Protein AF-A0AAN0JRJ2-F1 (afdb_monomer_lite)

pLDDT: mean 75.34, std 19.7, range [23.56, 97.88]

Structure (mmCIF, N/CA/C/O backbone):
data_AF-A0AAN0JRJ2-F1
#
_entry.id   AF-A0AAN0JRJ2-F1
#
loop_
_atom_site.group_PDB
_atom_site.id
_atom_site.type_symbol
_atom_site.label_atom_id
_atom_site.label_alt_id
_atom_site.label_comp_id
_atom_site.label_asym_id
_atom_site.label_entity_id
_atom_site.label_seq_id
_atom_site.pdbx_PDB_ins_code
_atom_site.Cartn_x
_atom_site.Cartn_y
_atom_site.Cartn_z
_atom_site.occupancy
_atom_site.B_iso_or_equiv
_atom_site.auth_seq_id
_atom_site.auth_comp_id
_atom_site.auth_asym_id
_atom_site.auth_atom_id
_atom_site.pdbx_PDB_model_num
ATOM 1 N N . MET A 1 1 ? -10.150 -17.008 -19.950 1.00 58.91 1 MET A N 1
ATOM 2 C CA . MET A 1 1 ? -11.181 -15.959 -19.766 1.00 58.91 1 MET A CA 1
ATOM 3 C C . MET A 1 1 ? -10.674 -14.835 -18.881 1.00 58.91 1 MET A C 1
ATOM 5 O O . MET A 1 1 ? -10.786 -13.701 -19.311 1.00 58.91 1 MET A O 1
ATOM 9 N N . ASP A 1 2 ? -10.100 -15.115 -17.709 1.00 68.12 2 ASP A N 1
ATOM 10 C CA . ASP A 1 2 ? -9.540 -14.069 -16.833 1.00 68.12 2 ASP A CA 1
ATOM 11 C C . ASP A 1 2 ? -8.376 -13.298 -17.491 1.00 68.12 2 ASP A C 1
ATOM 13 O O . ASP A 1 2 ? -8.421 -12.079 -17.546 1.00 68.12 2 ASP A O 1
ATOM 17 N N . GLU A 1 3 ? -7.458 -13.997 -18.173 1.00 63.34 3 GLU A N 1
ATOM 18 C CA . GLU A 1 3 ? -6.384 -13.394 -18.999 1.00 63.34 3 GLU A CA 1
ATOM 19 C C . GLU A 1 3 ? -6.901 -12.423 -20.082 1.00 63.34 3 GLU A C 1
ATOM 21 O O . GLU A 1 3 ? -6.238 -11.455 -20.445 1.00 63.34 3 GLU A O 1
ATOM 26 N N . ILE A 1 4 ? -8.107 -12.662 -20.616 1.00 64.69 4 ILE A N 1
ATOM 27 C CA . ILE A 1 4 ? -8.722 -11.765 -21.609 1.00 64.69 4 ILE A CA 1
ATOM 28 C C . ILE A 1 4 ? -9.194 -10.482 -20.923 1.00 64.69 4 ILE A C 1
ATOM 30 O O . ILE A 1 4 ? -9.060 -9.405 -21.495 1.00 64.69 4 ILE A O 1
ATOM 34 N N . TRP A 1 5 ? -9.743 -10.587 -19.711 1.00 71.94 5 TRP A N 1
ATOM 35 C CA . TRP A 1 5 ? -10.156 -9.427 -18.926 1.00 71.94 5 TRP A CA 1
ATOM 36 C C . TRP A 1 5 ? -8.963 -8.626 -18.428 1.00 71.94 5 TRP A C 1
ATOM 38 O O . TRP A 1 5 ? -9.015 -7.407 -18.498 1.00 71.94 5 TRP A O 1
ATOM 48 N N . GLU A 1 6 ? -7.886 -9.289 -18.016 1.00 73.19 6 GLU A N 1
ATOM 49 C CA . GLU A 1 6 ? -6.609 -8.651 -17.693 1.00 73.19 6 GLU A CA 1
ATOM 50 C C . GLU A 1 6 ? -6.071 -7.858 -18.887 1.00 73.19 6 GLU A C 1
ATOM 52 O O . GLU A 1 6 ? -5.780 -6.668 -18.778 1.00 73.19 6 GLU A O 1
ATOM 57 N N . TYR A 1 7 ? -6.012 -8.490 -20.063 1.00 66.00 7 TYR A N 1
ATOM 58 C CA . TYR A 1 7 ? -5.574 -7.828 -21.287 1.00 66.00 7 TYR A CA 1
ATOM 59 C C . TYR A 1 7 ? -6.483 -6.645 -21.650 1.00 66.00 7 TYR A C 1
ATOM 61 O O . TYR A 1 7 ? -6.001 -5.567 -21.981 1.00 66.00 7 TYR A O 1
ATOM 69 N N . ILE A 1 8 ? -7.806 -6.806 -21.548 1.00 67.06 8 ILE A N 1
ATOM 70 C CA . ILE A 1 8 ? -8.769 -5.723 -21.792 1.00 67.06 8 ILE A CA 1
ATOM 71 C C . ILE A 1 8 ? -8.594 -4.582 -20.783 1.00 67.06 8 ILE A C 1
ATOM 73 O O . ILE A 1 8 ? -8.608 -3.422 -21.187 1.00 67.06 8 ILE A O 1
ATOM 77 N N . PHE A 1 9 ? -8.430 -4.890 -19.497 1.00 72.50 9 PHE A N 1
ATOM 78 C CA . PHE A 1 9 ? -8.205 -3.906 -18.443 1.00 72.50 9 PHE A CA 1
ATOM 79 C C . PHE A 1 9 ? -6.954 -3.081 -18.748 1.00 72.50 9 PHE A C 1
ATOM 81 O O . PHE A 1 9 ? -7.017 -1.854 -18.753 1.00 72.50 9 PHE A O 1
ATOM 88 N N . ASN A 1 10 ? -5.852 -3.755 -19.083 1.00 67.44 10 ASN A N 1
ATOM 89 C CA . ASN A 1 10 ? -4.567 -3.110 -19.323 1.00 67.44 10 ASN A CA 1
ATOM 90 C C . ASN A 1 10 ? -4.517 -2.320 -20.641 1.00 67.44 10 ASN A C 1
ATOM 92 O O . ASN A 1 10 ? -3.919 -1.252 -20.701 1.00 67.44 10 ASN A O 1
ATOM 96 N N . GLU A 1 11 ? -5.154 -2.811 -21.701 1.00 63.28 11 GLU A N 1
ATOM 97 C CA . GLU A 1 11 ? -5.039 -2.194 -23.029 1.00 63.28 11 GLU A CA 1
ATOM 98 C C . GLU A 1 11 ? -6.154 -1.186 -23.337 1.00 63.28 11 GLU A C 1
ATOM 100 O O . GLU A 1 11 ? -5.986 -0.341 -24.218 1.00 63.28 11 GLU A O 1
ATOM 105 N N . ARG A 1 12 ? -7.317 -1.277 -22.671 1.00 62.06 12 ARG A N 1
ATOM 106 C CA . ARG A 1 12 ? -8.494 -0.448 -23.005 1.00 62.06 12 ARG A CA 1
ATOM 107 C C . ARG A 1 12 ? -8.827 0.633 -22.003 1.00 62.06 12 ARG A C 1
ATOM 109 O O . ARG A 1 12 ? -9.372 1.655 -22.417 1.00 62.06 12 ARG A O 1
ATOM 116 N N . LEU A 1 13 ? -8.570 0.418 -20.715 1.00 59.59 13 LEU A N 1
ATOM 117 C CA . LEU A 1 13 ? -8.642 1.536 -19.784 1.00 59.59 13 LEU A CA 1
ATOM 118 C C . LEU A 1 13 ? -7.487 2.479 -20.150 1.00 59.59 13 LEU A C 1
ATOM 120 O O . LEU A 1 13 ? -6.393 1.995 -20.440 1.00 59.59 13 LEU A O 1
ATOM 124 N N . PRO A 1 14 ? -7.687 3.806 -20.190 1.00 54.88 14 PRO A N 1
ATOM 125 C CA . PRO A 1 14 ? -6.640 4.764 -20.470 1.00 54.88 14 PRO A CA 1
ATOM 126 C C . PRO A 1 14 ? -5.711 4.758 -19.258 1.00 54.88 14 PRO A C 1
ATOM 128 O O . PRO A 1 14 ? -5.792 5.606 -18.377 1.00 54.88 14 PRO A O 1
ATOM 131 N N . LEU A 1 15 ? -4.819 3.768 -19.189 1.00 50.84 15 LEU A N 1
ATOM 132 C CA . LEU A 1 15 ? -3.838 3.620 -18.118 1.00 50.84 15 LEU A CA 1
ATOM 133 C C . LEU A 1 15 ? -2.921 4.850 -18.035 1.00 50.84 15 LEU A C 1
ATOM 135 O O . LEU A 1 15 ? -2.384 5.158 -16.972 1.00 50.84 15 LEU A O 1
ATOM 139 N N . HIS A 1 16 ? -2.755 5.574 -19.149 1.00 48.62 16 HIS A N 1
ATOM 140 C CA . HIS A 1 16 ? -2.093 6.876 -19.172 1.00 48.62 16 HIS A CA 1
ATOM 141 C C . HIS A 1 16 ? -2.835 7.922 -18.316 1.00 48.62 16 HIS A C 1
ATOM 143 O O . HIS A 1 16 ? -2.190 8.702 -17.613 1.00 48.62 16 HIS A O 1
ATOM 149 N N . ASP A 1 17 ? -4.169 7.867 -18.291 1.00 51.50 17 ASP A N 1
ATOM 150 C CA . ASP A 1 17 ? -5.036 8.771 -17.533 1.00 51.50 17 ASP A CA 1
ATOM 151 C C . ASP A 1 17 ? -5.415 8.237 -16.143 1.00 51.50 17 ASP A C 1
ATOM 153 O O . ASP A 1 17 ? -5.770 9.058 -15.299 1.00 51.50 17 ASP A O 1
ATOM 157 N N . LYS A 1 18 ? -5.231 6.933 -15.832 1.00 54.06 18 LYS A N 1
ATOM 158 C CA . LYS A 1 18 ? -5.239 6.407 -14.437 1.00 54.06 18 LYS A CA 1
ATOM 159 C C . LYS A 1 18 ? -4.386 7.315 -13.548 1.00 54.06 18 LYS A C 1
ATOM 161 O O . LYS A 1 18 ? -4.869 7.855 -12.561 1.00 54.06 18 LYS A O 1
ATOM 166 N N . LYS A 1 19 ? -3.190 7.661 -14.029 1.00 51.59 19 LYS A N 1
ATOM 167 C CA . LYS A 1 19 ? -2.264 8.585 -13.361 1.00 51.59 19 LYS A CA 1
ATOM 168 C C . LYS A 1 19 ? -2.771 10.027 -13.276 1.00 51.59 19 LYS A C 1
ATOM 170 O O . LYS A 1 19 ? -2.385 10.746 -12.363 1.00 51.59 19 LYS A O 1
ATOM 175 N N . LYS A 1 20 ? -3.575 10.513 -14.228 1.00 51.25 20 LYS A N 1
ATOM 176 C CA . LYS A 1 20 ? -4.131 11.883 -14.208 1.00 51.25 20 LYS A CA 1
ATOM 177 C C . LYS A 1 20 ? -5.310 11.989 -13.232 1.00 51.25 20 LYS A C 1
ATOM 179 O O . LYS A 1 20 ? -5.427 13.006 -12.555 1.00 51.25 20 LYS A O 1
ATOM 184 N N . ILE A 1 21 ? -6.104 10.926 -13.118 1.00 53.69 21 ILE A N 1
ATOM 185 C CA . ILE A 1 21 ? -7.227 10.776 -12.182 1.00 53.69 21 ILE A CA 1
ATOM 186 C C . ILE A 1 21 ? -6.724 10.598 -10.745 1.00 53.69 21 ILE A C 1
ATOM 188 O O . ILE A 1 21 ? -7.157 11.340 -9.862 1.00 53.69 21 ILE A O 1
ATOM 192 N N . GLU A 1 22 ? -5.738 9.719 -10.531 1.00 51.41 22 GLU A N 1
ATOM 193 C CA . GLU A 1 22 ? -5.022 9.560 -9.252 1.00 51.41 22 GLU A CA 1
ATOM 194 C C . GLU A 1 22 ? -4.430 10.904 -8.788 1.00 51.41 22 GLU A C 1
ATOM 196 O O . GLU A 1 22 ? -4.627 11.335 -7.653 1.00 51.41 22 GLU A O 1
ATOM 201 N N . ARG A 1 23 ? -3.786 11.655 -9.700 1.00 48.38 23 ARG A N 1
ATOM 202 C CA . ARG A 1 23 ? -3.234 12.999 -9.419 1.00 48.38 23 ARG A CA 1
ATOM 203 C C . ARG A 1 23 ? -4.280 14.048 -9.034 1.00 48.38 23 ARG A C 1
ATOM 205 O O . ARG A 1 23 ? -3.897 15.084 -8.487 1.00 48.38 23 ARG A O 1
ATOM 212 N N . GLN A 1 24 ? -5.546 13.850 -9.391 1.00 51.50 24 GLN A N 1
ATOM 213 C CA . GLN A 1 24 ? -6.637 14.779 -9.091 1.00 51.50 24 GLN A CA 1
ATOM 214 C C . GLN A 1 24 ? -7.485 14.331 -7.890 1.00 51.50 24 GLN A C 1
ATOM 216 O O . GLN A 1 24 ? -8.465 15.001 -7.574 1.00 51.50 24 GLN A O 1
ATOM 221 N N . TYR A 1 25 ? -7.073 13.266 -7.185 1.00 51.69 25 TYR A N 1
ATOM 222 C CA . TYR A 1 25 ? -7.715 12.760 -5.964 1.00 51.69 25 TYR A CA 1
ATOM 223 C C . TYR A 1 25 ? -9.185 12.346 -6.154 1.00 51.69 25 TYR A C 1
ATOM 225 O O . TYR A 1 25 ? -9.993 12.442 -5.235 1.00 51.69 25 TYR A O 1
ATOM 233 N N . ILE A 1 26 ? -9.559 11.894 -7.355 1.00 51.16 26 ILE A N 1
ATOM 234 C CA . ILE A 1 26 ? -10.939 11.463 -7.651 1.00 51.16 26 ILE A CA 1
ATOM 235 C C . ILE A 1 26 ? -11.185 10.017 -7.149 1.00 51.16 26 ILE A C 1
ATOM 237 O O . ILE A 1 26 ? -12.329 9.618 -6.936 1.00 51.16 26 ILE A O 1
ATOM 241 N N . GLY A 1 27 ? -10.112 9.267 -6.871 1.00 55.72 27 GLY A N 1
ATOM 242 C CA . GLY A 1 27 ? -10.093 7.905 -6.327 1.00 55.72 27 GLY A CA 1
ATOM 243 C C . GLY A 1 27 ? -9.108 7.011 -7.088 1.00 55.72 27 GLY A C 1
ATOM 244 O O . GLY A 1 27 ? -8.598 7.418 -8.134 1.00 55.72 27 GLY A O 1
ATOM 245 N N . ASP A 1 28 ? -8.858 5.806 -6.571 1.00 61.78 28 ASP A N 1
ATOM 246 C CA . ASP A 1 28 ? -7.942 4.835 -7.178 1.00 61.78 28 ASP A CA 1
ATOM 247 C C . ASP A 1 28 ? -8.718 3.769 -7.968 1.00 61.78 28 ASP A C 1
ATOM 249 O O . ASP A 1 28 ? -9.757 3.266 -7.538 1.00 61.78 28 ASP A O 1
ATOM 253 N N . MET A 1 29 ? -8.222 3.414 -9.154 1.00 72.31 29 MET A N 1
ATOM 254 C CA . MET A 1 29 ? -8.763 2.291 -9.924 1.00 72.31 29 MET A CA 1
ATOM 255 C C . MET A 1 29 ? -8.106 0.995 -9.483 1.00 72.31 29 MET A C 1
ATOM 257 O O . MET A 1 29 ? -6.956 0.751 -9.854 1.00 72.31 29 MET A O 1
ATOM 261 N N . ASP A 1 30 ? -8.872 0.164 -8.781 1.00 80.06 30 ASP A N 1
ATOM 262 C CA . ASP A 1 30 ? -8.342 -1.063 -8.203 1.00 80.06 30 ASP A CA 1
ATOM 263 C C . ASP A 1 30 ? -8.104 -2.167 -9.240 1.00 80.06 30 ASP A C 1
ATOM 265 O O . ASP A 1 30 ? -9.031 -2.606 -9.930 1.00 80.06 30 ASP A O 1
ATOM 269 N N . THR A 1 31 ? -6.874 -2.671 -9.301 1.00 84.06 31 THR A N 1
ATOM 270 C CA . THR A 1 31 ? -6.555 -3.962 -9.919 1.00 84.06 31 THR A CA 1
ATOM 271 C C . THR A 1 31 ? -7.040 -5.123 -9.047 1.00 84.06 31 THR A C 1
ATOM 273 O O . THR A 1 31 ? -7.537 -4.945 -7.930 1.00 84.06 31 THR A O 1
ATOM 276 N N . VAL A 1 32 ? -6.890 -6.353 -9.546 1.00 86.12 32 VAL A N 1
ATOM 277 C CA . VAL A 1 32 ? -7.191 -7.558 -8.760 1.00 86.12 32 VAL A CA 1
ATOM 278 C C . VAL A 1 32 ? -6.352 -7.592 -7.485 1.00 86.12 32 VAL A C 1
ATOM 280 O O . VAL A 1 32 ? -6.884 -7.866 -6.411 1.00 86.12 32 VAL A O 1
ATOM 283 N N . GLU A 1 33 ? -5.066 -7.266 -7.587 1.00 86.38 33 GLU A N 1
ATOM 284 C CA . GLU A 1 33 ? -4.143 -7.223 -6.457 1.00 86.38 33 GLU A CA 1
ATOM 285 C C . GLU A 1 33 ? -4.577 -6.179 -5.428 1.00 86.38 33 GLU A C 1
ATOM 287 O O . GLU A 1 33 ? -4.686 -6.512 -4.253 1.00 86.38 33 GLU A O 1
ATOM 292 N N . GLU A 1 34 ? -4.913 -4.961 -5.859 1.00 86.25 34 GLU A N 1
ATOM 293 C CA . GLU A 1 34 ? -5.350 -3.870 -4.974 1.00 86.25 34 GLU A CA 1
ATOM 294 C C . GLU A 1 34 ? -6.673 -4.222 -4.250 1.00 86.25 34 GLU A C 1
ATOM 296 O O . GLU A 1 34 ? -6.825 -3.995 -3.046 1.00 86.25 34 GLU A O 1
ATOM 301 N N . LEU A 1 35 ? -7.624 -4.877 -4.933 1.00 87.19 35 LEU A N 1
ATOM 302 C CA . LEU A 1 35 ? -8.855 -5.384 -4.305 1.00 87.19 35 LEU A CA 1
ATOM 303 C C . LEU A 1 35 ? -8.585 -6.529 -3.313 1.00 87.19 35 LEU A C 1
ATOM 305 O O . LEU A 1 35 ? -9.214 -6.606 -2.251 1.00 87.19 35 LEU A O 1
ATOM 309 N N . MET A 1 36 ? -7.653 -7.427 -3.632 1.00 88.12 36 MET A N 1
ATOM 310 C CA . MET A 1 36 ? -7.238 -8.500 -2.724 1.00 88.12 36 MET A CA 1
ATOM 311 C C . MET A 1 36 ? -6.493 -7.953 -1.503 1.00 88.12 36 MET A C 1
ATOM 313 O O . MET A 1 36 ? -6.702 -8.440 -0.387 1.00 88.12 36 MET A O 1
ATOM 317 N N . GLU A 1 37 ? -5.677 -6.915 -1.686 1.00 85.56 37 GLU A N 1
ATOM 318 C CA . GLU A 1 37 ? -5.017 -6.188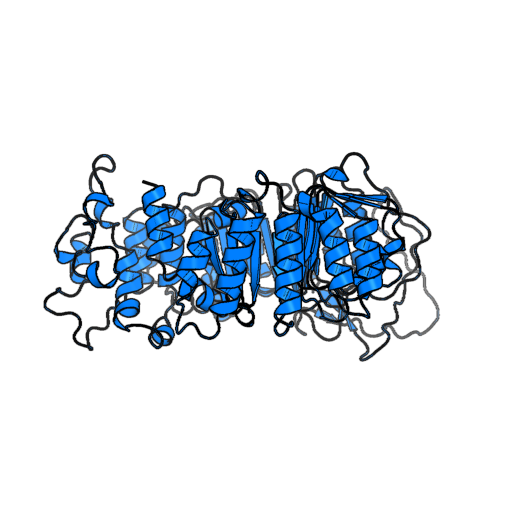 -0.605 1.00 85.56 37 GLU A CA 1
ATOM 319 C C . GLU A 1 37 ? -6.034 -5.569 0.349 1.00 85.56 37 GLU A C 1
ATOM 321 O O . GLU A 1 37 ? -5.805 -5.635 1.552 1.00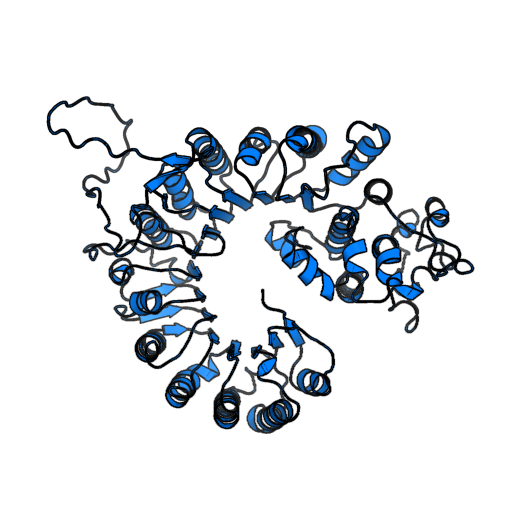 85.56 37 GLU A O 1
ATOM 326 N N . LYS A 1 38 ? -7.202 -5.127 -0.139 1.00 86.12 38 LYS A N 1
ATOM 327 C CA . LYS A 1 38 ? -8.359 -4.684 0.671 1.00 86.12 38 LYS A CA 1
ATOM 328 C C . LYS A 1 38 ? -9.093 -5.826 1.401 1.00 86.12 38 LYS A C 1
ATOM 330 O O . LYS A 1 38 ? -10.121 -5.624 2.045 1.00 86.12 38 LYS A O 1
ATOM 335 N N . GLY A 1 39 ? -8.572 -7.053 1.357 1.00 82.50 39 GLY A N 1
ATOM 336 C CA . GLY A 1 39 ? -9.064 -8.197 2.130 1.00 82.50 39 GLY A CA 1
ATOM 337 C C . GLY A 1 39 ? -10.149 -9.033 1.447 1.00 82.50 39 GLY A C 1
ATOM 338 O O . GLY A 1 39 ? -10.698 -9.943 2.084 1.00 82.50 39 GLY A O 1
ATOM 339 N N . MET A 1 40 ? -10.440 -8.769 0.171 1.00 86.31 40 MET A N 1
ATOM 340 C CA . MET A 1 40 ? -11.348 -9.583 -0.641 1.00 86.31 40 MET A CA 1
ATOM 341 C C . MET A 1 40 ? -10.681 -10.917 -0.999 1.00 86.31 40 MET A C 1
ATOM 343 O O . MET A 1 40 ? -9.533 -10.961 -1.433 1.00 86.31 40 MET A O 1
ATOM 347 N N . LYS A 1 41 ? -11.386 -12.039 -0.806 1.00 78.31 41 LYS A N 1
ATOM 348 C CA . LYS A 1 41 ? -10.796 -13.387 -0.986 1.00 78.31 41 LYS A CA 1
ATOM 349 C C . LYS A 1 41 ? -10.934 -13.956 -2.398 1.00 78.31 41 LYS A C 1
ATOM 351 O O . LYS A 1 41 ? -10.234 -14.907 -2.727 1.00 78.31 41 LYS A O 1
ATOM 356 N N . SER A 1 42 ? -11.876 -13.443 -3.184 1.00 83.00 42 SER A N 1
ATOM 357 C CA . SER A 1 42 ? -12.213 -13.958 -4.512 1.00 83.00 42 SER A CA 1
ATOM 358 C C . SER A 1 42 ? -12.541 -12.786 -5.423 1.00 83.00 42 SER A C 1
ATOM 360 O O . SER A 1 42 ? -13.674 -12.304 -5.424 1.00 83.00 42 SER A O 1
ATOM 362 N N . VAL A 1 43 ? -11.537 -12.339 -6.170 1.00 86.12 43 VAL A N 1
ATOM 363 C CA . VAL A 1 43 ? -11.630 -11.244 -7.137 1.00 86.12 43 VAL A CA 1
ATOM 364 C C . VAL A 1 43 ? -11.075 -11.747 -8.461 1.00 86.12 43 VAL A C 1
ATOM 366 O O . VAL A 1 43 ? -10.043 -12.412 -8.488 1.00 86.12 43 VAL A O 1
ATOM 369 N N . THR A 1 44 ? -11.782 -11.457 -9.543 1.00 86.94 44 THR A N 1
ATOM 370 C CA . THR A 1 44 ? -11.351 -11.739 -10.916 1.00 86.94 44 THR A CA 1
ATOM 371 C C . THR A 1 44 ? -11.003 -10.439 -11.635 1.00 86.94 44 THR A C 1
ATOM 373 O O . THR A 1 44 ? -11.475 -9.367 -11.245 1.00 86.94 44 THR A O 1
ATOM 376 N N . TRP A 1 45 ? -10.254 -10.510 -12.737 1.00 82.44 45 TRP A N 1
ATOM 377 C CA . TRP A 1 45 ? -10.002 -9.332 -13.578 1.00 82.44 45 TRP A CA 1
ATOM 378 C C . TRP A 1 45 ? -11.289 -8.736 -14.145 1.00 82.44 45 TRP A C 1
ATOM 380 O O . TRP A 1 45 ? -11.372 -7.536 -14.398 1.00 82.44 45 TRP A O 1
ATOM 390 N N . LYS A 1 46 ? -12.332 -9.559 -14.283 1.00 80.25 46 LYS A N 1
ATOM 391 C CA . LYS A 1 46 ? -13.677 -9.100 -14.624 1.00 80.25 46 LYS A CA 1
ATOM 392 C C . LYS A 1 46 ? -14.264 -8.185 -13.541 1.00 80.25 46 LYS A C 1
ATOM 394 O O . LYS A 1 46 ? -14.862 -7.169 -13.883 1.00 80.25 46 LYS A O 1
ATOM 399 N N . ASP A 1 47 ? -14.108 -8.531 -12.263 1.00 85.44 47 ASP A N 1
ATOM 400 C CA . ASP A 1 47 ? -14.600 -7.703 -11.153 1.00 85.44 47 ASP A CA 1
ATOM 401 C C . ASP A 1 47 ? -13.845 -6.368 -11.099 1.00 85.44 47 ASP A C 1
ATOM 403 O O . ASP A 1 47 ? -14.471 -5.311 -11.049 1.00 85.44 47 ASP A O 1
ATOM 407 N N . ALA A 1 48 ? -12.510 -6.408 -11.201 1.00 84.12 48 ALA A N 1
ATOM 408 C CA . ALA A 1 48 ? -11.669 -5.209 -11.265 1.00 84.12 48 ALA A CA 1
ATOM 409 C C . ALA A 1 48 ? -12.066 -4.299 -12.441 1.00 84.12 48 ALA A C 1
ATOM 411 O O . ALA A 1 48 ? -12.264 -3.095 -12.271 1.00 84.12 48 ALA A O 1
ATOM 412 N N . TYR A 1 49 ? -12.283 -4.887 -13.621 1.00 80.19 49 TYR A N 1
ATOM 413 C CA . TYR A 1 49 ? -12.751 -4.168 -14.801 1.00 80.19 49 TYR A CA 1
ATOM 414 C C . TYR A 1 49 ? -14.074 -3.450 -14.551 1.00 80.19 49 TYR A C 1
ATOM 416 O O . TYR A 1 49 ? -14.152 -2.240 -14.738 1.00 80.19 49 TYR A O 1
ATOM 424 N N . PHE A 1 50 ? -15.110 -4.153 -14.090 1.00 81.06 50 PHE A N 1
ATOM 425 C CA . PHE A 1 50 ? -16.424 -3.537 -13.899 1.00 81.06 50 PHE A CA 1
ATOM 426 C C . PHE A 1 50 ? -16.488 -2.560 -12.721 1.00 81.06 50 PHE A C 1
ATOM 428 O O . PHE A 1 50 ? -17.248 -1.593 -12.799 1.00 81.06 50 PHE A O 1
ATOM 435 N N . ASN A 1 51 ? -15.674 -2.744 -11.678 1.00 85.44 51 ASN A N 1
ATOM 436 C CA . ASN A 1 51 ? -15.464 -1.713 -10.665 1.00 85.44 51 ASN A CA 1
ATOM 437 C C . ASN A 1 51 ? -14.893 -0.431 -11.298 1.00 85.44 51 ASN A C 1
ATOM 439 O O . ASN A 1 51 ? -15.406 0.654 -11.027 1.00 85.44 51 ASN A O 1
ATOM 443 N N . ALA A 1 52 ? -13.883 -0.547 -12.171 1.00 79.50 52 ALA A N 1
ATOM 444 C CA . ALA A 1 52 ? -13.312 0.598 -12.880 1.00 79.50 52 ALA A CA 1
ATOM 445 C C . ALA A 1 52 ? -14.336 1.256 -13.818 1.00 79.50 52 ALA A C 1
ATOM 447 O O . ALA A 1 52 ? -14.461 2.478 -13.827 1.00 79.50 52 ALA A O 1
ATOM 448 N N . VAL A 1 53 ? -15.129 0.469 -14.558 1.00 77.12 53 VAL A N 1
ATOM 449 C CA . VAL A 1 53 ? -16.206 1.010 -15.405 1.00 77.12 53 VAL A CA 1
ATOM 450 C C . VAL A 1 53 ? -17.221 1.798 -14.571 1.00 77.12 53 VAL A C 1
ATOM 452 O O . VAL A 1 53 ? -17.585 2.916 -14.936 1.00 77.12 53 VAL A O 1
ATOM 455 N N . PHE A 1 54 ? -17.654 1.248 -13.433 1.00 81.12 54 PHE A N 1
ATOM 456 C CA . PHE A 1 54 ? -18.561 1.942 -12.523 1.00 81.12 54 PHE A CA 1
ATOM 457 C C . PHE A 1 54 ? -17.947 3.242 -12.001 1.00 81.12 54 PHE A C 1
ATOM 459 O O . PHE A 1 54 ? -18.602 4.278 -12.061 1.00 81.12 54 PHE A O 1
ATOM 466 N N . PHE A 1 55 ? -16.684 3.218 -11.576 1.00 78.31 55 PHE A N 1
ATOM 467 C CA . PHE A 1 55 ? -15.949 4.409 -11.156 1.00 78.31 55 PHE A CA 1
ATOM 468 C C . PHE A 1 55 ? -15.927 5.489 -12.253 1.00 78.31 55 PHE A C 1
ATOM 470 O O . PHE A 1 55 ? -16.312 6.629 -12.009 1.00 78.31 55 PHE A O 1
ATOM 477 N N . PHE A 1 56 ? -15.588 5.134 -13.496 1.00 72.31 56 PHE A N 1
ATOM 478 C CA . PHE A 1 56 ? -15.586 6.087 -14.611 1.00 72.31 56 PHE A CA 1
ATOM 479 C C . PHE A 1 56 ? -16.970 6.640 -14.952 1.00 72.31 56 PHE A C 1
ATOM 481 O O . PHE A 1 56 ? -17.081 7.807 -15.321 1.00 72.31 56 PHE A O 1
ATOM 488 N N . SER A 1 57 ? -18.029 5.840 -14.801 1.00 72.56 57 SER A N 1
ATOM 489 C CA . SER A 1 57 ? -19.404 6.306 -15.029 1.00 72.56 57 SER A CA 1
ATOM 490 C C . SER A 1 57 ? -19.842 7.409 -14.057 1.00 72.56 57 SER A C 1
ATOM 492 O O . SER A 1 57 ? -20.812 8.118 -14.320 1.00 72.56 57 SER A O 1
ATOM 494 N N . GLN A 1 58 ? -19.120 7.575 -12.944 1.00 69.81 58 GLN A N 1
ATOM 495 C CA . GLN A 1 58 ? -19.366 8.619 -11.954 1.00 69.81 58 GLN A CA 1
ATOM 496 C C . GLN A 1 58 ? -18.633 9.936 -12.269 1.00 69.81 58 GLN A C 1
ATOM 498 O O . GLN A 1 58 ? -18.989 10.976 -11.714 1.00 69.81 58 GLN A O 1
ATOM 503 N N . ALA A 1 59 ? -17.627 9.926 -13.151 1.00 63.44 59 ALA A N 1
ATOM 504 C CA . ALA A 1 59 ? -16.830 11.103 -13.489 1.00 63.44 59 ALA A CA 1
ATOM 505 C C . ALA A 1 59 ? -17.532 11.954 -14.566 1.00 63.44 59 ALA A C 1
ATOM 507 O O . ALA A 1 59 ? -17.376 11.740 -15.767 1.00 63.44 59 ALA A O 1
ATOM 508 N N . THR A 1 60 ? -18.313 12.950 -14.142 1.00 50.41 60 THR A N 1
ATOM 509 C CA . THR A 1 60 ? -19.079 13.835 -15.043 1.00 50.41 60 THR A CA 1
ATOM 510 C C . THR A 1 60 ? -18.212 14.793 -15.874 1.00 50.41 60 THR A C 1
ATOM 512 O O . THR A 1 60 ? -18.676 15.295 -16.894 1.00 50.41 60 THR A O 1
ATOM 515 N N . THR A 1 61 ? -16.948 15.008 -15.496 1.00 49.97 61 THR A N 1
ATOM 516 C CA . THR A 1 61 ? -16.006 15.954 -16.126 1.00 49.97 61 THR A CA 1
ATOM 517 C C . THR A 1 61 ? -14.947 15.290 -17.009 1.00 49.97 61 THR A C 1
ATOM 519 O O . THR A 1 61 ? -13.867 15.841 -17.199 1.00 49.97 61 THR A O 1
ATOM 522 N N . MET A 1 62 ? -15.249 14.144 -17.633 1.00 49.34 62 MET A N 1
ATOM 523 C CA . MET A 1 62 ? -14.372 13.555 -18.665 1.00 49.34 62 MET A CA 1
ATOM 524 C C . MET A 1 62 ? -14.086 14.524 -19.844 1.00 49.34 62 MET A C 1
ATOM 526 O O . MET A 1 62 ? -13.104 14.347 -20.560 1.00 49.34 62 MET A O 1
ATOM 530 N N . SER A 1 63 ? -14.886 15.588 -20.013 1.00 44.97 63 SER A N 1
ATOM 531 C CA . SER A 1 63 ? -14.694 16.632 -21.030 1.00 44.97 63 SER A CA 1
ATOM 532 C C . SER A 1 63 ? -13.418 17.466 -20.854 1.00 44.97 63 SER A C 1
ATOM 534 O O . SER A 1 63 ? -12.845 17.900 -21.843 1.00 44.97 63 SER A O 1
ATOM 536 N N . GLU A 1 64 ? -12.937 17.683 -19.622 1.00 44.91 64 GLU A N 1
ATOM 537 C CA . GLU A 1 64 ? -11.690 18.442 -19.375 1.00 44.91 64 GLU A CA 1
ATOM 538 C C . GLU A 1 64 ? -10.423 17.646 -19.751 1.00 44.91 64 GLU A C 1
ATOM 540 O O . GLU A 1 64 ? -9.308 18.170 -19.719 1.00 44.91 64 GLU A O 1
ATOM 545 N N . TYR A 1 65 ? -10.585 16.375 -20.126 1.00 48.59 65 TYR A N 1
ATOM 546 C CA . TYR A 1 65 ? -9.509 15.490 -20.567 1.00 48.59 65 TYR A CA 1
ATOM 547 C C . TYR A 1 65 ? -9.487 15.313 -22.096 1.00 48.59 65 TYR A C 1
ATOM 549 O O . TYR A 1 65 ? -8.555 14.701 -22.607 1.00 48.59 65 TYR A O 1
ATOM 557 N N . GLU A 1 66 ? -10.442 15.907 -22.832 1.00 47.56 66 GLU A N 1
ATOM 558 C CA . GLU A 1 66 ? -10.507 15.871 -24.306 1.00 47.56 66 GLU A CA 1
ATOM 559 C C . GLU A 1 66 ? -9.314 16.566 -24.999 1.00 47.56 66 GLU A C 1
ATOM 561 O O . GLU A 1 66 ? -9.108 16.356 -26.194 1.00 47.56 66 GLU A O 1
ATOM 566 N N . ASP A 1 67 ? -8.527 17.373 -24.277 1.00 43.56 67 ASP A N 1
ATOM 567 C CA . ASP A 1 67 ? -7.514 18.269 -24.856 1.00 43.56 67 ASP A CA 1
ATOM 568 C C . ASP A 1 67 ? -6.151 17.618 -25.178 1.00 43.56 67 ASP A C 1
ATOM 570 O O . ASP A 1 67 ? -5.313 18.261 -25.814 1.00 43.56 67 ASP A O 1
ATOM 574 N N . GLU A 1 68 ? -5.896 16.363 -24.784 1.00 45.62 68 GLU A N 1
ATOM 575 C CA . GLU A 1 68 ? -4.583 15.715 -25.001 1.00 45.62 68 GLU A CA 1
ATOM 576 C C . GLU A 1 68 ? -4.578 14.619 -26.091 1.00 45.62 68 GLU A C 1
ATOM 578 O O . GLU A 1 68 ? -3.514 14.327 -26.636 1.00 45.62 68 GLU A O 1
ATOM 583 N N . ASP A 1 69 ? -5.741 14.093 -26.502 1.00 46.59 69 ASP A N 1
ATOM 584 C CA . ASP A 1 69 ? -5.889 13.035 -27.522 1.00 46.59 69 ASP A CA 1
ATOM 585 C C . ASP A 1 69 ? -7.140 13.255 -28.409 1.00 46.59 69 ASP A C 1
ATOM 587 O O . ASP A 1 69 ? -7.859 14.239 -28.253 1.00 46.59 69 ASP A O 1
ATOM 591 N N . CYS A 1 70 ? -7.430 12.389 -29.400 1.00 48.06 70 CYS A N 1
ATOM 592 C CA . CYS A 1 70 ? -8.652 12.550 -30.214 1.00 48.06 70 CYS A CA 1
ATOM 593 C C . CYS A 1 70 ? -9.891 12.628 -29.311 1.00 48.06 70 CYS A C 1
ATOM 595 O O . CYS A 1 70 ? -10.244 11.629 -28.692 1.00 48.06 70 CYS A O 1
ATOM 597 N N . GLY A 1 71 ? -10.632 13.745 -29.329 1.00 46.56 71 GLY A N 1
ATOM 598 C CA . GLY A 1 71 ? -11.890 13.902 -28.571 1.00 46.56 71 GLY A CA 1
ATOM 599 C C . GLY A 1 71 ? -12.960 12.833 -28.860 1.00 46.56 71 GLY A C 1
ATOM 600 O O . GLY A 1 71 ? -13.938 12.693 -28.136 1.00 46.56 71 GLY A O 1
ATOM 601 N N . CYS A 1 72 ? -12.767 12.020 -29.898 1.00 49.84 72 CYS A N 1
ATOM 602 C CA . CYS A 1 72 ? -13.571 10.840 -30.179 1.00 49.84 72 CYS A CA 1
ATOM 603 C C . CYS A 1 72 ? -13.339 9.659 -29.208 1.00 49.84 72 CYS A C 1
ATOM 605 O O . CYS A 1 72 ? -14.245 8.848 -29.034 1.00 49.84 72 CYS A O 1
ATOM 607 N N . VAL A 1 73 ? -12.166 9.564 -28.570 1.00 49.75 73 VAL A N 1
ATOM 608 C CA . VAL A 1 73 ? -11.825 8.549 -27.555 1.00 49.75 73 VAL A CA 1
ATOM 609 C C . VAL A 1 73 ? -12.697 8.746 -26.321 1.00 49.75 73 VAL A C 1
ATOM 611 O O . VAL A 1 73 ? -13.407 7.830 -25.926 1.00 49.75 73 VAL A O 1
ATOM 614 N N . TYR A 1 74 ? -12.732 9.960 -25.775 1.00 51.75 74 TYR A N 1
ATOM 615 C CA . TYR A 1 74 ? -13.455 10.274 -24.540 1.00 51.75 74 TYR A CA 1
ATOM 616 C C . TYR A 1 74 ? -14.979 10.222 -24.702 1.00 51.75 74 TYR A C 1
ATOM 618 O O . TYR A 1 74 ? -15.677 9.735 -23.816 1.00 51.75 74 TYR A O 1
ATOM 626 N N . ARG A 1 75 ? -15.498 10.615 -25.872 1.00 52.50 75 ARG A N 1
ATOM 627 C CA . ARG A 1 75 ? -16.938 10.545 -26.185 1.00 52.50 75 ARG A CA 1
ATOM 628 C C . ARG A 1 75 ? -17.480 9.122 -26.345 1.00 52.50 75 ARG A C 1
ATOM 630 O O . ARG A 1 75 ? -18.685 8.918 -26.234 1.00 52.50 75 ARG A O 1
ATOM 637 N N . HIS A 1 76 ? -16.625 8.136 -26.616 1.00 52.38 76 HIS A N 1
ATOM 638 C CA . HIS A 1 76 ? -17.028 6.731 -26.748 1.00 52.38 76 HIS A CA 1
ATOM 639 C C . HIS A 1 76 ? -16.427 5.818 -25.672 1.00 52.38 76 HIS A C 1
ATOM 641 O O . HIS A 1 76 ? -16.803 4.655 -25.611 1.00 52.38 76 HIS A O 1
ATOM 647 N N . PHE A 1 77 ? -15.602 6.346 -24.759 1.00 54.25 77 PHE A N 1
ATOM 648 C CA . PHE A 1 77 ? -14.859 5.577 -23.758 1.00 54.25 77 PHE A CA 1
ATOM 649 C C . PHE A 1 77 ? -15.729 4.762 -22.786 1.00 54.25 77 PHE A C 1
ATOM 651 O O . PHE A 1 77 ? -15.795 3.544 -22.910 1.00 54.25 77 PHE A O 1
ATOM 658 N N . VAL A 1 78 ? -16.440 5.410 -21.856 1.00 55.75 78 VAL A N 1
ATOM 659 C CA . VAL A 1 78 ? -17.398 4.748 -20.938 1.00 55.75 78 VAL A CA 1
ATOM 660 C C . VAL A 1 78 ? -18.383 3.803 -21.672 1.00 55.75 78 VAL A C 1
ATOM 662 O O . VAL A 1 78 ? -18.574 2.673 -21.236 1.00 55.75 78 VAL A O 1
ATOM 665 N N . PRO A 1 79 ? -18.953 4.181 -22.827 1.00 55.47 79 PRO A N 1
ATOM 666 C CA . PRO A 1 79 ? -19.822 3.318 -23.638 1.00 55.47 79 PRO A CA 1
ATOM 667 C C . PRO A 1 79 ? -19.148 2.080 -24.246 1.00 55.47 79 PRO A C 1
ATOM 669 O O . PRO A 1 79 ? -19.770 1.015 -24.320 1.00 55.47 79 PRO A O 1
ATOM 672 N N . ASP A 1 80 ? -17.900 2.217 -24.698 1.00 53.97 80 ASP A N 1
ATOM 673 C CA . ASP A 1 80 ? -17.081 1.130 -25.240 1.00 53.97 80 ASP A CA 1
ATOM 674 C C . ASP A 1 80 ? -16.614 0.179 -24.125 1.00 53.97 80 ASP A C 1
ATOM 676 O O . ASP A 1 80 ? -16.324 -0.989 -24.396 1.00 53.97 80 ASP A O 1
ATOM 680 N N . LEU A 1 81 ? -16.597 0.639 -22.866 1.00 57.69 81 LEU A N 1
ATOM 681 C CA . LEU A 1 81 ? -16.311 -0.194 -21.695 1.00 57.69 81 LEU A CA 1
ATOM 682 C C . LEU A 1 81 ? -17.461 -1.134 -21.298 1.00 57.69 81 LEU A C 1
ATOM 684 O O . LEU A 1 81 ? -17.244 -2.143 -20.632 1.00 57.69 81 LEU A O 1
ATOM 688 N N . TYR A 1 82 ? -18.686 -0.865 -21.746 1.00 56.59 82 TYR A N 1
ATOM 689 C CA . TYR A 1 82 ? -19.824 -1.771 -21.542 1.00 56.59 82 TYR A CA 1
ATOM 690 C C . TYR A 1 82 ? -19.948 -2.848 -22.642 1.00 56.59 82 TYR A C 1
ATOM 692 O O . TYR A 1 82 ? -20.855 -3.689 -22.621 1.00 56.59 82 TYR A O 1
ATOM 700 N N . TYR A 1 83 ? -19.011 -2.869 -23.597 1.00 52.94 83 TYR A N 1
ATOM 701 C CA . TYR A 1 83 ? -18.936 -3.850 -24.678 1.00 52.94 83 TYR A CA 1
ATOM 702 C C . TYR A 1 83 ? -18.634 -5.258 -24.141 1.00 52.94 83 TYR A C 1
ATOM 704 O O . TYR A 1 83 ? -17.566 -5.518 -23.591 1.00 52.94 83 TYR A O 1
ATOM 712 N N . GLY A 1 84 ? -19.574 -6.190 -24.326 1.00 49.62 84 GLY A N 1
ATOM 713 C CA . GLY A 1 84 ? -19.503 -7.558 -23.790 1.00 49.62 84 GLY A CA 1
ATOM 714 C C . GLY A 1 84 ? -20.592 -7.890 -22.767 1.00 49.62 84 GLY A C 1
ATOM 715 O O . GLY A 1 84 ? -20.833 -9.071 -22.506 1.00 49.62 84 GLY A O 1
ATOM 716 N N . MET A 1 85 ? -21.325 -6.888 -22.262 1.00 52.69 85 MET A N 1
ATOM 717 C CA . MET A 1 85 ? -22.469 -7.115 -21.366 1.00 52.69 85 MET A CA 1
ATOM 718 C C . MET A 1 85 ? -23.685 -7.753 -22.057 1.00 52.69 85 MET A C 1
ATOM 720 O O . MET A 1 85 ? -24.537 -8.347 -21.406 1.00 52.69 85 MET A O 1
ATOM 724 N N . GLY A 1 86 ? -23.737 -7.706 -23.393 1.00 45.69 86 GLY A N 1
ATOM 725 C CA . GLY A 1 86 ? -24.743 -8.376 -24.236 1.00 45.69 86 GLY A CA 1
ATOM 726 C C . GLY A 1 86 ? -24.929 -9.869 -23.994 1.00 45.69 86 GLY A C 1
ATOM 727 O O . GLY A 1 86 ? -26.012 -10.412 -24.196 1.00 45.69 86 GLY A O 1
ATOM 728 N N . THR A 1 87 ? -23.870 -10.523 -23.539 1.00 48.22 87 THR A N 1
ATOM 729 C CA . THR A 1 87 ? -23.750 -11.981 -23.501 1.00 48.22 87 THR A CA 1
ATOM 730 C C . THR A 1 87 ? -24.455 -12.630 -22.310 1.00 48.22 87 THR A C 1
ATOM 732 O O . THR A 1 87 ? -24.673 -13.839 -22.305 1.00 48.22 87 THR A O 1
ATOM 735 N N . PHE A 1 88 ? -24.877 -11.842 -21.317 1.00 48.59 88 PHE A N 1
ATOM 736 C CA . PHE A 1 88 ? -25.395 -12.360 -20.048 1.00 48.59 88 PHE A CA 1
ATOM 737 C C . PHE A 1 88 ? -26.794 -12.994 -20.125 1.00 48.59 88 PHE A C 1
ATOM 739 O O . PHE A 1 88 ? -27.191 -13.679 -19.186 1.00 48.59 88 PHE A O 1
ATOM 746 N N . ASN A 1 89 ? -27.512 -12.845 -21.245 1.00 41.72 89 ASN A N 1
ATOM 747 C CA . ASN A 1 89 ? -28.833 -13.457 -21.446 1.00 41.72 89 ASN A CA 1
ATOM 748 C C . ASN A 1 89 ? -28.811 -14.788 -22.222 1.00 41.72 89 ASN A C 1
ATOM 750 O O . ASN A 1 89 ? -29.853 -15.433 -22.333 1.00 41.72 89 ASN A O 1
ATOM 754 N N . SER A 1 90 ? -27.664 -15.230 -22.752 1.00 42.28 90 SER A N 1
ATOM 755 C CA . SER A 1 90 ? -27.571 -16.470 -23.536 1.00 42.28 90 SER A CA 1
ATOM 756 C C . SER A 1 90 ? -26.379 -17.317 -23.098 1.00 42.28 90 SER A C 1
ATOM 758 O O . SER A 1 90 ? -25.242 -16.938 -23.339 1.00 42.28 90 SER A O 1
ATOM 760 N N . ASP A 1 91 ? -26.679 -18.449 -22.460 1.00 42.66 91 ASP A N 1
ATOM 761 C CA . ASP A 1 91 ? -25.799 -19.578 -22.123 1.00 42.66 91 ASP A CA 1
ATOM 762 C C . ASP A 1 91 ? -24.291 -19.255 -21.905 1.00 42.66 91 ASP A C 1
ATOM 764 O O . ASP A 1 91 ? -23.514 -19.166 -22.867 1.00 42.66 91 ASP A O 1
ATOM 768 N N . PRO A 1 92 ? -23.832 -19.141 -20.640 1.00 45.03 92 PRO A N 1
ATOM 769 C CA . PRO A 1 92 ? -22.438 -18.837 -20.312 1.00 45.03 92 PRO A CA 1
ATOM 770 C C . PRO A 1 92 ? -21.423 -19.867 -20.839 1.00 45.03 92 PRO A C 1
ATOM 772 O O . PRO A 1 92 ? -20.236 -19.553 -20.904 1.00 45.03 92 PRO A O 1
ATOM 775 N N . ALA A 1 93 ? -21.856 -21.067 -21.242 1.00 42.50 93 ALA A N 1
ATOM 776 C CA . ALA A 1 93 ? -20.980 -22.107 -21.779 1.00 42.50 93 ALA A CA 1
ATOM 777 C C . ALA A 1 93 ? -20.546 -21.888 -23.244 1.00 42.50 93 ALA A C 1
ATOM 779 O O . ALA A 1 93 ? -19.650 -22.585 -23.711 1.00 42.50 93 ALA A O 1
ATOM 780 N N . ASN A 1 94 ? -21.162 -20.948 -23.974 1.00 42.78 94 ASN A N 1
ATOM 781 C CA . ASN A 1 94 ? -20.999 -20.818 -25.431 1.00 42.78 94 ASN A CA 1
ATOM 782 C C . ASN A 1 94 ? -20.542 -19.432 -25.910 1.00 42.78 94 ASN A C 1
ATOM 784 O O . ASN A 1 94 ? -20.597 -19.142 -27.109 1.00 42.78 94 ASN A O 1
ATOM 788 N N . THR A 1 95 ? -20.107 -18.558 -24.999 1.00 50.25 95 THR A N 1
ATOM 789 C CA . THR A 1 95 ? -19.855 -17.159 -25.353 1.00 50.25 95 THR A CA 1
ATOM 790 C C . THR A 1 95 ? -18.379 -16.794 -25.341 1.00 50.25 95 THR A C 1
ATOM 792 O O . THR A 1 95 ? -17.826 -16.251 -24.386 1.00 50.25 95 THR A O 1
ATOM 795 N N . ASP A 1 96 ? -17.756 -17.049 -26.480 1.00 51.47 96 ASP A N 1
ATOM 796 C CA . ASP A 1 96 ? -16.367 -16.730 -26.758 1.00 51.47 96 ASP A CA 1
ATOM 797 C C . ASP A 1 96 ? -16.222 -15.257 -27.168 1.00 51.47 96 ASP A C 1
ATOM 799 O O . ASP A 1 96 ? -16.152 -14.919 -28.351 1.00 51.47 96 ASP A O 1
ATOM 803 N N . ILE A 1 97 ? -16.178 -14.353 -26.180 1.00 50.38 97 ILE A N 1
ATOM 804 C CA . ILE A 1 97 ? -15.978 -12.904 -26.393 1.00 50.38 97 ILE A CA 1
ATOM 805 C C . ILE A 1 97 ? -14.745 -12.611 -27.272 1.00 50.38 97 ILE A C 1
ATOM 807 O O . ILE A 1 97 ? -14.744 -11.650 -28.038 1.00 50.38 97 ILE A O 1
ATOM 811 N N . TYR A 1 98 ? -13.740 -13.498 -27.241 1.00 50.97 98 TYR A N 1
ATOM 812 C CA . TYR A 1 98 ? -12.541 -13.418 -28.073 1.00 50.97 98 TYR A CA 1
ATOM 813 C C . TYR A 1 98 ? -12.819 -13.549 -29.578 1.00 50.97 98 TYR A C 1
ATOM 815 O O . TYR A 1 98 ? -12.125 -12.927 -30.373 1.00 50.97 98 TYR A O 1
ATOM 823 N N . GLN A 1 99 ? -13.861 -14.283 -29.989 1.00 50.28 99 GLN A N 1
ATOM 824 C CA . GLN A 1 99 ? -14.244 -14.422 -31.404 1.00 50.28 99 GLN A CA 1
ATOM 825 C C . GLN A 1 99 ? -14.808 -13.124 -31.987 1.00 50.28 99 GLN A C 1
ATOM 827 O O . GLN A 1 99 ? -14.887 -12.960 -33.203 1.00 50.28 99 GLN A O 1
ATOM 832 N N . CYS A 1 100 ? -15.209 -12.190 -31.125 1.00 50.53 100 CYS A N 1
ATOM 833 C CA . CYS A 1 100 ? -15.654 -10.869 -31.536 1.00 50.53 100 CYS A CA 1
ATOM 834 C C . CYS A 1 100 ? -14.494 -9.885 -31.747 1.00 50.53 100 CYS A C 1
ATOM 836 O O . CYS A 1 100 ? -14.722 -8.774 -32.233 1.00 50.53 100 CYS A O 1
ATOM 838 N N . PHE A 1 101 ? -13.266 -10.275 -31.392 1.00 50.75 101 PHE A N 1
ATOM 839 C CA . PHE A 1 101 ? -12.067 -9.485 -31.612 1.00 50.75 101 PHE A CA 1
ATOM 840 C C . PHE A 1 101 ? -11.320 -10.039 -32.830 1.00 50.75 101 PHE A C 1
ATOM 842 O O . PHE A 1 101 ? -10.683 -11.084 -32.763 1.00 50.75 101 PHE A O 1
ATOM 849 N N . ASN A 1 102 ? -11.423 -9.358 -33.974 1.00 51.06 102 ASN A N 1
ATOM 850 C CA . ASN A 1 102 ? -10.615 -9.702 -35.145 1.00 51.06 102 ASN A CA 1
ATOM 851 C C . ASN A 1 102 ? -9.215 -9.082 -34.984 1.00 51.06 102 ASN A C 1
ATOM 853 O O . ASN A 1 102 ? -9.107 -7.920 -34.574 1.00 51.06 102 ASN A O 1
ATOM 857 N N . THR A 1 103 ? -8.169 -9.837 -35.331 1.00 47.78 103 THR A N 1
ATOM 858 C CA . THR A 1 103 ? -6.752 -9.621 -34.958 1.00 47.78 103 THR A CA 1
ATOM 859 C C . THR A 1 103 ? -6.138 -8.276 -35.366 1.00 47.78 103 THR A C 1
ATOM 861 O O . THR A 1 103 ? -5.090 -7.924 -34.845 1.00 47.78 103 THR A O 1
ATOM 864 N N . ASP A 1 104 ? -6.808 -7.468 -36.192 1.00 44.66 104 ASP A N 1
ATOM 865 C CA . ASP A 1 104 ? -6.263 -6.188 -36.670 1.00 44.66 104 ASP A CA 1
ATOM 866 C C . ASP A 1 104 ? -7.216 -4.988 -36.513 1.00 44.66 104 ASP A C 1
ATOM 868 O O . ASP A 1 104 ? -6.875 -3.857 -36.874 1.00 44.66 104 ASP A O 1
ATOM 872 N N . SER A 1 105 ? -8.450 -5.181 -36.021 1.00 45.22 105 SER A N 1
ATOM 873 C CA . SER A 1 105 ? -9.479 -4.130 -36.099 1.00 45.22 105 SER A CA 1
ATOM 874 C C . SER A 1 105 ? -10.243 -3.797 -34.832 1.00 45.22 105 SER A C 1
ATOM 876 O O . SER A 1 105 ? -11.031 -2.871 -34.885 1.00 45.22 105 SER A O 1
ATOM 878 N N . THR A 1 106 ? -10.032 -4.469 -33.710 1.00 48.00 106 THR A N 1
ATOM 879 C CA . THR A 1 106 ? -10.787 -4.215 -32.460 1.00 48.00 106 THR A CA 1
ATOM 880 C C . THR A 1 106 ? -9.902 -3.848 -31.268 1.00 48.00 106 THR A C 1
ATOM 882 O O . THR A 1 106 ? -10.390 -3.746 -30.144 1.00 48.00 106 THR A O 1
ATOM 885 N N . TYR A 1 107 ? -8.609 -3.635 -31.521 1.00 48.03 107 TYR A N 1
ATOM 886 C CA . TYR A 1 107 ? -7.627 -3.170 -30.535 1.00 48.03 107 TYR A CA 1
ATOM 887 C C . TYR A 1 107 ? -7.651 -1.654 -30.339 1.00 48.03 107 TYR A C 1
ATOM 889 O O . TYR A 1 107 ? -7.206 -1.156 -29.318 1.00 48.03 107 TYR A O 1
ATOM 897 N N . SER A 1 108 ? -8.200 -0.908 -31.302 1.00 50.53 108 SER A N 1
ATOM 898 C CA . SER A 1 108 ? -8.403 0.533 -31.159 1.00 50.53 108 SER A CA 1
ATOM 899 C C . SER A 1 108 ? -9.819 0.813 -30.676 1.00 50.53 108 SER A C 1
ATOM 901 O O . SER A 1 108 ? -10.777 0.341 -31.297 1.00 50.53 108 SER A O 1
ATOM 903 N N . ILE A 1 109 ? -9.941 1.638 -29.634 1.00 49.34 109 ILE A N 1
ATOM 904 C CA . ILE A 1 109 ? -11.216 2.126 -29.091 1.00 49.34 109 ILE A CA 1
ATOM 905 C C . ILE A 1 109 ? -12.155 2.655 -30.193 1.00 49.34 109 ILE A C 1
ATOM 907 O O . ILE A 1 109 ? -13.307 2.253 -30.295 1.00 49.34 109 ILE A O 1
ATOM 911 N N . HIS A 1 110 ? -11.601 3.359 -31.185 1.00 49.28 110 HIS A N 1
ATOM 912 C CA . HIS A 1 110 ? -12.304 3.897 -32.359 1.00 49.28 110 HIS A CA 1
ATOM 913 C C . HIS A 1 110 ? -13.077 2.881 -33.215 1.00 49.28 110 HIS A C 1
ATOM 915 O O . HIS A 1 110 ? -13.906 3.265 -34.045 1.00 49.28 110 HIS A O 1
ATOM 921 N N . ARG A 1 111 ? -12.752 1.589 -33.120 1.00 49.88 111 ARG A N 1
ATOM 922 C CA . ARG A 1 111 ? -13.360 0.547 -33.954 1.00 49.88 111 ARG A CA 1
ATOM 923 C C . ARG A 1 111 ? -14.390 -0.298 -33.197 1.00 49.88 111 ARG A C 1
ATOM 925 O O . ARG A 1 111 ? -15.158 -0.993 -33.858 1.00 49.88 111 ARG A O 1
ATOM 932 N N . VAL A 1 112 ? -14.476 -0.180 -31.869 1.00 51.00 112 VAL A N 1
ATOM 933 C CA . VAL A 1 112 ? -15.446 -0.903 -31.025 1.00 51.00 112 VAL A CA 1
ATOM 934 C C . VAL A 1 112 ? -16.870 -0.390 -31.257 1.00 51.00 112 VAL A C 1
ATOM 936 O O . VAL A 1 112 ? -17.743 -1.189 -31.602 1.00 51.00 112 VAL A O 1
ATOM 939 N N . ALA A 1 113 ? -17.081 0.930 -31.253 1.00 50.78 113 ALA A N 1
ATOM 940 C CA . ALA A 1 113 ? -18.360 1.547 -31.625 1.00 50.78 113 ALA A CA 1
ATOM 941 C C . ALA A 1 113 ? -18.885 1.082 -33.005 1.00 50.78 113 ALA A C 1
ATOM 943 O O . ALA A 1 113 ? -20.084 0.892 -33.212 1.00 50.78 113 ALA A O 1
ATOM 944 N N . ARG A 1 114 ? -17.985 0.817 -33.967 1.00 52.72 114 ARG A N 1
ATOM 945 C CA . ARG A 1 114 ? -18.348 0.281 -35.297 1.00 52.72 114 ARG A CA 1
ATOM 946 C C . ARG A 1 114 ? -18.702 -1.208 -35.275 1.00 52.72 114 ARG A C 1
ATOM 948 O O . ARG A 1 114 ? -19.408 -1.671 -36.173 1.00 52.72 114 ARG A O 1
ATOM 955 N N . CYS A 1 115 ? -18.197 -1.954 -34.297 1.00 52.28 115 CYS A N 1
ATOM 956 C CA . CYS A 1 115 ? -18.476 -3.373 -34.115 1.00 52.28 115 CYS A CA 1
ATOM 957 C C . CYS A 1 115 ? -19.772 -3.632 -33.332 1.00 52.28 115 CYS A C 1
ATOM 959 O O . CYS A 1 115 ? -20.401 -4.657 -33.586 1.00 52.28 115 CYS A O 1
ATOM 961 N N . ALA A 1 116 ? -20.224 -2.701 -32.480 1.00 53.66 116 ALA A N 1
ATOM 962 C CA . ALA A 1 116 ? -21.487 -2.808 -31.733 1.00 53.66 116 ALA A CA 1
ATOM 963 C C . ALA A 1 116 ? -22.700 -3.054 -32.656 1.00 53.66 116 ALA A C 1
ATOM 965 O O . ALA A 1 116 ? -23.515 -3.937 -32.413 1.00 53.66 116 ALA A O 1
ATOM 966 N N . HIS A 1 117 ? -22.750 -2.369 -33.802 1.00 52.38 117 HIS A N 1
ATOM 967 C CA . HIS A 1 117 ? -23.799 -2.551 -34.820 1.00 52.38 117 HIS A CA 1
ATOM 968 C C . HIS A 1 117 ? -23.646 -3.813 -35.678 1.00 52.38 117 HIS A C 1
ATOM 970 O O . HIS A 1 117 ? -24.542 -4.160 -36.444 1.00 52.38 117 HIS A O 1
ATOM 976 N N . ARG A 1 118 ? -22.490 -4.482 -35.609 1.00 51.47 118 ARG A N 1
ATOM 977 C CA . ARG A 1 118 ? -22.155 -5.654 -36.435 1.00 51.47 118 ARG A CA 1
ATOM 978 C C . ARG A 1 118 ? -22.201 -6.966 -35.658 1.00 51.47 118 ARG A C 1
ATOM 980 O O . ARG A 1 118 ? -22.180 -8.021 -36.286 1.00 51.47 118 ARG A O 1
ATOM 987 N N . CYS A 1 119 ? -22.256 -6.917 -34.327 1.00 52.75 119 CYS A N 1
ATOM 988 C CA . CYS A 1 119 ? -22.311 -8.101 -33.481 1.00 52.75 119 CYS A CA 1
ATOM 989 C C . CYS A 1 119 ? -23.337 -7.932 -32.344 1.00 52.75 119 CYS A C 1
ATOM 991 O O . CYS A 1 119 ? -23.001 -7.390 -31.290 1.00 52.75 119 CYS A O 1
ATOM 993 N N . PRO A 1 120 ? -24.558 -8.480 -32.503 1.00 51.72 120 PRO A N 1
ATOM 994 C CA . PRO A 1 120 ? -25.604 -8.463 -31.470 1.00 51.72 120 PRO A CA 1
ATOM 995 C C . PRO A 1 120 ? -25.189 -9.127 -30.147 1.00 51.72 120 PRO A C 1
ATOM 997 O O . PRO A 1 120 ? -25.820 -8.932 -29.117 1.00 51.72 120 PRO A O 1
ATOM 1000 N N . ARG A 1 121 ? -24.109 -9.923 -30.148 1.00 51.28 121 ARG A N 1
ATOM 1001 C CA . ARG A 1 121 ? -23.584 -10.576 -28.938 1.00 51.28 121 ARG A CA 1
ATOM 1002 C C . ARG A 1 121 ? -22.912 -9.591 -27.980 1.00 51.28 121 ARG A C 1
ATOM 1004 O O . ARG A 1 121 ? -22.726 -9.920 -26.819 1.00 51.28 121 ARG A O 1
ATOM 1011 N N . LEU A 1 122 ? -22.523 -8.404 -28.444 1.00 50.72 122 LEU A N 1
ATOM 1012 C CA . LEU A 1 122 ? -21.681 -7.480 -27.673 1.00 50.72 122 LEU A CA 1
ATOM 1013 C C . LEU A 1 122 ? -22.474 -6.350 -27.016 1.00 50.72 122 LEU A C 1
ATOM 1015 O O . LEU A 1 122 ? -22.024 -5.805 -26.008 1.00 50.72 122 LEU A O 1
ATOM 1019 N N . THR A 1 123 ? -23.680 -6.090 -27.516 1.00 52.97 123 THR A N 1
ATOM 1020 C CA . THR A 1 123 ? -24.610 -5.079 -27.012 1.00 52.97 123 THR A CA 1
ATOM 1021 C C . THR A 1 123 ? -26.015 -5.685 -26.998 1.00 52.97 123 THR A C 1
ATOM 1023 O O . THR A 1 123 ? -26.477 -6.085 -28.065 1.00 52.97 123 THR A O 1
ATOM 1026 N N . PRO A 1 124 ? -26.720 -5.762 -25.847 1.00 52.34 124 PRO A N 1
ATOM 1027 C CA . PRO A 1 124 ? -28.116 -6.196 -25.842 1.00 52.34 124 PRO A CA 1
ATOM 1028 C C . PRO A 1 124 ? -28.961 -5.321 -26.778 1.00 52.34 124 PRO A C 1
ATOM 1030 O O . PRO A 1 124 ? -28.841 -4.098 -26.715 1.00 52.34 124 PRO A O 1
ATOM 1033 N N . ASP A 1 125 ? -29.874 -5.918 -27.552 1.00 55.09 125 ASP A N 1
ATOM 1034 C CA . ASP A 1 125 ? -30.727 -5.208 -28.530 1.00 55.09 125 ASP A CA 1
ATOM 1035 C C . ASP A 1 125 ? -31.436 -3.972 -27.942 1.00 55.09 125 ASP A C 1
ATOM 1037 O O . ASP A 1 125 ? -31.595 -2.934 -28.586 1.00 55.09 125 ASP A O 1
ATOM 1041 N N . ARG A 1 126 ? -31.828 -4.056 -26.664 1.00 55.25 126 ARG A N 1
ATOM 1042 C CA . ARG A 1 126 ? -32.481 -2.958 -25.937 1.00 55.25 126 ARG A CA 1
ATOM 1043 C C . ARG A 1 126 ? -31.596 -1.729 -25.726 1.00 55.25 126 ARG A C 1
ATOM 1045 O O . ARG A 1 126 ? -32.145 -0.667 -25.480 1.00 55.25 126 ARG A O 1
ATOM 1052 N N . TYR A 1 127 ? -30.275 -1.844 -25.840 1.00 54.47 127 TYR A N 1
ATOM 1053 C CA . TYR A 1 127 ? -29.325 -0.734 -25.707 1.00 54.47 127 TYR A CA 1
ATOM 1054 C C . TYR A 1 127 ? -28.666 -0.356 -27.037 1.00 54.47 127 TYR A C 1
ATOM 1056 O O . TYR A 1 127 ? -27.920 0.614 -27.089 1.00 54.47 127 TYR A O 1
ATOM 1064 N N . THR A 1 128 ? -28.970 -1.046 -28.142 1.00 57.53 128 THR A N 1
ATOM 1065 C CA . THR A 1 128 ? -28.424 -0.721 -29.473 1.00 57.53 128 THR A CA 1
ATOM 1066 C C . THR A 1 128 ? -28.769 0.703 -29.910 1.00 57.53 128 THR A C 1
ATOM 1068 O O . THR A 1 128 ? -27.964 1.345 -30.573 1.00 57.53 128 THR A O 1
ATOM 1071 N N . HIS A 1 129 ? -29.926 1.224 -29.483 1.00 58.84 129 HIS A N 1
ATOM 1072 C CA . HIS A 1 129 ? -30.361 2.601 -29.744 1.00 58.84 129 HIS A CA 1
ATOM 1073 C C . HIS A 1 129 ? -29.485 3.667 -29.073 1.00 58.84 129 HIS A C 1
ATOM 1075 O O . HIS A 1 129 ? -29.523 4.823 -29.484 1.00 58.84 129 HIS A O 1
ATOM 1081 N N . MET A 1 130 ? -28.720 3.291 -28.044 1.00 54.09 130 MET A N 1
ATOM 1082 C CA . MET A 1 130 ? -27.747 4.185 -27.435 1.00 54.09 130 MET A CA 1
ATOM 1083 C C . MET A 1 130 ? -26.574 4.383 -28.410 1.00 54.09 130 MET A C 1
ATOM 1085 O O . MET A 1 130 ? -26.084 5.485 -28.580 1.00 54.09 130 MET A O 1
ATOM 1089 N N . TYR A 1 131 ? -26.176 3.384 -29.192 1.00 52.97 131 TYR A N 1
ATOM 1090 C CA . TYR A 1 131 ? -25.028 3.531 -30.086 1.00 52.97 131 TYR A CA 1
ATOM 1091 C C . TYR A 1 131 ? -25.413 4.258 -31.392 1.00 52.97 131 TYR A C 1
ATOM 1093 O O . TYR A 1 131 ? -26.276 3.770 -32.128 1.00 52.97 131 TYR A O 1
ATOM 1101 N N . PRO A 1 132 ? -24.763 5.383 -31.760 1.00 52.28 132 PRO A N 1
ATOM 1102 C CA . PRO A 1 132 ? -25.020 6.044 -33.038 1.00 52.28 132 PRO A CA 1
ATOM 1103 C C . PRO A 1 132 ? -24.632 5.116 -34.191 1.00 52.28 132 PRO A C 1
ATOM 1105 O O . PRO A 1 132 ? -23.625 4.407 -34.110 1.00 52.28 132 PRO A O 1
ATOM 1108 N N . SER A 1 133 ? -25.425 5.103 -35.266 1.00 53.19 133 SER A N 1
ATOM 1109 C CA . SER A 1 133 ? -25.123 4.304 -36.458 1.00 53.19 133 SER A CA 1
ATOM 1110 C C . SER A 1 133 ? -23.706 4.619 -36.957 1.00 53.19 133 SER A C 1
ATOM 1112 O O . SER A 1 133 ? -23.310 5.787 -36.971 1.00 53.19 133 SER A O 1
ATOM 1114 N N . PRO A 1 134 ? -22.928 3.637 -37.452 1.00 50.19 134 PRO A N 1
ATOM 1115 C CA . PRO A 1 134 ? -21.608 3.898 -38.024 1.00 50.19 134 PRO A CA 1
ATOM 1116 C C . PRO A 1 134 ? -21.664 4.824 -39.248 1.00 50.19 134 PRO A C 1
ATOM 1118 O O . PRO A 1 134 ? -20.631 5.342 -39.667 1.00 50.19 134 PRO A O 1
ATOM 1121 N N . ALA A 1 135 ? -22.853 5.002 -39.839 1.00 52.03 135 ALA A N 1
ATOM 1122 C CA . ALA A 1 135 ? -23.111 5.966 -40.905 1.00 52.03 135 ALA A CA 1
ATOM 1123 C C . ALA A 1 135 ? -23.171 7.424 -40.401 1.00 52.03 135 ALA A C 1
ATOM 1125 O O . ALA A 1 135 ? -22.950 8.340 -41.192 1.00 52.03 135 ALA A O 1
ATOM 1126 N N . ASP A 1 136 ? -23.407 7.621 -39.100 1.00 52.00 136 ASP A N 1
ATOM 1127 C CA . ASP A 1 136 ? -23.683 8.915 -38.472 1.00 52.00 136 ASP A CA 1
ATOM 1128 C C . ASP A 1 136 ? -22.545 9.415 -37.551 1.00 52.00 136 ASP A C 1
ATOM 1130 O O . ASP A 1 136 ? -22.556 10.584 -37.166 1.00 52.00 136 ASP A O 1
ATOM 1134 N N . ALA A 1 137 ? -21.511 8.607 -37.249 1.00 49.81 137 ALA A N 1
ATOM 1135 C CA . ALA A 1 137 ? -20.387 9.024 -36.389 1.00 49.81 137 ALA A CA 1
ATOM 1136 C C . ALA A 1 137 ? -18.967 8.827 -36.994 1.00 49.81 137 ALA A C 1
ATOM 1138 O O . ALA A 1 137 ? -18.699 7.787 -37.609 1.00 49.81 137 ALA A O 1
ATOM 1139 N N . PRO A 1 138 ? -18.015 9.781 -36.791 1.00 49.19 138 PRO A N 1
ATOM 1140 C CA . PRO A 1 138 ? -18.130 11.007 -35.997 1.00 49.19 138 PRO A CA 1
ATOM 1141 C C . PRO A 1 138 ? -18.160 12.261 -36.894 1.00 49.19 138 PRO A C 1
ATOM 1143 O O . PRO A 1 138 ? -17.120 12.770 -37.319 1.00 49.19 138 PRO A O 1
ATOM 1146 N N . ARG A 1 139 ? -19.351 12.813 -37.159 1.00 43.03 139 ARG A N 1
ATOM 1147 C CA . ARG A 1 139 ? -19.467 14.274 -37.323 1.00 43.03 139 ARG A CA 1
ATOM 1148 C C . ARG A 1 139 ? -19.524 14.872 -35.915 1.00 43.03 139 ARG A C 1
ATOM 1150 O O . ARG A 1 139 ? -20.071 14.247 -35.016 1.00 43.03 139 ARG A O 1
ATOM 1157 N N . ARG A 1 140 ? -18.907 16.038 -35.727 1.00 43.09 140 ARG A N 1
ATOM 1158 C CA . ARG A 1 140 ? -18.543 16.674 -34.442 1.00 43.09 140 ARG A CA 1
ATOM 1159 C C . ARG A 1 140 ? -19.673 16.885 -33.410 1.00 43.09 140 ARG A C 1
ATOM 1161 O O . ARG A 1 140 ? -19.360 17.289 -32.294 1.00 43.09 140 ARG A O 1
ATOM 1168 N N . ASP A 1 141 ? -20.921 16.548 -33.727 1.00 42.06 141 ASP A N 1
ATOM 1169 C CA . ASP A 1 141 ? -22.111 17.046 -33.027 1.00 42.06 141 ASP A CA 1
ATOM 1170 C C . ASP A 1 141 ? -22.976 15.955 -32.359 1.00 42.06 141 ASP A C 1
ATOM 1172 O O . ASP A 1 141 ? -24.033 16.264 -31.817 1.00 42.06 141 ASP A O 1
ATOM 1176 N N . CYS A 1 142 ? -22.566 14.680 -32.367 1.00 42.75 142 CYS A N 1
ATOM 1177 C CA . CYS A 1 142 ? -23.231 13.651 -31.555 1.00 42.75 142 CYS A CA 1
ATOM 1178 C C . CYS A 1 142 ? -22.546 13.548 -30.187 1.00 42.75 142 CYS A C 1
ATOM 1180 O O . CYS A 1 142 ? -21.544 12.849 -30.035 1.00 42.75 142 CYS A O 1
ATOM 1182 N N . GLU A 1 143 ? -23.074 14.271 -29.201 1.00 44.88 143 GLU A N 1
ATOM 1183 C CA . GLU A 1 143 ? -22.714 14.121 -27.789 1.00 44.88 143 GLU A CA 1
ATOM 1184 C C . GLU A 1 143 ? -23.258 12.779 -27.288 1.00 44.88 143 GLU A C 1
ATOM 1186 O O . GLU A 1 143 ? -24.439 12.641 -26.976 1.00 44.88 143 GLU A O 1
ATOM 1191 N N . PHE A 1 144 ? -22.410 11.750 -27.282 1.00 50.81 144 PHE A N 1
ATOM 1192 C CA . PHE A 1 144 ? -22.750 10.493 -26.638 1.00 50.81 144 PHE A CA 1
ATOM 1193 C C . PHE A 1 144 ? -22.377 10.584 -25.158 1.00 50.81 144 PHE A C 1
ATOM 1195 O O . PHE A 1 144 ? -21.200 10.572 -24.808 1.00 50.81 144 PHE A O 1
ATOM 1202 N N . TYR A 1 145 ? -23.387 10.707 -24.299 1.00 53.81 145 TYR A N 1
ATOM 1203 C CA . TYR A 1 145 ? -23.226 10.770 -22.852 1.00 53.81 145 TYR A CA 1
ATOM 1204 C C . TYR A 1 145 ? -24.012 9.624 -22.219 1.00 53.81 145 TYR A C 1
ATOM 1206 O O . TYR A 1 145 ? -25.231 9.553 -22.364 1.00 53.81 145 TYR A O 1
ATOM 1214 N N . MET A 1 146 ? -23.310 8.716 -21.542 1.00 57.62 146 MET A N 1
ATOM 1215 C CA . MET A 1 146 ? -23.934 7.693 -20.708 1.00 57.62 146 MET A CA 1
ATOM 1216 C C . MET A 1 146 ? -23.838 8.150 -19.261 1.00 57.62 146 MET A C 1
ATOM 1218 O O . MET A 1 146 ? -22.742 8.387 -18.756 1.00 57.62 146 MET A O 1
ATOM 1222 N N . SER A 1 147 ? -24.987 8.307 -18.617 1.00 67.56 147 SER A N 1
ATOM 1223 C CA . SER A 1 147 ? -25.041 8.779 -17.239 1.00 67.56 147 SER A CA 1
ATOM 1224 C C . SER A 1 147 ? -24.782 7.635 -16.253 1.00 67.56 147 SER A C 1
ATOM 1226 O O . SER A 1 147 ? -24.976 6.460 -16.574 1.00 67.56 147 SER A O 1
ATOM 1228 N N . LEU A 1 148 ? -24.427 7.966 -15.007 1.00 75.00 148 LEU A N 1
ATOM 1229 C CA . LEU A 1 148 ? -24.375 7.001 -13.899 1.00 75.00 148 LEU A CA 1
ATOM 1230 C C . LEU A 1 148 ? -25.688 6.208 -13.751 1.00 75.00 148 LEU A C 1
ATOM 1232 O O . LEU A 1 148 ? -25.688 5.051 -13.335 1.00 75.00 148 LEU A O 1
ATOM 1236 N N . TRP A 1 149 ? -26.819 6.814 -14.116 1.00 77.69 149 TRP A N 1
ATOM 1237 C CA . TRP A 1 149 ? -28.107 6.133 -14.138 1.00 77.69 149 TRP A CA 1
ATOM 1238 C C . TRP A 1 149 ? -28.103 4.940 -15.094 1.00 77.69 149 TRP A C 1
ATOM 1240 O O . TRP A 1 149 ? -28.454 3.829 -14.699 1.00 77.69 149 TRP A O 1
ATOM 1250 N N . ASP A 1 150 ? -27.672 5.155 -16.336 1.00 74.69 150 ASP A N 1
ATOM 1251 C CA . ASP A 1 150 ? -27.617 4.112 -17.361 1.00 74.69 150 ASP A CA 1
ATOM 1252 C C . ASP A 1 150 ? -26.643 3.001 -16.956 1.00 74.69 150 ASP A C 1
ATOM 1254 O O . ASP A 1 150 ? -26.971 1.819 -17.058 1.00 74.69 150 ASP A O 1
ATOM 1258 N N . ALA A 1 151 ? -25.491 3.378 -16.396 1.00 77.25 151 ALA A N 1
ATOM 1259 C CA . ALA A 1 151 ? -24.508 2.456 -15.841 1.00 77.25 151 ALA A CA 1
ATOM 1260 C C . ALA A 1 151 ? -25.116 1.516 -14.789 1.00 77.25 151 ALA A C 1
ATOM 1262 O O . ALA A 1 151 ? -25.031 0.292 -14.917 1.00 77.25 151 ALA A O 1
ATOM 1263 N N . VAL A 1 152 ? -25.778 2.079 -13.772 1.00 82.88 152 VAL A N 1
ATOM 1264 C CA . VAL A 1 152 ? -26.415 1.309 -12.693 1.00 82.88 152 VAL A CA 1
ATOM 1265 C C . VAL A 1 152 ? -27.465 0.352 -13.247 1.00 82.88 152 VAL A C 1
ATOM 1267 O O . VAL A 1 152 ? -27.483 -0.820 -12.876 1.00 82.88 152 VAL A O 1
ATOM 1270 N N . MET A 1 153 ? -28.309 0.830 -14.162 1.00 80.69 153 MET A N 1
ATOM 1271 C CA . MET A 1 153 ? -29.358 0.029 -14.794 1.00 80.69 153 MET A CA 1
ATOM 1272 C C . MET A 1 153 ? -28.782 -1.179 -15.542 1.00 80.69 153 MET A C 1
ATOM 1274 O O . MET A 1 153 ? -29.204 -2.314 -15.316 1.00 80.69 153 MET A O 1
ATOM 1278 N N . VAL A 1 154 ? -27.801 -0.944 -16.417 1.00 75.62 154 VAL A N 1
ATOM 1279 C CA . VAL A 1 154 ? -27.206 -1.992 -17.257 1.00 75.62 154 VAL A CA 1
ATOM 1280 C C . VAL A 1 154 ? -26.450 -3.007 -16.394 1.00 75.62 154 VAL A C 1
ATOM 1282 O O . VAL A 1 154 ? -26.607 -4.214 -16.589 1.00 75.62 154 VAL A O 1
ATOM 1285 N N . MET A 1 155 ? -25.659 -2.542 -15.423 1.00 82.38 155 MET A N 1
ATOM 1286 C CA . MET A 1 155 ? -24.884 -3.406 -14.525 1.00 82.38 155 MET A CA 1
ATOM 1287 C C . MET A 1 155 ? -25.772 -4.260 -13.622 1.00 82.38 155 MET A C 1
ATOM 1289 O O . MET A 1 155 ? -25.513 -5.458 -13.484 1.00 82.38 155 MET A O 1
ATOM 1293 N N . ALA A 1 156 ? -26.838 -3.680 -13.068 1.00 84.75 156 ALA A N 1
ATOM 1294 C CA . ALA A 1 156 ? -27.796 -4.408 -12.246 1.00 84.75 156 ALA A CA 1
ATOM 1295 C C . ALA A 1 156 ? -28.536 -5.486 -13.050 1.00 84.75 156 ALA A C 1
ATOM 1297 O O . ALA A 1 156 ? -28.623 -6.629 -12.608 1.00 84.75 156 ALA A O 1
ATOM 1298 N N . ASP A 1 157 ? -29.019 -5.157 -14.249 1.00 80.12 157 ASP A N 1
ATOM 1299 C CA . ASP A 1 157 ? -29.721 -6.125 -15.098 1.00 80.12 157 ASP A CA 1
ATOM 1300 C C . ASP A 1 157 ? -28.826 -7.279 -15.565 1.00 80.12 157 ASP A C 1
ATOM 1302 O O . ASP A 1 157 ? -29.303 -8.386 -15.811 1.00 80.12 157 ASP A O 1
ATOM 1306 N N . CYS A 1 158 ? -27.528 -7.015 -15.704 1.00 73.56 158 CYS A N 1
ATOM 1307 C CA . CYS A 1 158 ? -26.540 -8.003 -16.117 1.00 73.56 158 CYS A CA 1
ATOM 1308 C C . CYS A 1 158 ? -25.942 -8.794 -14.944 1.00 73.56 158 CYS A C 1
ATOM 1310 O O . CYS A 1 158 ? -25.021 -9.581 -15.164 1.00 73.56 158 CYS A O 1
ATOM 1312 N N . ASN A 1 159 ? -26.438 -8.599 -13.716 1.00 77.56 159 ASN A N 1
ATOM 1313 C CA . ASN A 1 159 ? -25.919 -9.221 -12.493 1.00 77.56 159 ASN A CA 1
ATOM 1314 C C . ASN A 1 159 ? -24.401 -9.038 -12.326 1.00 77.56 159 ASN A C 1
ATOM 1316 O O . ASN A 1 159 ? -23.676 -9.978 -11.987 1.00 77.56 159 ASN A O 1
ATOM 1320 N N . VAL A 1 160 ? -23.899 -7.835 -12.606 1.00 81.00 160 VAL A N 1
ATOM 1321 C CA . VAL A 1 160 ? -22.492 -7.515 -12.363 1.00 81.00 160 VAL A CA 1
ATOM 1322 C C . VAL A 1 160 ? -22.235 -7.447 -10.860 1.00 81.00 160 VAL A C 1
ATOM 1324 O O . VAL A 1 160 ? -22.978 -6.803 -10.125 1.00 81.00 160 VAL A O 1
ATOM 1327 N N . SER A 1 161 ? -21.157 -8.093 -10.416 1.00 82.69 161 SER A N 1
ATOM 1328 C CA . SER A 1 161 ? -20.688 -8.009 -9.035 1.00 82.69 161 SER A CA 1
ATOM 1329 C C . SER A 1 161 ? -19.846 -6.748 -8.859 1.00 82.69 161 SER A C 1
ATOM 1331 O O . SER A 1 161 ? -18.700 -6.710 -9.299 1.00 82.69 161 SER A O 1
ATOM 1333 N N . LEU A 1 162 ? -20.390 -5.733 -8.188 1.00 89.88 162 LEU A N 1
ATOM 1334 C CA . LEU A 1 162 ? -19.616 -4.578 -7.740 1.00 89.88 162 LEU A CA 1
ATOM 1335 C C . LEU A 1 162 ? -18.954 -4.906 -6.398 1.00 89.88 162 LEU A C 1
ATOM 1337 O O . LEU A 1 162 ? -19.649 -5.144 -5.409 1.00 89.88 162 LEU A O 1
ATOM 1341 N N . LYS A 1 163 ? -17.618 -4.943 -6.360 1.00 91.31 163 LYS A N 1
ATOM 1342 C CA . LYS A 1 163 ? -16.858 -5.317 -5.151 1.00 91.31 163 LYS A CA 1
ATOM 1343 C C . LYS A 1 163 ? -16.482 -4.130 -4.268 1.00 91.31 163 LYS A C 1
ATOM 1345 O O . LYS A 1 163 ? -16.419 -4.276 -3.048 1.00 91.31 163 LYS A O 1
ATOM 1350 N N . HIS A 1 164 ? -16.259 -2.965 -4.866 1.00 91.31 164 HIS A N 1
ATOM 1351 C CA . HIS A 1 164 ? -15.832 -1.756 -4.173 1.00 91.31 164 HIS A CA 1
ATOM 1352 C C . HIS A 1 164 ? -16.713 -0.579 -4.590 1.00 91.31 164 HIS A C 1
ATOM 1354 O O . HIS A 1 164 ? -16.871 -0.304 -5.779 1.00 91.31 164 HIS A O 1
ATOM 1360 N N . LEU A 1 165 ? -17.286 0.109 -3.604 1.00 90.50 165 LEU A N 1
ATOM 1361 C CA . LEU A 1 165 ? -18.016 1.352 -3.798 1.00 90.50 165 LEU A CA 1
ATOM 1362 C C . LEU A 1 165 ? -17.156 2.568 -3.422 1.00 90.50 165 LEU A C 1
ATOM 1364 O O . LEU A 1 165 ? -16.819 2.749 -2.254 1.00 90.50 165 LEU A O 1
ATOM 1368 N N . TYR A 1 166 ? -16.899 3.437 -4.400 1.00 86.00 166 TYR A N 1
ATOM 1369 C CA . TYR A 1 166 ? -16.325 4.766 -4.188 1.00 86.00 166 TYR A CA 1
ATOM 1370 C C . TYR A 1 166 ? -17.430 5.821 -4.068 1.00 86.00 166 TYR A C 1
ATOM 1372 O O . TYR A 1 166 ? -18.306 5.909 -4.929 1.00 86.00 166 TYR A O 1
ATOM 1380 N N . ILE A 1 167 ? -17.375 6.639 -3.017 1.00 84.50 167 ILE A N 1
ATOM 1381 C CA . ILE A 1 167 ? -18.299 7.749 -2.760 1.00 84.50 167 ILE A CA 1
ATOM 1382 C C . ILE A 1 167 ? -17.490 9.042 -2.661 1.00 84.50 167 ILE A C 1
ATOM 1384 O O . ILE A 1 167 ? -16.680 9.207 -1.752 1.00 84.50 167 ILE A O 1
ATOM 1388 N N . THR A 1 168 ? -17.730 9.980 -3.576 1.00 76.94 168 THR A N 1
ATOM 1389 C CA . THR A 1 168 ? -17.103 11.310 -3.555 1.00 76.94 168 THR A CA 1
ATOM 1390 C C . THR A 1 168 ? -18.119 12.403 -3.853 1.00 76.94 168 THR A C 1
ATOM 1392 O O . THR A 1 168 ? -19.204 12.123 -4.382 1.00 76.94 168 THR A O 1
ATOM 1395 N N . HIS A 1 169 ? -17.787 13.664 -3.554 1.00 72.06 169 HIS A N 1
ATOM 1396 C CA . HIS A 1 169 ? -18.646 14.797 -3.920 1.00 72.06 169 HIS A CA 1
ATOM 1397 C C . HIS A 1 169 ? -18.807 14.994 -5.419 1.00 72.06 169 HIS A C 1
ATOM 1399 O O . HIS A 1 169 ? -19.773 15.629 -5.824 1.00 72.06 169 HIS A O 1
ATOM 1405 N N . TYR A 1 170 ? -17.920 14.443 -6.242 1.00 64.38 170 TYR A N 1
ATOM 1406 C CA . TYR A 1 170 ? -18.115 14.419 -7.688 1.00 64.38 170 TYR A CA 1
ATOM 1407 C C . TYR A 1 170 ? -19.123 13.341 -8.098 1.00 64.38 170 TYR A C 1
ATOM 1409 O O . TYR A 1 170 ? -19.931 13.564 -8.993 1.00 64.38 170 TYR A O 1
ATOM 1417 N N . HIS A 1 171 ? -19.121 12.200 -7.405 1.00 62.69 171 HIS A N 1
ATOM 1418 C CA . HIS A 1 171 ? -19.876 11.011 -7.803 1.00 62.69 171 HIS A CA 1
ATOM 1419 C C . HIS A 1 171 ? -21.329 11.005 -7.311 1.00 62.69 171 HIS A C 1
ATOM 1421 O O . HIS A 1 171 ? -22.203 10.448 -7.967 1.00 62.69 171 HIS A O 1
ATOM 1427 N N . PHE A 1 172 ? -21.603 11.619 -6.155 1.00 65.62 172 PHE A N 1
ATOM 1428 C CA . PHE A 1 172 ? -22.906 11.520 -5.481 1.00 65.62 172 PHE A CA 1
ATOM 1429 C C . PHE A 1 172 ? -23.694 12.832 -5.404 1.00 65.62 172 PHE A C 1
ATOM 1431 O O . PHE A 1 172 ? -24.783 12.853 -4.830 1.00 65.62 172 PHE A O 1
ATOM 1438 N N . LYS A 1 173 ? -23.187 13.923 -5.992 1.00 62.78 173 LYS A N 1
ATOM 1439 C CA . LYS A 1 173 ? -23.860 15.233 -5.977 1.00 62.78 173 LYS A CA 1
ATOM 1440 C C . LYS A 1 173 ? -25.219 15.222 -6.682 1.00 62.78 173 LYS A C 1
ATOM 1442 O O . LYS A 1 173 ? -26.150 15.844 -6.183 1.00 62.78 173 LYS A O 1
ATOM 1447 N N . ASP A 1 174 ? -25.329 14.485 -7.787 1.00 60.56 174 ASP A N 1
ATOM 1448 C CA . ASP A 1 174 ? -26.518 14.476 -8.654 1.00 60.56 174 ASP A CA 1
ATOM 1449 C C . ASP A 1 174 ? -27.291 13.141 -8.609 1.00 60.56 174 ASP A C 1
ATOM 1451 O O . ASP A 1 174 ? -28.218 12.912 -9.389 1.00 60.56 174 ASP A O 1
ATOM 1455 N N . VAL A 1 175 ? -26.939 12.238 -7.683 1.00 67.25 175 VAL A N 1
ATOM 1456 C CA . VAL A 1 175 ? -27.619 10.944 -7.538 1.00 67.25 175 VAL A CA 1
ATOM 1457 C C . VAL A 1 175 ? -28.962 11.141 -6.844 1.00 67.25 175 VAL A C 1
ATOM 1459 O O . VAL A 1 175 ? -29.045 11.317 -5.627 1.00 67.25 175 VAL A O 1
ATOM 1462 N N . ASN A 1 176 ? -30.042 11.054 -7.619 1.00 68.81 176 ASN A N 1
ATOM 1463 C CA . ASN A 1 176 ? -31.394 11.097 -7.080 1.00 68.81 176 ASN A CA 1
ATOM 1464 C C . ASN A 1 176 ? -31.821 9.729 -6.513 1.00 68.81 176 ASN A C 1
ATOM 1466 O O . ASN A 1 176 ? -32.487 8.936 -7.183 1.00 68.81 176 ASN A O 1
ATOM 1470 N N . LEU A 1 177 ? -31.487 9.485 -5.242 1.00 75.31 177 LEU A N 1
ATOM 1471 C CA . LEU A 1 177 ? -31.931 8.306 -4.480 1.00 75.31 177 LEU A CA 1
ATOM 1472 C C . LEU A 1 177 ? -33.436 8.306 -4.140 1.00 75.31 177 LEU A C 1
ATOM 1474 O O . LEU A 1 177 ? -33.896 7.416 -3.429 1.00 75.31 177 LEU A O 1
ATOM 1478 N N . GLU A 1 178 ? -34.214 9.296 -4.585 1.00 74.94 178 GLU A N 1
ATOM 1479 C CA . GLU A 1 178 ? -35.672 9.325 -4.395 1.00 74.94 178 GLU A CA 1
ATOM 1480 C C . GLU A 1 178 ? -36.427 8.660 -5.548 1.00 74.94 178 GLU A C 1
ATOM 1482 O O . GLU A 1 178 ? -37.594 8.297 -5.393 1.00 74.94 178 GLU A O 1
ATOM 1487 N N . SER A 1 179 ? -35.780 8.469 -6.702 1.00 80.56 179 SER A N 1
ATOM 1488 C CA . SER A 1 179 ? -36.420 7.776 -7.813 1.00 80.56 179 SER A CA 1
ATOM 1489 C C . SER A 1 179 ? -36.440 6.270 -7.581 1.00 80.56 179 SER A C 1
ATOM 1491 O O . SER A 1 179 ? -35.401 5.609 -7.592 1.00 80.56 179 SER A O 1
ATOM 1493 N N . THR A 1 180 ? -37.643 5.720 -7.419 1.00 79.94 180 THR A N 1
ATOM 1494 C CA . THR A 1 180 ? -37.873 4.303 -7.101 1.00 79.94 180 THR A CA 1
ATOM 1495 C C . THR A 1 180 ? -37.225 3.361 -8.113 1.00 79.94 180 THR A C 1
ATOM 1497 O O . THR A 1 180 ? -36.584 2.389 -7.732 1.00 79.94 180 THR A O 1
ATOM 1500 N N . HIS A 1 181 ? -37.315 3.685 -9.403 1.00 82.12 181 HIS A N 1
ATOM 1501 C CA . HIS A 1 181 ? -36.793 2.828 -10.464 1.00 82.12 181 HIS A CA 1
ATOM 1502 C C . HIS A 1 181 ? -35.263 2.690 -10.435 1.00 82.12 181 HIS A C 1
ATOM 1504 O O . HIS A 1 181 ? -34.740 1.590 -10.608 1.00 82.12 181 HIS A O 1
ATOM 1510 N N . PHE A 1 182 ? -34.532 3.785 -10.216 1.00 85.25 182 PHE A N 1
ATOM 1511 C CA . PHE A 1 182 ? -33.076 3.712 -10.068 1.00 85.25 182 PHE A CA 1
ATOM 1512 C C . PHE A 1 182 ? -32.681 3.074 -8.757 1.00 85.25 182 PHE A C 1
ATOM 1514 O O . PHE A 1 182 ? -31.785 2.236 -8.749 1.00 85.25 182 PHE A O 1
ATOM 1521 N N . LEU A 1 183 ? -33.378 3.423 -7.675 1.00 87.00 183 LEU A N 1
ATOM 1522 C CA . LEU A 1 183 ? -33.115 2.866 -6.359 1.00 87.00 183 LEU A CA 1
ATOM 1523 C C . LEU A 1 183 ? -33.182 1.332 -6.380 1.00 87.00 183 LEU A C 1
ATOM 1525 O O . LEU A 1 183 ? -32.274 0.691 -5.864 1.00 87.00 183 LEU A O 1
ATOM 1529 N N . ASP A 1 184 ? -34.172 0.741 -7.053 1.00 90.00 184 ASP A N 1
ATOM 1530 C CA . ASP A 1 184 ? -34.303 -0.717 -7.169 1.00 90.00 184 ASP A CA 1
ATOM 1531 C C . ASP A 1 184 ? -33.102 -1.377 -7.870 1.00 90.00 184 ASP A C 1
ATOM 1533 O O . ASP A 1 184 ? -32.634 -2.437 -7.447 1.00 90.00 184 ASP A O 1
ATOM 1537 N N . HIS A 1 185 ? -32.578 -0.769 -8.939 1.00 90.31 185 HIS A N 1
ATOM 1538 C CA . HIS A 1 185 ? -31.404 -1.291 -9.652 1.00 90.31 185 HIS A CA 1
ATOM 1539 C C . HIS A 1 185 ? -30.121 -1.047 -8.864 1.00 90.31 185 HIS A C 1
ATOM 1541 O O . HIS A 1 185 ? -29.259 -1.920 -8.787 1.00 90.31 185 HIS A O 1
ATOM 1547 N N . PHE A 1 186 ? -30.027 0.106 -8.211 1.00 90.06 186 PHE A N 1
ATOM 1548 C CA . PHE A 1 186 ? -28.905 0.451 -7.360 1.00 90.06 186 PHE A CA 1
ATOM 1549 C C . PHE A 1 186 ? -28.791 -0.510 -6.172 1.00 90.06 186 PHE A C 1
ATOM 1551 O O . PHE A 1 186 ? -27.721 -1.061 -5.935 1.00 90.06 186 PHE A O 1
ATOM 1558 N N . ILE A 1 187 ? -29.903 -0.823 -5.500 1.00 91.94 187 ILE A N 1
ATOM 1559 C CA . ILE A 1 187 ? -29.954 -1.829 -4.429 1.00 91.94 187 ILE A CA 1
ATOM 1560 C C . ILE A 1 187 ? -29.424 -3.178 -4.921 1.00 91.94 187 ILE A C 1
ATOM 1562 O O . ILE A 1 187 ? -28.583 -3.771 -4.246 1.00 91.94 187 ILE A O 1
ATOM 1566 N N . LYS A 1 188 ? -29.876 -3.649 -6.095 1.00 91.25 188 LYS A N 1
ATOM 1567 C CA . LYS A 1 188 ? -29.410 -4.915 -6.690 1.00 91.25 188 LYS A CA 1
ATOM 1568 C C . LYS A 1 188 ? -27.905 -4.902 -6.951 1.00 91.25 188 LYS A C 1
ATOM 1570 O O . LYS A 1 188 ? -27.227 -5.873 -6.621 1.00 91.25 188 LYS A O 1
ATOM 1575 N N . LEU A 1 189 ? -27.386 -3.806 -7.502 1.00 90.31 189 LEU A N 1
ATOM 1576 C CA . LEU A 1 189 ? -25.966 -3.654 -7.813 1.00 90.31 189 LEU A CA 1
ATOM 1577 C C . LEU A 1 189 ? -25.086 -3.684 -6.553 1.00 90.31 189 LEU A C 1
ATOM 1579 O O . LEU A 1 189 ? -23.995 -4.246 -6.574 1.00 90.31 189 LEU A O 1
ATOM 1583 N N . LEU A 1 190 ? -25.567 -3.121 -5.442 1.00 92.81 190 LEU A N 1
ATOM 1584 C CA . LEU A 1 190 ? -24.805 -3.030 -4.193 1.00 92.81 190 LEU A CA 1
ATOM 1585 C C . LEU A 1 190 ? -24.769 -4.330 -3.367 1.00 92.81 190 LEU A C 1
ATOM 1587 O O . LEU A 1 190 ? -24.172 -4.347 -2.292 1.00 92.81 190 LEU A O 1
ATOM 1591 N N . THR A 1 191 ? -25.393 -5.418 -3.826 1.00 91.75 191 THR A N 1
ATOM 1592 C CA . THR A 1 191 ? -25.509 -6.678 -3.058 1.00 91.75 191 THR A CA 1
ATOM 1593 C C . THR A 1 191 ? -24.183 -7.409 -2.831 1.00 91.75 191 THR A C 1
ATOM 1595 O O . THR A 1 191 ? -24.083 -8.226 -1.919 1.00 91.75 191 THR A O 1
ATOM 1598 N N . THR A 1 192 ? -23.161 -7.129 -3.642 1.00 90.62 192 THR A N 1
ATOM 1599 C CA . THR A 1 192 ? -21.861 -7.823 -3.611 1.00 90.62 192 THR A CA 1
ATOM 1600 C C . THR A 1 192 ? -20.718 -6.974 -3.061 1.00 90.62 192 THR A C 1
ATOM 1602 O O . THR A 1 192 ? -19.563 -7.393 -3.144 1.00 90.62 192 THR A O 1
ATOM 1605 N N . VAL A 1 193 ? -21.020 -5.781 -2.544 1.00 93.12 193 VAL A N 1
ATOM 1606 C CA . VAL A 1 193 ? -20.006 -4.832 -2.074 1.00 93.12 193 VAL A CA 1
ATOM 1607 C C . VAL A 1 193 ? -19.280 -5.404 -0.857 1.00 93.12 193 VAL A C 1
ATOM 1609 O O . VAL A 1 193 ? -19.903 -5.858 0.099 1.00 93.12 193 VAL A O 1
ATOM 1612 N N . GLU A 1 194 ? -17.950 -5.365 -0.892 1.00 93.12 194 GLU A N 1
ATOM 1613 C CA . GLU A 1 194 ? -17.064 -5.828 0.184 1.00 93.12 194 GLU A CA 1
ATOM 1614 C C . GLU A 1 194 ? -16.120 -4.717 0.677 1.00 93.12 194 GLU A C 1
ATOM 1616 O O . GLU A 1 194 ? -15.569 -4.827 1.773 1.00 93.12 194 GLU A O 1
ATOM 1621 N N . ALA A 1 195 ? -15.958 -3.636 -0.089 1.00 93.00 195 ALA A N 1
ATOM 1622 C CA . ALA A 1 195 ? -15.167 -2.465 0.279 1.00 93.00 195 ALA A CA 1
ATOM 1623 C C . ALA A 1 195 ? -15.942 -1.166 0.046 1.00 93.00 195 ALA A C 1
ATOM 1625 O O . ALA A 1 195 ? -16.752 -1.079 -0.882 1.00 93.00 195 ALA A O 1
ATOM 1626 N N . ILE A 1 196 ? -15.662 -0.153 0.865 1.00 92.88 196 ILE A N 1
ATOM 1627 C CA . ILE A 1 196 ? -16.212 1.196 0.722 1.00 92.88 196 ILE A CA 1
ATOM 1628 C C . ILE A 1 196 ? -15.091 2.221 0.919 1.00 92.88 196 ILE A C 1
ATOM 1630 O O . ILE A 1 196 ? -14.429 2.207 1.954 1.00 92.88 196 ILE A O 1
ATOM 1634 N N . THR A 1 197 ? -14.946 3.157 -0.013 1.00 90.19 197 THR A N 1
ATOM 1635 C CA . THR A 1 197 ? -14.094 4.342 0.148 1.00 90.19 197 THR A CA 1
ATOM 1636 C C . THR A 1 197 ? -14.951 5.590 0.035 1.00 90.19 197 THR A C 1
ATOM 1638 O O . THR A 1 197 ? -15.680 5.763 -0.943 1.00 90.19 197 THR A O 1
ATOM 1641 N N . ILE A 1 198 ? -14.853 6.476 1.024 1.00 89.00 198 ILE A N 1
ATOM 1642 C CA . ILE A 1 198 ? -15.528 7.773 1.023 1.00 89.00 198 ILE A CA 1
ATOM 1643 C C . ILE A 1 198 ? -14.483 8.880 1.095 1.00 89.00 198 ILE A C 1
ATOM 1645 O O . ILE A 1 198 ? -13.748 8.970 2.076 1.00 89.00 198 ILE A O 1
ATOM 1649 N N . HIS A 1 199 ? -14.446 9.727 0.065 1.00 82.12 199 HIS A N 1
ATOM 1650 C CA . HIS A 1 199 ? -13.442 10.778 -0.086 1.00 82.12 199 HIS A CA 1
ATOM 1651 C C . HIS A 1 199 ? -14.068 12.137 -0.420 1.00 82.12 199 HIS A C 1
ATOM 1653 O O . HIS A 1 199 ? -15.036 12.202 -1.179 1.00 82.12 199 HIS A O 1
ATOM 1659 N N . SER A 1 200 ? -13.518 13.232 0.122 1.00 72.81 200 SER A N 1
ATOM 1660 C CA . SER A 1 200 ? -13.903 14.614 -0.227 1.00 72.81 200 SER A CA 1
ATOM 1661 C C . SER A 1 200 ? -15.417 14.932 -0.167 1.00 72.81 200 SER A C 1
ATOM 1663 O O . SER A 1 200 ? -15.928 15.720 -0.955 1.00 72.81 200 SER A O 1
ATOM 1665 N N . CYS A 1 201 ? -16.191 14.335 0.744 1.00 75.06 201 CYS A N 1
ATOM 1666 C CA . CYS A 1 201 ? -17.645 14.558 0.799 1.00 75.06 201 CYS A CA 1
ATOM 1667 C C . CYS A 1 201 ? -18.030 15.875 1.498 1.00 75.06 201 CYS A C 1
ATOM 1669 O O . CYS A 1 201 ? -17.383 16.298 2.452 1.00 75.06 201 CYS A O 1
ATOM 1671 N N . ASN A 1 202 ? -19.120 16.511 1.048 1.00 75.88 202 ASN A N 1
ATOM 1672 C CA . ASN A 1 202 ? -19.677 17.707 1.691 1.00 75.88 202 ASN A CA 1
ATOM 1673 C C . ASN A 1 202 ? -20.895 17.375 2.574 1.00 75.88 202 ASN A C 1
ATOM 1675 O O . ASN A 1 202 ? -21.528 16.329 2.417 1.00 75.88 202 ASN A O 1
ATOM 1679 N N . GLU A 1 203 ? -21.270 18.299 3.463 1.00 78.88 203 GLU A N 1
ATOM 1680 C CA . GLU A 1 203 ? -22.361 18.085 4.427 1.00 78.88 203 GLU A CA 1
ATOM 1681 C C . GLU A 1 203 ? -23.719 17.783 3.778 1.00 78.88 203 GLU A C 1
ATOM 1683 O O . GLU A 1 203 ? -24.524 17.026 4.325 1.00 78.88 203 GLU A O 1
ATOM 1688 N N . MET A 1 204 ? -23.980 18.320 2.581 1.00 79.00 204 MET A N 1
ATOM 1689 C CA . MET A 1 204 ? -25.238 18.077 1.864 1.00 79.00 204 MET A CA 1
ATOM 1690 C C . MET A 1 204 ? -25.400 16.604 1.466 1.00 79.00 204 MET A C 1
ATOM 1692 O O . MET A 1 204 ? -26.521 16.130 1.291 1.00 79.00 204 MET A O 1
ATOM 1696 N N . MET A 1 205 ? -24.299 15.858 1.362 1.00 80.62 205 MET A N 1
ATOM 1697 C CA . MET A 1 205 ? -24.313 14.445 0.992 1.00 80.62 205 MET A CA 1
ATOM 1698 C C . MET A 1 205 ? -24.545 13.505 2.170 1.00 80.62 205 MET A C 1
ATOM 1700 O O . MET A 1 205 ? -24.801 12.324 1.946 1.00 80.62 205 MET A O 1
ATOM 1704 N N . HIS A 1 206 ? -24.489 13.985 3.414 1.00 85.38 206 HIS A N 1
ATOM 1705 C CA . HIS A 1 206 ? -24.585 13.129 4.600 1.00 85.38 206 HIS A CA 1
ATOM 1706 C C . HIS A 1 206 ? -25.848 12.259 4.606 1.00 85.38 206 HIS A C 1
ATOM 1708 O O . HIS A 1 206 ? -25.799 11.083 4.966 1.00 85.38 206 HIS A O 1
ATOM 1714 N N . GLN A 1 207 ? -26.979 12.808 4.155 1.00 85.31 207 GLN A N 1
ATOM 1715 C CA . GLN A 1 207 ? -28.230 12.053 4.048 1.00 85.31 207 GLN A CA 1
ATOM 1716 C C . GLN A 1 207 ? -28.169 10.975 2.961 1.00 85.31 207 GLN A C 1
ATOM 1718 O O . GLN A 1 207 ? -28.662 9.868 3.173 1.00 85.31 207 GLN A O 1
ATOM 1723 N N . SER A 1 208 ? -27.549 11.273 1.819 1.00 85.38 208 SER A N 1
ATOM 1724 C CA . SER A 1 208 ? -27.359 10.307 0.735 1.00 85.38 208 SER A CA 1
ATOM 1725 C C . SER A 1 208 ? -26.417 9.181 1.156 1.00 85.38 208 SER A C 1
ATOM 1727 O O . SER A 1 208 ? -26.744 8.017 0.949 1.00 85.38 208 SER A O 1
ATOM 1729 N N . ILE A 1 209 ? -25.308 9.502 1.828 1.00 88.69 209 ILE A N 1
ATOM 1730 C CA . ILE A 1 209 ? -24.365 8.513 2.375 1.00 88.69 209 ILE A CA 1
ATOM 1731 C C . ILE A 1 209 ? -25.077 7.598 3.370 1.00 88.69 209 ILE A C 1
ATOM 1733 O O . ILE A 1 209 ? -24.963 6.378 3.279 1.00 88.69 209 ILE A O 1
ATOM 1737 N N . LYS A 1 210 ? -25.882 8.170 4.272 1.00 89.56 210 LYS A N 1
ATOM 1738 C CA . LYS A 1 210 ? -26.670 7.387 5.224 1.00 89.56 210 LYS A CA 1
ATOM 1739 C C . LYS A 1 210 ? -27.630 6.420 4.522 1.00 89.56 210 LYS A C 1
ATOM 1741 O O . LYS A 1 210 ? -27.661 5.246 4.868 1.00 89.56 210 LYS A O 1
ATOM 1746 N N . LYS A 1 211 ? -28.353 6.880 3.492 1.00 89.38 211 LYS A N 1
ATOM 1747 C CA . LYS A 1 211 ? -29.224 6.010 2.680 1.00 89.38 211 LYS A CA 1
ATOM 1748 C C . LYS A 1 211 ? -28.438 4.876 2.014 1.00 89.38 211 LYS A C 1
ATOM 1750 O O . LYS A 1 211 ? -28.907 3.744 1.992 1.00 89.38 211 LYS A O 1
ATOM 1755 N N . VAL A 1 212 ? -27.245 5.158 1.488 1.00 91.31 212 VAL A N 1
ATOM 1756 C CA . VAL A 1 212 ? -26.366 4.134 0.898 1.00 91.31 212 VAL A CA 1
ATOM 1757 C C . VAL A 1 212 ? -25.940 3.107 1.950 1.00 91.31 212 VAL A C 1
ATOM 1759 O O . VAL A 1 212 ? -25.980 1.909 1.683 1.00 91.31 212 VAL A O 1
ATOM 1762 N N . PHE A 1 213 ? -25.588 3.544 3.159 1.00 91.81 213 PHE A N 1
ATOM 1763 C CA . PHE A 1 213 ? -25.256 2.636 4.257 1.00 91.81 213 PHE A CA 1
ATOM 1764 C C . PHE A 1 213 ? -26.448 1.797 4.713 1.00 91.81 213 PHE A C 1
ATOM 1766 O O . PHE A 1 213 ? -26.284 0.596 4.911 1.00 91.81 213 PHE A O 1
ATOM 1773 N N . ASP A 1 214 ? -27.650 2.370 4.789 1.00 91.81 214 ASP A N 1
ATOM 1774 C CA . ASP A 1 214 ? -28.868 1.600 5.057 1.00 91.81 214 ASP A CA 1
ATOM 1775 C C . ASP A 1 214 ? -29.066 0.494 4.002 1.00 91.81 214 ASP A C 1
ATOM 1777 O O . ASP A 1 214 ? -29.366 -0.650 4.348 1.00 91.81 214 ASP A O 1
ATOM 1781 N N . ILE A 1 215 ? -28.826 0.789 2.720 1.00 92.44 215 ILE A N 1
ATOM 1782 C CA . ILE A 1 215 ? -28.903 -0.218 1.650 1.00 92.44 215 ILE A CA 1
ATOM 1783 C C . ILE A 1 215 ? -27.855 -1.319 1.860 1.00 92.44 215 ILE A C 1
ATOM 1785 O O . ILE A 1 215 ? -28.181 -2.503 1.814 1.00 92.44 215 ILE A O 1
ATOM 1789 N N . ILE A 1 216 ? -26.598 -0.955 2.101 1.00 93.06 216 ILE A N 1
ATOM 1790 C CA . ILE A 1 216 ? -25.490 -1.916 2.175 1.00 93.06 216 ILE A CA 1
ATOM 1791 C C . ILE A 1 216 ? -25.578 -2.782 3.437 1.00 93.06 216 ILE A C 1
ATOM 1793 O O . ILE A 1 216 ? -25.550 -4.010 3.349 1.00 93.06 216 ILE A O 1
ATOM 1797 N N . PHE A 1 217 ? -25.695 -2.162 4.608 1.00 91.44 217 PHE A N 1
ATOM 1798 C CA . PHE A 1 217 ? -25.595 -2.849 5.896 1.00 91.44 217 PHE A CA 1
ATOM 1799 C C . PHE A 1 217 ? -26.933 -3.424 6.366 1.00 91.44 217 PHE A C 1
ATOM 1801 O O . PHE A 1 217 ? -26.980 -4.552 6.856 1.00 91.44 217 PHE A O 1
ATOM 1808 N N . VAL A 1 218 ? -28.036 -2.690 6.184 1.00 90.62 218 VAL A N 1
ATOM 1809 C CA . VAL A 1 218 ? -29.343 -3.090 6.730 1.00 90.62 218 VAL A CA 1
ATOM 1810 C C . VAL A 1 218 ? -30.127 -3.931 5.726 1.00 90.62 218 VAL A C 1
ATOM 1812 O O . VAL A 1 218 ? -30.600 -5.020 6.065 1.00 90.62 218 VAL A O 1
ATOM 1815 N N . GLN A 1 219 ? -30.267 -3.447 4.489 1.00 91.81 219 GLN A N 1
ATOM 1816 C CA . GLN A 1 219 ? -31.071 -4.116 3.465 1.00 91.81 219 GLN A CA 1
ATOM 1817 C C . GLN A 1 219 ? -30.343 -5.317 2.850 1.00 91.81 219 GLN A C 1
ATOM 1819 O O . GLN A 1 219 ? -30.882 -6.424 2.857 1.00 91.81 219 GLN A O 1
ATOM 1824 N N . ASN A 1 220 ? -29.130 -5.107 2.337 1.00 91.69 220 ASN A N 1
ATOM 1825 C CA . ASN A 1 220 ? -28.360 -6.135 1.638 1.00 91.69 220 ASN A CA 1
ATOM 1826 C C . ASN A 1 220 ? -27.512 -6.993 2.585 1.00 91.69 220 ASN A C 1
ATOM 1828 O O . ASN A 1 220 ? -27.172 -8.121 2.231 1.00 91.69 220 ASN A O 1
ATOM 1832 N N . LYS A 1 221 ? -27.207 -6.492 3.792 1.00 91.31 221 LYS A N 1
ATOM 1833 C CA . LYS A 1 221 ? -26.373 -7.174 4.798 1.00 91.31 221 LYS A CA 1
ATOM 1834 C C . LYS A 1 221 ? -25.019 -7.602 4.231 1.00 91.31 221 LYS A C 1
ATOM 1836 O O . LYS A 1 221 ? -24.554 -8.723 4.451 1.00 91.31 221 LYS A O 1
ATOM 1841 N N . CYS A 1 222 ? -24.411 -6.709 3.457 1.00 90.06 222 CYS A N 1
ATOM 1842 C CA . CYS A 1 222 ? -23.128 -6.949 2.820 1.00 90.06 222 CYS A CA 1
ATOM 1843 C C . CYS A 1 222 ? -22.032 -7.156 3.872 1.00 90.06 222 CYS A C 1
ATOM 1845 O O . CYS A 1 222 ? -21.956 -6.436 4.864 1.00 90.06 222 CYS A O 1
ATOM 1847 N N . SER A 1 223 ? -21.140 -8.122 3.645 1.00 88.44 223 SER A N 1
ATOM 1848 C CA . SER A 1 223 ? -20.040 -8.404 4.573 1.00 88.44 223 SER A CA 1
ATOM 1849 C C . SER A 1 223 ? -18.833 -7.519 4.271 1.00 88.44 223 SER A C 1
ATOM 1851 O O . SER A 1 223 ? -17.865 -7.965 3.653 1.00 88.44 223 SER A O 1
ATOM 1853 N N . ILE A 1 224 ? -18.890 -6.268 4.724 1.00 92.12 224 ILE A N 1
ATOM 1854 C CA . ILE A 1 224 ? -17.829 -5.286 4.476 1.00 92.12 224 ILE A CA 1
ATOM 1855 C C . ILE A 1 224 ? -16.525 -5.690 5.178 1.00 92.12 224 ILE A C 1
ATOM 1857 O O . ILE A 1 224 ? -16.513 -6.030 6.365 1.00 92.12 224 ILE A O 1
ATOM 1861 N N . LYS A 1 225 ? -15.427 -5.689 4.411 1.00 91.81 225 LYS A N 1
ATOM 1862 C CA . LYS A 1 225 ? -14.064 -6.066 4.820 1.00 91.81 225 LYS A CA 1
ATOM 1863 C C . LYS A 1 225 ? -13.126 -4.872 4.920 1.00 91.81 225 LYS A C 1
ATOM 1865 O O . LYS A 1 225 ? -12.232 -4.905 5.765 1.00 91.81 225 LYS A O 1
ATOM 1870 N N . PHE A 1 226 ? -13.343 -3.850 4.099 1.00 93.25 226 PHE A N 1
ATOM 1871 C CA . PHE A 1 226 ? -12.513 -2.652 4.032 1.00 93.25 226 PHE A CA 1
ATOM 1872 C C . PHE A 1 226 ? -13.376 -1.399 4.039 1.00 93.25 226 PHE A C 1
ATOM 1874 O O . PHE A 1 226 ? -14.372 -1.325 3.314 1.00 93.25 226 PHE A O 1
ATOM 1881 N N . ILE A 1 227 ? -12.971 -0.419 4.841 1.00 94.00 227 ILE A N 1
ATOM 1882 C CA . ILE A 1 227 ? -13.572 0.911 4.853 1.00 94.00 227 ILE A CA 1
ATOM 1883 C C . ILE A 1 227 ? -12.469 1.957 4.920 1.00 94.00 227 ILE A C 1
ATOM 1885 O O . ILE A 1 227 ? -11.602 1.868 5.788 1.00 94.00 227 ILE A O 1
ATOM 1889 N N . SER A 1 228 ? -12.557 2.955 4.044 1.00 92.75 228 SER A N 1
ATOM 1890 C CA . SER A 1 228 ? -11.722 4.154 4.047 1.00 92.75 228 SER A CA 1
ATOM 1891 C C . SER A 1 228 ? -12.596 5.396 4.184 1.00 92.75 228 SER A C 1
ATOM 1893 O O . SER A 1 228 ? -13.535 5.582 3.403 1.00 92.75 228 SER A O 1
ATOM 1895 N N . LEU A 1 229 ? -12.336 6.208 5.210 1.00 91.69 229 LEU A N 1
ATOM 1896 C CA . LEU A 1 229 ? -13.083 7.431 5.510 1.00 91.69 229 LEU A CA 1
ATOM 1897 C C . LEU A 1 229 ? -12.134 8.626 5.570 1.00 91.69 229 LEU A C 1
ATOM 1899 O O . LEU A 1 229 ? -11.289 8.697 6.461 1.00 91.69 229 LEU A O 1
ATOM 1903 N N . ASP A 1 230 ? -12.336 9.588 4.674 1.00 86.31 230 ASP A N 1
ATOM 1904 C CA . ASP A 1 230 ? -11.650 10.879 4.700 1.00 86.31 230 ASP A CA 1
ATOM 1905 C C . ASP A 1 230 ? -12.562 11.976 5.260 1.00 86.31 230 ASP A C 1
ATOM 1907 O O . ASP A 1 230 ? -13.477 12.466 4.591 1.00 86.31 230 ASP A O 1
ATOM 1911 N N . GLY A 1 231 ? -12.321 12.333 6.520 1.00 80.25 231 GLY A N 1
ATOM 1912 C CA . GLY A 1 231 ? -13.048 13.373 7.233 1.00 80.25 231 GLY A CA 1
ATOM 1913 C C . GLY A 1 231 ? -13.691 12.882 8.528 1.00 80.25 231 GLY A C 1
ATOM 1914 O O . GLY A 1 231 ? -14.401 11.876 8.586 1.00 80.25 231 GLY A O 1
ATOM 1915 N N . SER A 1 232 ? -13.517 13.665 9.589 1.00 75.44 232 SER A N 1
ATOM 1916 C CA . SER A 1 232 ? -14.028 13.365 10.933 1.00 75.44 232 SER A CA 1
ATOM 1917 C C . SER A 1 232 ? -15.553 13.222 11.006 1.00 75.44 232 SER A C 1
ATOM 1919 O O . SER A 1 232 ? -16.060 12.372 11.737 1.00 75.44 232 SER A O 1
ATOM 1921 N N . GLN A 1 233 ? -16.299 14.024 10.242 1.00 79.44 233 GLN A N 1
ATOM 1922 C CA . GLN A 1 233 ? -17.765 14.004 10.234 1.00 79.44 233 GLN A CA 1
ATOM 1923 C C . GLN A 1 233 ? -18.324 12.679 9.688 1.00 79.44 233 GLN A C 1
ATOM 1925 O O . GLN A 1 233 ? -19.376 12.219 10.138 1.00 79.44 233 GLN A O 1
ATOM 1930 N N . LEU A 1 234 ? -17.604 12.030 8.764 1.00 84.44 234 LEU A N 1
ATOM 1931 C CA . LEU A 1 234 ? -18.015 10.754 8.175 1.00 84.44 234 LEU A CA 1
ATOM 1932 C C . LEU A 1 234 ? -17.999 9.614 9.190 1.00 84.44 234 LEU A C 1
ATOM 1934 O O . LEU A 1 234 ? -18.801 8.690 9.076 1.00 84.44 234 LEU A O 1
ATOM 1938 N N . ILE A 1 235 ? -17.148 9.692 10.213 1.00 84.50 235 ILE A N 1
ATOM 1939 C CA . ILE A 1 235 ? -17.093 8.678 11.271 1.00 84.50 235 ILE A CA 1
ATOM 1940 C C . ILE A 1 235 ? -18.394 8.660 12.046 1.00 84.50 235 ILE A C 1
ATOM 1942 O O . ILE A 1 235 ? -18.947 7.590 12.261 1.00 84.50 235 ILE A O 1
ATOM 1946 N N . SER A 1 236 ? -18.938 9.824 12.391 1.00 85.06 236 SER A N 1
ATOM 1947 C CA . SER A 1 236 ? -20.233 9.914 13.068 1.00 85.06 236 SER A CA 1
ATOM 1948 C C . SER A 1 236 ? -21.371 9.307 12.236 1.00 85.06 236 SER A C 1
ATOM 1950 O O . SER A 1 236 ? -22.326 8.775 12.798 1.00 85.06 236 SER A O 1
ATOM 1952 N N . ILE A 1 237 ? -21.272 9.359 10.903 1.00 87.81 237 ILE A N 1
ATOM 1953 C CA . ILE A 1 237 ? -22.259 8.777 9.979 1.00 87.81 237 ILE A CA 1
ATOM 1954 C C . ILE A 1 237 ? -22.072 7.263 9.851 1.00 87.81 237 ILE A C 1
ATOM 1956 O O . ILE A 1 237 ? -23.057 6.528 9.851 1.00 87.81 237 ILE A O 1
ATOM 1960 N N . ALA A 1 238 ? -20.828 6.797 9.738 1.00 89.00 238 ALA A N 1
ATOM 1961 C CA . ALA A 1 238 ? -20.496 5.385 9.577 1.00 89.00 238 ALA A CA 1
ATOM 1962 C C . ALA A 1 238 ? -20.652 4.590 10.875 1.00 89.00 238 ALA A C 1
ATOM 1964 O O . ALA A 1 238 ? -21.074 3.438 10.841 1.00 89.00 238 ALA A O 1
ATOM 1965 N N . PHE A 1 239 ? -20.355 5.208 12.018 1.00 89.38 239 PHE A N 1
ATOM 1966 C CA . PHE A 1 239 ? -20.260 4.561 13.322 1.00 89.38 239 PHE A CA 1
ATOM 1967 C C . PHE A 1 239 ? -21.430 3.620 13.663 1.00 89.38 239 PHE A C 1
ATOM 1969 O O . PHE A 1 239 ? -21.152 2.472 14.020 1.00 89.38 239 PHE A O 1
ATOM 1976 N N . PRO A 1 240 ? -22.715 4.009 13.497 1.00 88.75 240 PRO A N 1
ATOM 1977 C CA . PRO A 1 240 ? -23.838 3.127 13.822 1.00 88.75 240 PRO A CA 1
ATOM 1978 C C . PRO A 1 240 ? -23.830 1.799 13.054 1.00 88.75 240 PRO A C 1
ATOM 1980 O O . PRO A 1 240 ? -24.341 0.804 13.557 1.00 88.75 240 PRO A O 1
ATOM 1983 N N . TYR A 1 241 ? -23.248 1.780 11.853 1.00 89.75 241 TYR A N 1
ATOM 1984 C CA . TYR A 1 241 ? -23.173 0.602 10.988 1.00 89.75 241 TYR A CA 1
ATOM 1985 C C . TYR A 1 241 ? -21.940 -0.265 11.275 1.00 89.75 241 TYR A C 1
ATOM 1987 O O . TYR A 1 241 ? -21.942 -1.459 10.986 1.00 89.75 241 TYR A O 1
ATOM 1995 N N . LEU A 1 242 ? -20.886 0.318 11.856 1.00 88.81 242 LEU A N 1
ATOM 1996 C CA . LEU A 1 242 ? -19.640 -0.395 12.158 1.00 88.81 242 LEU A CA 1
ATOM 1997 C C . LEU A 1 242 ? -19.689 -1.136 13.493 1.00 88.81 242 LEU A C 1
ATOM 1999 O O . LEU A 1 242 ? -18.993 -2.130 13.663 1.00 88.81 242 LEU A O 1
ATOM 2003 N N . ILE A 1 243 ? -20.533 -0.696 14.426 1.00 85.69 243 ILE A N 1
ATOM 2004 C CA . ILE A 1 243 ? -20.615 -1.292 15.764 1.00 85.69 243 ILE A CA 1
ATOM 2005 C C . ILE A 1 243 ? -21.561 -2.506 15.850 1.00 85.69 243 ILE A C 1
ATOM 2007 O O . ILE A 1 243 ? -21.619 -3.153 16.895 1.00 85.69 243 ILE A O 1
ATOM 2011 N N . ASP A 1 244 ? -22.318 -2.825 14.790 1.00 74.25 244 ASP A N 1
ATOM 2012 C CA . ASP A 1 244 ? -23.181 -4.014 14.756 1.00 74.25 244 ASP A CA 1
ATOM 2013 C C . ASP A 1 244 ? -22.412 -5.240 14.203 1.00 74.25 244 ASP A C 1
ATOM 2015 O O . ASP A 1 244 ? -22.167 -5.334 12.992 1.00 74.25 244 ASP A O 1
ATOM 2019 N N . PRO A 1 245 ? -22.077 -6.235 15.051 1.00 61.59 245 PRO A N 1
ATOM 2020 C CA .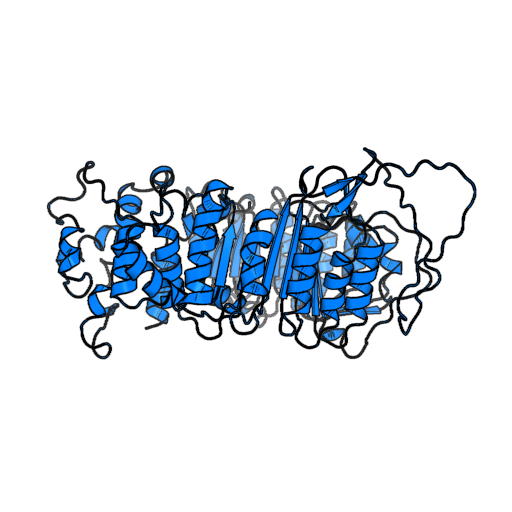 PRO A 1 245 ? -21.293 -7.404 14.650 1.00 61.59 245 PRO A CA 1
ATOM 2021 C C . PRO A 1 245 ? -22.049 -8.334 13.695 1.00 61.59 245 PRO A C 1
ATOM 2023 O O . PRO A 1 245 ? -21.436 -9.177 13.041 1.00 61.59 245 PRO A O 1
ATOM 2026 N N . SER A 1 246 ? -23.378 -8.210 13.605 1.00 64.62 246 SER A N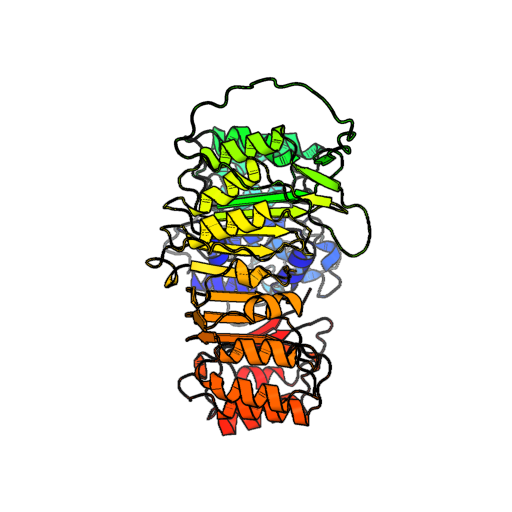 1
ATOM 2027 C CA . SER A 1 246 ? -24.179 -8.973 12.646 1.00 64.62 246 SER A CA 1
ATOM 2028 C C . SER A 1 246 ? -24.107 -8.409 11.223 1.00 64.62 246 SER A C 1
ATOM 2030 O O . SER A 1 246 ? -24.507 -9.095 10.281 1.00 64.62 246 SER A O 1
ATOM 2032 N N . GLN A 1 247 ? -23.578 -7.189 11.063 1.00 63.28 247 GLN A N 1
ATOM 2033 C CA . GLN A 1 247 ? -23.606 -6.432 9.810 1.00 63.28 247 GLN A CA 1
ATOM 2034 C C . GLN A 1 247 ? -22.212 -6.135 9.242 1.00 63.28 247 GLN A C 1
ATOM 2036 O O . GLN A 1 247 ? -22.097 -5.896 8.043 1.00 63.28 247 GLN A O 1
ATOM 2041 N N . CYS A 1 248 ? -21.143 -6.184 10.047 1.00 72.31 248 CYS A N 1
ATOM 2042 C CA . CYS A 1 248 ? -19.798 -5.826 9.590 1.00 72.31 248 CYS A CA 1
ATOM 2043 C C . CYS A 1 248 ? -18.725 -6.825 10.055 1.00 72.31 248 CYS A C 1
ATOM 2045 O O . CYS A 1 248 ? -18.647 -7.199 11.222 1.0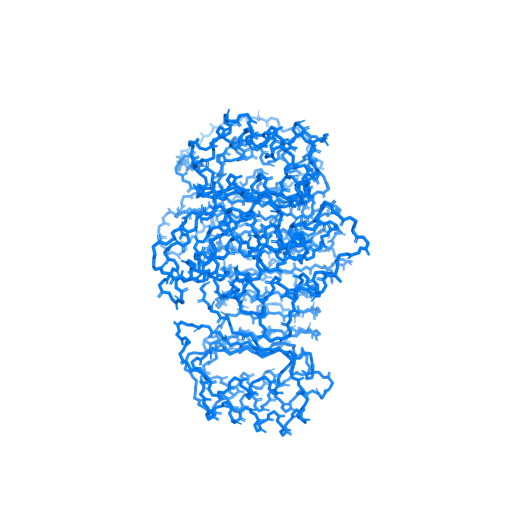0 72.31 248 CYS A O 1
ATOM 2047 N N . SER A 1 249 ? -17.858 -7.261 9.134 1.00 80.44 249 SER A N 1
ATOM 2048 C CA . SER A 1 249 ? -16.728 -8.163 9.416 1.00 80.44 249 SER A CA 1
ATOM 2049 C C . SER A 1 249 ? -15.419 -7.517 8.975 1.00 80.44 249 SER A C 1
ATOM 2051 O O . SER A 1 249 ? -14.668 -8.085 8.169 1.00 80.44 249 SER A O 1
ATOM 2053 N N . LEU A 1 250 ? -15.192 -6.309 9.488 1.00 89.81 250 LEU A N 1
ATOM 2054 C CA . LEU A 1 250 ? -14.104 -5.433 9.091 1.00 89.81 250 LEU A CA 1
ATOM 2055 C C . LEU A 1 250 ? -12.741 -6.099 9.321 1.00 89.81 250 LEU A C 1
ATOM 2057 O O . LEU A 1 250 ? -12.429 -6.579 10.412 1.00 89.81 250 LEU A O 1
ATOM 2061 N N . LYS A 1 251 ? -11.923 -6.135 8.271 1.00 91.50 251 LYS A N 1
ATOM 2062 C CA . LYS A 1 251 ? -10.535 -6.617 8.299 1.00 91.50 251 LYS A CA 1
ATOM 2063 C C . LYS A 1 251 ? -9.541 -5.479 8.191 1.00 91.50 251 LYS A C 1
ATOM 2065 O O . LYS A 1 251 ? -8.422 -5.630 8.677 1.00 91.50 251 LYS A O 1
ATOM 2070 N N . GLN A 1 252 ? -9.938 -4.379 7.570 1.00 94.56 252 GLN A N 1
ATOM 2071 C CA . GLN A 1 252 ? -9.085 -3.232 7.332 1.00 94.56 252 GLN A CA 1
ATOM 2072 C C . GLN A 1 252 ? -9.874 -1.947 7.511 1.00 94.56 252 GLN A C 1
ATOM 2074 O O . GLN A 1 252 ? -11.021 -1.854 7.072 1.00 94.56 252 GLN A O 1
ATOM 2079 N N . LEU A 1 253 ? -9.242 -0.975 8.153 1.00 94.81 253 LEU A N 1
ATOM 2080 C CA . LEU A 1 253 ? -9.807 0.341 8.377 1.00 94.81 253 LEU A CA 1
ATOM 2081 C C . LEU A 1 253 ? -8.769 1.392 8.004 1.00 94.81 253 LEU A C 1
ATOM 2083 O O . LEU A 1 253 ? -7.629 1.327 8.459 1.00 94.81 253 LEU A O 1
ATOM 2087 N N . GLU A 1 254 ? -9.182 2.360 7.206 1.00 93.94 254 GLU A N 1
ATOM 2088 C CA . GLU A 1 254 ? -8.403 3.536 6.867 1.00 93.94 254 GLU A CA 1
ATOM 2089 C C . GLU A 1 254 ? -9.175 4.779 7.304 1.00 93.94 254 GLU A C 1
ATOM 2091 O O . GLU A 1 254 ? -10.360 4.938 7.004 1.00 93.94 254 GLU A O 1
ATOM 2096 N N . LEU A 1 255 ? -8.511 5.635 8.070 1.00 92.12 255 LEU A N 1
ATOM 2097 C CA . LEU A 1 255 ? -9.088 6.867 8.581 1.00 92.12 255 LEU A CA 1
ATOM 2098 C C . LEU A 1 255 ? -8.148 8.019 8.269 1.00 92.12 255 LEU A C 1
ATOM 2100 O O . LEU A 1 255 ? -6.984 7.991 8.670 1.00 92.12 255 LEU A O 1
ATOM 2104 N N . GLU A 1 256 ? -8.679 9.046 7.621 1.00 87.50 256 GLU A N 1
ATOM 2105 C CA . GLU A 1 256 ? -7.975 10.288 7.356 1.00 87.50 256 GLU A CA 1
ATOM 2106 C C . GLU A 1 256 ? -8.667 11.470 8.048 1.00 87.50 256 GLU A C 1
ATOM 2108 O O . GLU A 1 256 ? -9.886 11.651 7.972 1.00 87.50 256 GLU A O 1
ATOM 2113 N N . PHE A 1 257 ? -7.869 12.279 8.752 1.00 81.75 257 PHE A N 1
ATOM 2114 C CA . PHE A 1 257 ? -8.342 13.431 9.515 1.00 81.75 257 PHE A CA 1
ATOM 2115 C C . PHE A 1 257 ? -7.586 14.701 9.177 1.00 81.75 257 PHE A C 1
ATOM 2117 O O . PHE A 1 257 ? -6.367 14.763 9.338 1.00 81.75 257 PHE A O 1
ATOM 2124 N N . GLU A 1 258 ? -8.331 15.768 8.896 1.00 75.62 258 GLU A N 1
ATOM 2125 C CA . GLU A 1 258 ? -7.825 17.132 9.003 1.00 75.62 258 GLU A CA 1
ATOM 2126 C C . GLU A 1 258 ? -8.304 17.779 10.313 1.00 75.62 258 GLU A C 1
ATOM 2128 O O . GLU A 1 258 ? -9.500 17.923 10.586 1.00 75.62 258 GLU A O 1
ATOM 2133 N N . PHE A 1 259 ? -7.348 18.146 11.163 1.00 68.31 259 PHE A N 1
ATOM 2134 C CA . PHE A 1 259 ? -7.582 18.883 12.395 1.00 68.31 259 PHE A CA 1
ATOM 2135 C C . PHE A 1 259 ? -7.779 20.362 12.074 1.00 68.31 259 PHE A C 1
ATOM 2137 O O . PHE A 1 259 ? -6.823 21.101 11.818 1.00 68.31 259 PHE A O 1
ATOM 2144 N N . ASN A 1 260 ? -9.033 20.783 12.177 1.00 64.12 260 ASN A N 1
ATOM 2145 C CA . ASN A 1 260 ? -9.447 22.178 12.119 1.00 64.12 260 ASN A CA 1
ATOM 2146 C C . ASN A 1 260 ? -9.877 22.636 13.523 1.00 64.12 260 ASN A C 1
ATOM 2148 O O . ASN A 1 260 ? -9.966 21.818 14.448 1.00 64.12 260 ASN A O 1
ATOM 2152 N N . ASP A 1 261 ? -10.159 23.930 13.700 1.00 53.94 261 ASP A N 1
ATOM 2153 C CA . ASP A 1 261 ? -10.625 24.470 14.990 1.00 53.94 261 ASP A CA 1
ATOM 2154 C C . ASP A 1 261 ? -11.904 23.753 15.502 1.00 53.94 261 ASP A C 1
ATOM 2156 O O . ASP A 1 261 ? -12.127 23.703 16.706 1.00 53.94 261 ASP A O 1
ATOM 2160 N N . ASP A 1 262 ? -12.685 23.113 14.619 1.00 50.72 262 ASP A N 1
ATOM 2161 C CA . ASP A 1 262 ? -13.923 22.392 14.964 1.00 50.72 262 ASP A CA 1
ATOM 2162 C C . ASP A 1 262 ? -13.711 20.976 15.544 1.00 50.72 262 ASP A C 1
ATOM 2164 O O . ASP A 1 262 ? -14.575 20.453 16.249 1.00 50.72 262 ASP A O 1
ATOM 2168 N N . ASN A 1 263 ? -12.569 20.331 15.268 1.00 51.56 263 ASN A N 1
ATOM 2169 C CA . ASN A 1 263 ? -12.305 18.928 15.650 1.00 51.56 263 ASN A CA 1
ATOM 2170 C C . ASN A 1 263 ? -11.082 18.763 16.561 1.00 51.56 263 ASN A C 1
ATOM 2172 O O . ASN A 1 263 ? -10.620 17.643 16.796 1.00 51.56 263 ASN A O 1
ATOM 2176 N N . SER A 1 264 ? -10.562 19.878 17.073 1.00 48.88 264 SER A N 1
ATOM 2177 C CA . SER A 1 264 ? -9.381 19.930 17.922 1.00 48.88 264 SER A CA 1
ATOM 2178 C C . SER A 1 264 ? -9.641 20.804 19.141 1.00 48.88 264 SER A C 1
ATOM 2180 O O . SER A 1 264 ? -10.260 21.860 19.039 1.00 48.88 264 SER A O 1
ATOM 2182 N N . TYR A 1 265 ? -9.155 20.378 20.304 1.00 52.72 265 TYR A N 1
ATOM 2183 C CA . TYR A 1 265 ? -9.101 21.246 21.477 1.00 52.72 265 TYR A CA 1
ATOM 2184 C C . TYR A 1 265 ? -7.655 21.682 21.692 1.00 52.72 265 TYR A C 1
ATOM 2186 O O . TYR A 1 265 ? -6.745 20.853 21.775 1.00 52.72 265 TYR A O 1
ATOM 2194 N N . LYS A 1 266 ? -7.447 22.999 21.759 1.00 55.97 266 LYS A N 1
ATOM 2195 C CA . LYS A 1 266 ? -6.177 23.597 22.180 1.00 55.97 266 LYS A CA 1
ATOM 2196 C C . LYS A 1 266 ? -6.110 23.481 23.697 1.00 55.97 266 LYS A C 1
ATOM 2198 O O . LYS A 1 266 ? -7.053 23.880 24.378 1.00 55.97 266 LYS A O 1
ATOM 2203 N N . ILE A 1 267 ? -5.020 22.938 24.232 1.00 49.47 267 ILE A N 1
ATOM 2204 C CA . ILE A 1 267 ? -4.785 23.038 25.676 1.00 49.47 267 ILE A CA 1
ATOM 2205 C C . ILE A 1 267 ? -4.316 24.470 25.929 1.00 49.47 267 ILE A C 1
ATOM 2207 O O . ILE A 1 267 ? -3.180 24.815 25.598 1.00 49.47 267 ILE A O 1
ATOM 2211 N N . ASP A 1 268 ? -5.199 25.313 26.464 1.00 37.59 268 ASP A N 1
ATOM 2212 C CA . ASP A 1 268 ? -4.793 26.616 26.984 1.00 37.59 268 ASP A CA 1
ATOM 2213 C C . ASP A 1 268 ? -3.756 26.389 28.089 1.00 37.59 268 ASP A C 1
ATOM 2215 O O . ASP A 1 268 ? -3.916 25.486 28.914 1.00 37.59 268 ASP A O 1
ATOM 2219 N N . GLU A 1 269 ? -2.671 27.177 28.074 1.00 34.84 269 GLU A N 1
ATOM 2220 C CA . GLU A 1 269 ? -1.634 27.170 29.112 1.00 34.84 269 GLU A CA 1
ATOM 2221 C C . GLU A 1 269 ? -2.329 27.142 30.483 1.00 34.84 269 GLU A C 1
ATOM 2223 O O . GLU A 1 269 ? -2.938 28.129 30.901 1.00 34.84 269 GLU A O 1
ATOM 2228 N N . VAL A 1 270 ? -2.274 25.997 31.177 1.00 30.80 270 VAL A N 1
ATOM 2229 C CA . VAL A 1 270 ? -2.691 25.916 32.576 1.00 30.80 270 VAL A CA 1
ATOM 2230 C C . VAL A 1 270 ? -1.840 26.945 33.292 1.00 30.80 270 VAL A C 1
ATOM 2232 O O . VAL A 1 270 ? -0.624 26.777 33.397 1.00 30.80 270 VAL A O 1
ATOM 2235 N N . ASN A 1 271 ? -2.483 28.034 33.719 1.00 26.33 271 ASN A N 1
ATOM 2236 C CA . ASN A 1 271 ? -1.862 29.063 34.528 1.00 26.33 271 ASN A CA 1
ATOM 2237 C C . ASN A 1 271 ? -1.086 28.363 35.637 1.00 26.33 271 ASN A C 1
ATOM 2239 O O . ASN A 1 271 ? -1.661 27.710 36.509 1.00 26.33 271 ASN A O 1
ATOM 2243 N N . SER A 1 272 ? 0.233 28.495 35.580 1.00 31.08 272 SER A N 1
ATOM 2244 C CA . SER A 1 272 ? 1.134 28.136 36.655 1.00 31.08 272 SER A CA 1
ATOM 2245 C C . SER A 1 272 ? 0.869 29.079 37.830 1.00 31.08 272 SER A C 1
ATOM 2247 O O . SER A 1 272 ? 1.621 30.022 38.066 1.00 31.08 272 SER A O 1
ATOM 2249 N N . SER A 1 273 ? -0.226 28.862 38.554 1.00 24.67 273 SER A N 1
ATOM 2250 C CA . SER A 1 273 ? -0.382 29.339 39.919 1.00 24.67 273 SER A CA 1
ATOM 2251 C C . SER A 1 273 ? -0.200 28.139 40.834 1.00 24.67 273 SER A C 1
ATOM 2253 O O . SER A 1 273 ? -1.067 27.280 40.972 1.00 24.67 273 SER A O 1
ATOM 2255 N N . SER A 1 274 ? 0.994 28.084 41.404 1.00 33.59 274 SER A N 1
ATOM 2256 C CA . SER A 1 274 ? 1.376 27.265 42.542 1.00 33.59 274 SER A CA 1
ATOM 2257 C C . SER A 1 274 ? 0.319 27.245 43.656 1.00 33.59 274 SER A C 1
ATOM 2259 O O . SER A 1 274 ? -0.208 28.300 44.006 1.00 33.59 274 SER A O 1
ATOM 2261 N N . HIS A 1 275 ? 0.195 26.066 44.272 1.00 29.83 275 HIS A N 1
ATOM 2262 C CA . HIS A 1 275 ? -0.410 25.725 45.567 1.00 29.83 275 HIS A CA 1
ATOM 2263 C C . HIS A 1 275 ? -1.840 25.152 45.601 1.00 29.83 275 HIS A C 1
ATOM 2265 O O . HIS A 1 275 ? -2.826 25.820 45.319 1.00 29.83 275 HIS A O 1
ATOM 2271 N N . ASP A 1 276 ? -1.860 23.903 46.085 1.00 28.61 276 ASP A N 1
ATOM 2272 C CA . ASP A 1 276 ? -2.873 23.220 46.893 1.00 28.61 276 ASP A CA 1
ATOM 2273 C C . ASP A 1 276 ? -4.221 22.843 46.257 1.00 28.61 276 ASP A C 1
ATOM 2275 O O . ASP A 1 276 ? -5.146 23.639 46.174 1.00 28.61 276 ASP A O 1
ATOM 2279 N N . ALA A 1 277 ? -4.382 21.549 45.953 1.00 24.52 277 ALA A N 1
ATOM 2280 C CA . ALA A 1 277 ? -5.228 20.649 46.752 1.00 24.52 277 ALA A CA 1
ATOM 2281 C C . ALA A 1 277 ? -5.284 19.246 46.121 1.00 24.52 277 ALA A C 1
ATOM 2283 O O . ALA A 1 277 ? -5.677 19.070 44.970 1.00 24.52 277 ALA A O 1
ATOM 2284 N N . LEU A 1 278 ? -4.934 18.227 46.913 1.00 35.88 278 LEU A N 1
ATOM 2285 C CA . LEU A 1 278 ? -5.318 16.841 46.656 1.00 35.88 278 LEU A CA 1
ATOM 2286 C C . LEU A 1 278 ? -6.835 16.760 46.427 1.00 35.88 278 LEU A C 1
ATOM 2288 O O . LEU A 1 278 ? -7.615 17.183 47.279 1.00 35.88 278 LEU A O 1
ATOM 2292 N N . SER A 1 279 ? -7.259 16.110 45.348 1.00 23.56 279 SER A N 1
ATOM 2293 C CA . SER A 1 279 ? -8.570 15.462 45.284 1.00 23.56 279 SER A CA 1
ATOM 2294 C C . SER A 1 279 ? -8.458 14.195 44.448 1.00 23.56 279 SER A C 1
ATOM 2296 O O . SER A 1 279 ? -8.308 14.208 43.232 1.00 23.56 279 SER A O 1
ATOM 2298 N N . THR A 1 280 ? -8.470 13.085 45.175 1.00 28.94 280 THR A N 1
ATOM 2299 C CA . THR A 1 280 ? -8.580 11.702 44.722 1.00 28.94 280 THR A CA 1
ATOM 2300 C C . THR A 1 280 ? -9.762 11.512 43.774 1.00 28.94 280 THR A C 1
ATOM 2302 O O . THR A 1 280 ? -10.911 11.550 44.212 1.00 28.94 280 THR A O 1
ATOM 2305 N N . VAL A 1 281 ? -9.477 11.207 42.510 1.00 25.23 281 VAL A N 1
ATOM 2306 C CA . VAL A 1 281 ? -10.392 10.470 41.632 1.00 25.23 281 VAL A CA 1
ATOM 2307 C C . VAL A 1 281 ? -9.852 9.045 41.548 1.00 25.23 281 VAL A C 1
ATOM 2309 O O . VAL A 1 281 ? -8.742 8.810 41.075 1.00 25.23 281 VAL A O 1
ATOM 2312 N N . GLN A 1 282 ? -10.609 8.101 42.103 1.00 24.38 282 GLN A N 1
ATOM 2313 C CA . GLN A 1 282 ? -10.298 6.675 42.093 1.00 24.38 282 GLN A CA 1
ATOM 2314 C C . GLN A 1 282 ? -10.317 6.148 40.648 1.00 24.38 282 GLN A C 1
ATOM 2316 O O . GLN A 1 282 ? -11.371 6.092 40.021 1.00 24.38 282 GLN A O 1
ATOM 2321 N N . GLN A 1 283 ? -9.156 5.741 40.132 1.00 28.17 283 GLN A N 1
ATOM 2322 C CA . GLN A 1 283 ? -9.063 4.845 38.977 1.00 28.17 283 GLN A CA 1
ATOM 2323 C C . GLN A 1 283 ? -9.509 3.431 39.401 1.00 28.17 283 GLN A C 1
ATOM 2325 O O . GLN A 1 283 ? -9.086 2.971 40.467 1.00 28.17 283 GLN A O 1
ATOM 2330 N N . PRO A 1 284 ? -10.310 2.701 38.603 1.00 28.41 284 PRO A N 1
ATOM 2331 C CA . PRO A 1 284 ? -10.482 1.271 38.804 1.00 28.41 284 PRO A CA 1
ATOM 2332 C C . PRO A 1 284 ? -9.171 0.538 38.479 1.00 28.41 284 PRO A C 1
ATOM 2334 O O . PRO A 1 284 ? -8.470 0.864 37.524 1.00 28.41 284 PRO A O 1
ATOM 2337 N N . HIS A 1 285 ? -8.849 -0.438 39.324 1.00 25.27 285 HIS A N 1
ATOM 2338 C CA . HIS A 1 285 ? -7.597 -1.187 39.395 1.00 25.27 285 HIS A CA 1
ATOM 2339 C C . HIS A 1 285 ? -7.048 -1.687 38.047 1.00 25.27 285 HIS A C 1
ATOM 2341 O O . HIS A 1 285 ? -7.612 -2.580 37.420 1.00 25.27 285 HIS A O 1
ATOM 2347 N N . ASN A 1 286 ? -5.877 -1.169 37.678 1.00 28.12 286 ASN A N 1
ATOM 2348 C CA . ASN A 1 286 ? -4.988 -1.720 36.659 1.00 28.12 286 ASN A CA 1
ATOM 2349 C C . ASN A 1 286 ? -4.011 -2.708 37.347 1.00 28.12 286 ASN A C 1
ATOM 2351 O O . ASN A 1 286 ? -3.476 -2.347 38.400 1.00 28.12 286 ASN A O 1
ATOM 2355 N N . PRO A 1 287 ? -3.730 -3.922 36.826 1.00 27.67 287 PRO A N 1
ATOM 2356 C CA . PRO A 1 287 ? -2.837 -4.878 37.497 1.00 27.67 287 PRO A CA 1
ATOM 2357 C C . PRO A 1 287 ? -1.346 -4.499 37.474 1.00 27.67 287 PRO A C 1
ATOM 2359 O O . PRO A 1 287 ? -0.553 -5.163 38.134 1.00 27.67 287 PRO A O 1
ATOM 2362 N N . PHE A 1 288 ? -0.950 -3.447 36.750 1.00 31.47 288 PHE A N 1
ATOM 2363 C CA . PHE A 1 288 ? 0.443 -3.002 36.663 1.00 31.47 288 PHE A CA 1
ATOM 2364 C C . PHE A 1 288 ? 0.524 -1.467 36.639 1.00 31.47 288 PHE A C 1
ATOM 2366 O O . PHE A 1 288 ? 0.105 -0.851 35.657 1.00 31.47 288 PHE A O 1
ATOM 2373 N N . PRO A 1 289 ? 1.036 -0.813 37.696 1.00 27.06 289 PRO A N 1
ATOM 2374 C CA . PRO A 1 289 ? 1.262 0.622 37.679 1.00 27.06 289 PRO A CA 1
ATOM 2375 C C . PRO A 1 289 ? 2.571 0.938 36.941 1.00 27.06 289 PRO A C 1
ATOM 2377 O O . PRO A 1 289 ? 3.656 0.637 37.431 1.00 27.06 289 PRO A O 1
ATOM 2380 N N . LEU A 1 290 ? 2.476 1.616 35.793 1.00 33.03 290 LEU A N 1
ATOM 2381 C CA . LEU A 1 290 ? 3.558 2.454 35.258 1.00 33.03 290 LEU A CA 1
ATOM 2382 C C . LEU A 1 290 ? 3.678 3.707 36.146 1.00 33.03 290 LEU A C 1
ATOM 2384 O O . LEU A 1 290 ? 3.325 4.816 35.754 1.00 33.03 290 LEU A O 1
ATOM 2388 N N . THR A 1 291 ? 4.088 3.533 37.401 1.00 27.66 291 THR A N 1
ATOM 2389 C CA . THR A 1 291 ? 4.388 4.652 38.298 1.00 27.66 291 THR A CA 1
ATOM 2390 C C . THR A 1 291 ? 5.830 5.088 38.079 1.00 27.66 291 THR A C 1
ATOM 2392 O O . THR A 1 291 ? 6.741 4.317 38.371 1.00 27.66 291 THR A O 1
ATOM 2395 N N . ASN A 1 292 ? 5.985 6.337 37.623 1.00 26.09 292 ASN A N 1
ATOM 2396 C CA . ASN A 1 292 ? 7.216 7.126 37.433 1.00 26.09 292 ASN A CA 1
ATOM 2397 C C . ASN A 1 292 ? 7.703 7.277 35.981 1.00 26.09 292 ASN A C 1
ATOM 2399 O O . ASN A 1 292 ? 8.856 6.987 35.680 1.00 26.09 292 ASN A O 1
ATOM 2403 N N . VAL A 1 293 ? 6.870 7.841 35.101 1.00 29.20 293 VAL A N 1
ATOM 2404 C CA . VAL A 1 293 ? 7.372 8.563 33.917 1.00 29.20 293 VAL A CA 1
ATOM 2405 C C . VAL A 1 293 ? 7.127 10.059 34.155 1.00 29.20 293 VAL A C 1
ATOM 2407 O O . VAL A 1 293 ? 5.970 10.447 34.331 1.00 29.20 293 VAL A O 1
ATOM 2410 N N . PRO A 1 294 ? 8.165 10.915 34.237 1.00 24.36 294 PRO A N 1
ATOM 2411 C CA . PRO A 1 294 ? 7.966 12.358 34.327 1.00 24.36 294 PRO A CA 1
ATOM 2412 C C . PRO A 1 294 ? 7.245 12.856 33.069 1.00 24.36 294 PRO A C 1
ATOM 2414 O O . PRO A 1 294 ? 7.566 12.429 31.962 1.00 24.36 294 PRO A O 1
ATOM 2417 N N . MET A 1 295 ? 6.304 13.790 33.218 1.00 26.89 295 MET A N 1
ATOM 2418 C CA . MET A 1 295 ? 5.787 14.564 32.086 1.00 26.89 295 MET A CA 1
ATOM 2419 C C . MET A 1 295 ? 6.960 15.358 31.483 1.00 26.89 295 MET A C 1
ATOM 2421 O O . MET A 1 295 ? 7.396 16.357 32.055 1.00 26.89 295 MET A O 1
ATOM 2425 N N . PHE A 1 296 ? 7.525 14.894 30.368 1.00 34.50 296 PHE A N 1
ATOM 2426 C CA . PHE A 1 296 ? 8.632 15.584 29.709 1.00 34.50 296 PHE A CA 1
ATOM 2427 C C . PHE A 1 296 ? 8.098 16.770 28.899 1.00 34.50 296 PHE A C 1
ATOM 2429 O O . PHE A 1 296 ? 7.432 16.597 27.880 1.00 34.50 296 PHE A O 1
ATOM 2436 N N . GLN A 1 297 ? 8.412 17.993 29.336 1.00 30.27 297 GLN A N 1
ATOM 2437 C CA . GLN A 1 297 ? 8.271 19.185 28.499 1.00 30.27 297 GLN A CA 1
ATOM 2438 C C . GLN A 1 297 ? 9.382 19.177 27.444 1.00 30.27 297 GLN A C 1
ATOM 2440 O O . GLN A 1 297 ? 10.523 19.547 27.715 1.00 30.27 297 GLN A O 1
ATOM 2445 N N . SER A 1 298 ? 9.058 18.725 26.235 1.00 36.41 298 SER A N 1
ATOM 2446 C CA . SER A 1 298 ? 9.966 18.778 25.090 1.00 36.41 298 SER A CA 1
ATOM 2447 C C . SER A 1 298 ? 10.080 20.205 24.547 1.00 36.41 298 SER A C 1
ATOM 2449 O O . SER A 1 298 ? 9.063 20.841 24.264 1.00 36.41 298 SER A O 1
ATOM 2451 N N . SER A 1 299 ? 11.303 20.701 24.348 1.00 30.47 299 SER A N 1
ATOM 2452 C CA . SER A 1 299 ? 11.543 22.010 23.727 1.00 30.47 299 SER A CA 1
ATOM 2453 C C . SER A 1 299 ? 11.813 21.862 22.226 1.00 30.47 299 SER A C 1
ATOM 2455 O O . SER A 1 299 ? 12.733 21.153 21.828 1.00 30.47 299 SER A O 1
ATOM 2457 N N . PHE A 1 300 ? 11.025 22.533 21.382 1.00 37.31 300 PHE A N 1
ATOM 2458 C CA . PHE A 1 300 ? 11.301 22.647 19.947 1.00 37.31 300 PHE A CA 1
ATOM 2459 C C . PHE A 1 300 ? 12.278 23.807 19.717 1.00 37.31 300 PHE A C 1
ATOM 2461 O O . PHE A 1 300 ? 11.947 24.962 19.989 1.00 37.31 300 PHE A O 1
ATOM 2468 N N . HIS A 1 301 ? 13.482 23.531 19.214 1.00 31.59 301 HIS A N 1
ATOM 2469 C CA . HIS A 1 301 ? 14.376 24.592 18.746 1.00 31.59 301 HIS A CA 1
ATOM 2470 C C . HIS A 1 301 ? 13.950 25.045 17.341 1.00 31.59 301 HIS A C 1
ATOM 2472 O O . HIS A 1 301 ? 14.207 24.363 16.355 1.00 31.59 301 HIS A O 1
ATOM 2478 N N . GLY A 1 302 ? 13.309 26.217 17.269 1.00 31.94 302 GLY A N 1
ATOM 2479 C CA . GLY A 1 302 ? 13.077 26.959 16.026 1.00 31.94 302 GLY A CA 1
ATOM 2480 C C . GLY A 1 302 ? 11.617 27.044 15.563 1.00 31.94 302 GLY A C 1
ATOM 2481 O O . GLY A 1 302 ? 11.140 26.173 14.850 1.00 31.94 302 GLY A O 1
ATOM 2482 N N . ILE A 1 303 ? 11.000 28.195 15.864 1.00 33.50 303 ILE A N 1
ATOM 2483 C CA . ILE A 1 303 ? 9.817 28.817 15.228 1.00 33.50 303 ILE A CA 1
ATOM 2484 C C . ILE A 1 303 ? 8.426 28.254 15.615 1.00 33.50 303 ILE A C 1
ATOM 2486 O O . ILE A 1 303 ? 8.062 27.132 15.296 1.00 33.50 303 ILE A O 1
ATOM 2490 N N . GLN A 1 304 ? 7.642 29.167 16.218 1.00 37.56 304 GLN A N 1
ATOM 2491 C CA . GLN A 1 304 ? 6.250 29.105 16.702 1.00 37.56 304 GLN A CA 1
ATOM 2492 C C . GLN A 1 304 ? 5.982 28.180 17.899 1.00 37.56 304 GLN A C 1
ATOM 2494 O O . GLN A 1 304 ? 6.294 26.998 17.877 1.00 37.56 304 GLN A O 1
ATOM 2499 N N . LYS A 1 305 ? 5.367 28.748 18.956 1.00 44.47 305 LYS A N 1
ATOM 2500 C CA . LYS A 1 305 ? 4.734 27.997 20.052 1.00 44.47 305 LYS A CA 1
ATOM 2501 C C . LYS A 1 305 ? 3.735 27.023 19.417 1.00 44.47 305 LYS A C 1
ATOM 2503 O O . LYS A 1 305 ? 2.631 27.429 19.062 1.00 44.47 305 LYS A O 1
ATOM 2508 N N . SER A 1 306 ? 4.145 25.781 19.202 1.00 54.12 306 SER A N 1
ATOM 2509 C CA . SER A 1 306 ? 3.265 24.735 18.711 1.00 54.12 306 SER A CA 1
ATOM 2510 C C . SER A 1 306 ? 2.311 24.367 19.842 1.00 54.12 306 SER A C 1
ATOM 2512 O O . SER A 1 306 ? 2.733 24.064 20.958 1.00 54.12 306 SER A O 1
ATOM 2514 N N . LEU A 1 307 ? 1.010 24.476 19.582 1.00 63.16 307 LEU A N 1
ATOM 2515 C CA . LEU A 1 307 ? 0.006 24.182 20.598 1.00 63.16 307 LEU A CA 1
ATOM 2516 C C . LEU A 1 307 ? -0.162 22.663 20.716 1.00 63.16 307 LEU A C 1
ATOM 2518 O O . LEU A 1 307 ? -0.241 21.979 19.692 1.00 63.16 307 LEU A O 1
ATOM 2522 N N . PRO A 1 308 ? -0.215 22.104 21.932 1.00 69.88 308 PRO A N 1
ATOM 2523 C CA . PRO A 1 308 ? -0.620 20.718 22.100 1.00 69.88 308 PRO A CA 1
ATOM 2524 C C . PRO A 1 308 ? -2.066 20.553 21.614 1.00 69.88 308 PRO A C 1
ATOM 2526 O O . PRO A 1 308 ? -2.941 21.343 21.977 1.00 69.88 308 PRO A O 1
ATOM 2529 N N . ILE A 1 309 ? -2.304 19.530 20.796 1.00 72.69 309 ILE A N 1
ATOM 2530 C CA . ILE A 1 309 ? -3.641 19.183 20.310 1.00 72.69 309 ILE A CA 1
ATOM 2531 C C . ILE A 1 309 ? -4.015 17.765 20.717 1.00 72.69 309 ILE A C 1
ATOM 2533 O O . ILE A 1 309 ? -3.182 16.853 20.743 1.00 72.69 309 ILE A O 1
ATOM 2537 N N . LEU A 1 310 ? -5.302 17.605 20.995 1.00 68.56 310 LEU A N 1
ATOM 2538 C CA . LEU A 1 310 ? -5.980 16.331 21.170 1.00 68.56 310 LEU A CA 1
ATOM 2539 C C . LEU A 1 310 ? -7.128 16.267 20.164 1.00 68.56 310 LEU A C 1
ATOM 2541 O O . LEU A 1 310 ? -7.753 17.287 19.851 1.00 68.56 310 LEU A O 1
ATOM 2545 N N . LEU A 1 311 ? -7.384 15.070 19.645 1.00 69.94 311 LEU A N 1
ATOM 2546 C CA . LEU A 1 311 ? -8.546 14.819 18.800 1.00 69.94 311 LEU A CA 1
ATOM 2547 C C . LEU A 1 311 ? -9.804 14.975 19.665 1.00 69.94 311 LEU A C 1
ATOM 2549 O O . LEU A 1 311 ? -9.788 14.603 20.839 1.00 69.94 311 LEU A O 1
ATOM 2553 N N . ASN A 1 312 ? -10.869 15.556 19.106 1.00 74.88 312 ASN A N 1
ATOM 2554 C CA . ASN A 1 312 ? -12.146 15.722 19.803 1.00 74.88 312 ASN A CA 1
ATOM 2555 C C . ASN A 1 312 ? -12.542 14.425 20.543 1.00 74.88 312 ASN A C 1
ATOM 2557 O O . ASN A 1 312 ? -12.509 13.339 19.956 1.00 74.88 312 ASN A O 1
ATOM 2561 N N . GLU A 1 313 ? -12.899 14.533 21.827 1.00 77.00 313 GLU A N 1
ATOM 2562 C CA . GLU A 1 313 ? -13.197 13.375 22.682 1.00 77.00 313 GLU A CA 1
ATOM 2563 C C . GLU A 1 313 ? -14.336 12.516 22.127 1.00 77.00 313 GLU A C 1
ATOM 2565 O O . GLU A 1 313 ? -14.255 11.291 22.184 1.00 77.00 313 GLU A O 1
ATOM 2570 N N . SER A 1 314 ? -15.357 13.138 21.528 1.00 81.12 314 SER A N 1
ATOM 2571 C CA . SER A 1 314 ? -16.489 12.413 20.943 1.00 81.12 314 SER A CA 1
ATOM 2572 C C . SER A 1 314 ? -16.045 11.524 19.782 1.00 81.12 314 SER A C 1
ATOM 2574 O O . SER A 1 314 ? -16.280 10.321 19.808 1.00 81.12 314 SER A O 1
ATOM 2576 N N . ILE A 1 315 ? -15.320 12.078 18.808 1.00 82.88 315 ILE A N 1
ATOM 2577 C CA . ILE A 1 315 ? -14.807 11.329 17.653 1.00 82.88 315 ILE A CA 1
ATOM 2578 C C . ILE A 1 315 ? -13.795 10.269 18.106 1.00 82.88 315 ILE A C 1
ATOM 2580 O O . ILE A 1 315 ? -13.837 9.135 17.634 1.00 82.88 315 ILE A O 1
ATOM 2584 N N . SER A 1 316 ? -12.927 10.607 19.064 1.00 86.56 316 SER A N 1
ATOM 2585 C CA . SER A 1 316 ? -11.972 9.660 19.650 1.00 86.56 316 SER A CA 1
ATOM 2586 C C . SER A 1 316 ? -12.675 8.452 20.261 1.00 86.56 316 SER A C 1
ATOM 2588 O O . SER A 1 316 ? -12.259 7.322 20.017 1.00 86.56 316 SER A O 1
ATOM 2590 N N . HIS A 1 317 ? -13.759 8.678 21.007 1.00 89.44 317 HIS A N 1
ATOM 2591 C CA . HIS A 1 317 ? -14.557 7.617 21.615 1.00 89.44 317 HIS A CA 1
ATOM 2592 C C . HIS A 1 317 ? -15.164 6.687 20.559 1.00 89.44 317 HIS A C 1
ATOM 2594 O O . HIS A 1 317 ? -15.030 5.472 20.675 1.00 89.44 317 HIS A O 1
ATOM 2600 N N . LEU A 1 318 ? -15.744 7.245 19.489 1.00 90.38 318 LEU A N 1
ATOM 2601 C CA . LEU A 1 318 ? -16.317 6.455 18.393 1.00 90.38 318 LEU A CA 1
ATOM 2602 C C . LEU A 1 318 ? -15.267 5.549 17.734 1.00 90.38 318 LEU A C 1
ATOM 2604 O O . LEU A 1 318 ? -15.523 4.373 17.487 1.00 90.38 318 LEU A O 1
ATOM 2608 N N . ILE A 1 319 ? -14.066 6.075 17.473 1.00 91.31 319 ILE A N 1
ATOM 2609 C CA . ILE A 1 319 ? -12.981 5.289 16.870 1.00 91.31 319 ILE A CA 1
ATOM 2610 C C . ILE A 1 319 ? -12.518 4.193 17.829 1.00 91.31 319 ILE A C 1
ATOM 2612 O O . ILE A 1 319 ? -12.361 3.048 17.413 1.00 91.31 319 ILE A O 1
ATOM 2616 N N . ILE A 1 320 ? -12.316 4.520 19.110 1.00 92.94 320 ILE A N 1
ATOM 2617 C CA . ILE A 1 320 ? -11.923 3.539 20.130 1.00 92.94 320 ILE A CA 1
ATOM 2618 C C . ILE A 1 320 ? -12.945 2.402 20.189 1.00 92.94 320 ILE A C 1
ATOM 2620 O O . ILE A 1 320 ? -12.550 1.239 20.178 1.00 92.94 320 ILE A O 1
ATOM 2624 N N . GLU A 1 321 ? -14.239 2.719 20.198 1.00 92.38 321 GLU A N 1
ATOM 2625 C CA . GLU A 1 321 ? -15.310 1.724 20.181 1.00 92.38 321 GLU A CA 1
ATOM 2626 C C . GLU A 1 321 ? -15.244 0.824 18.939 1.00 92.38 321 GLU A C 1
ATOM 2628 O O . GLU A 1 321 ? -15.251 -0.398 19.082 1.00 92.38 321 GLU A O 1
ATOM 2633 N N . ILE A 1 322 ? -15.088 1.393 17.735 1.00 91.50 322 ILE A N 1
ATOM 2634 C CA . ILE A 1 322 ? -14.922 0.619 16.489 1.00 91.50 322 ILE A CA 1
ATOM 2635 C C . ILE A 1 322 ? -13.716 -0.328 16.602 1.00 91.50 322 ILE A C 1
ATOM 2637 O O . ILE A 1 322 ? -13.816 -1.526 16.315 1.00 91.50 322 ILE A O 1
ATOM 2641 N N . LEU A 1 323 ? -12.569 0.188 17.051 1.00 92.88 323 LEU A N 1
ATOM 2642 C CA . LEU A 1 323 ? -11.335 -0.586 17.178 1.00 92.88 323 LEU A CA 1
ATOM 2643 C C . LEU A 1 323 ? -11.452 -1.683 18.239 1.00 92.88 323 LEU A C 1
ATOM 2645 O O . LEU A 1 323 ? -10.903 -2.770 18.060 1.00 92.88 323 LEU A O 1
ATOM 2649 N N . GLN A 1 324 ? -12.130 -1.432 19.356 1.00 90.62 324 GLN A N 1
ATOM 2650 C CA . GLN A 1 324 ? -12.377 -2.430 20.398 1.00 90.62 324 GLN A CA 1
ATOM 2651 C C . GLN A 1 324 ? -13.403 -3.478 19.961 1.00 90.62 324 GLN A C 1
ATOM 2653 O O . GLN A 1 324 ? -13.311 -4.631 20.379 1.00 90.62 324 GLN A O 1
ATOM 2658 N N . HIS A 1 325 ? -14.350 -3.115 19.103 1.00 88.88 325 HIS A N 1
ATOM 2659 C CA . HIS A 1 325 ? -15.365 -4.032 18.611 1.00 88.88 325 HIS A CA 1
ATOM 2660 C C . HIS A 1 325 ? -14.795 -5.040 17.598 1.00 88.88 325 HIS A C 1
ATOM 2662 O O . HIS A 1 325 ? -15.019 -6.247 17.711 1.00 88.88 325 HIS A O 1
ATOM 2668 N N . HIS A 1 326 ? -13.993 -4.576 16.635 1.00 89.69 326 HIS A N 1
ATOM 2669 C CA . HIS A 1 326 ? -13.434 -5.432 15.584 1.00 89.69 326 HIS A CA 1
ATOM 2670 C C . HIS A 1 326 ? -12.134 -6.126 16.017 1.00 89.69 326 HIS A C 1
ATOM 2672 O O . HIS A 1 326 ? -11.024 -5.706 15.688 1.00 89.69 326 HIS A O 1
ATOM 2678 N N . GLN A 1 327 ? -12.268 -7.240 16.739 1.00 87.38 327 GLN A N 1
ATOM 2679 C CA . GLN A 1 327 ? -11.124 -8.035 17.213 1.00 87.38 327 GLN A CA 1
ATOM 2680 C C . GLN A 1 327 ? -10.327 -8.701 16.085 1.00 87.38 327 GLN A C 1
ATOM 2682 O O . GLN A 1 327 ? -9.119 -8.874 16.209 1.00 87.38 327 GLN A O 1
ATOM 2687 N N . GLU A 1 328 ? -10.977 -9.020 14.964 1.00 87.69 328 GLU A N 1
ATOM 2688 C CA . GLU A 1 328 ? -10.325 -9.648 13.809 1.00 87.69 328 GLU A CA 1
ATOM 2689 C C . GLU A 1 328 ? -9.734 -8.635 12.804 1.00 87.69 328 GLU A C 1
ATOM 2691 O O . GLU A 1 328 ? -9.436 -9.010 11.660 1.00 87.69 328 GLU A O 1
ATOM 2696 N N . LEU A 1 329 ? -9.622 -7.358 13.197 1.00 92.62 329 LEU A N 1
ATOM 2697 C CA . LEU A 1 329 ? -8.995 -6.303 12.403 1.00 92.62 329 LEU A CA 1
ATOM 2698 C C . LEU A 1 329 ? -7.518 -6.647 12.173 1.00 92.62 329 LEU A C 1
ATOM 2700 O O . LEU A 1 329 ? -6.781 -6.946 13.110 1.00 92.62 329 LEU A O 1
ATOM 2704 N N . ARG A 1 330 ? -7.085 -6.601 10.913 1.00 94.19 330 ARG A N 1
ATOM 2705 C CA . ARG A 1 330 ? -5.733 -6.982 10.480 1.00 94.19 330 ARG A CA 1
ATOM 2706 C C . ARG A 1 330 ? -4.861 -5.789 10.124 1.00 94.19 330 ARG A C 1
ATOM 2708 O O . ARG A 1 330 ? -3.645 -5.888 10.256 1.00 94.19 330 ARG A O 1
ATOM 2715 N N . LYS A 1 331 ? -5.472 -4.705 9.644 1.00 95.81 331 LYS A N 1
ATOM 2716 C CA . LYS A 1 331 ? -4.773 -3.494 9.214 1.00 95.81 331 LYS A CA 1
ATOM 2717 C C . LYS A 1 331 ? -5.508 -2.247 9.687 1.00 95.81 331 LYS A C 1
ATOM 2719 O O . LYS A 1 331 ? -6.734 -2.185 9.577 1.00 95.81 331 LYS A O 1
ATOM 2724 N N . LEU A 1 332 ? -4.751 -1.277 10.184 1.00 96.88 332 LEU A N 1
ATOM 2725 C CA . LEU A 1 332 ? -5.219 0.083 10.420 1.00 96.88 332 LEU A CA 1
ATOM 2726 C C . LEU A 1 332 ? -4.273 1.056 9.722 1.00 96.88 332 LEU A C 1
ATOM 2728 O O . LEU A 1 332 ? -3.072 1.030 9.986 1.00 96.88 332 LEU A O 1
ATOM 2732 N N . SER A 1 333 ? -4.831 1.949 8.912 1.00 94.81 333 SER A N 1
ATOM 2733 C CA . SER A 1 333 ? -4.112 3.108 8.393 1.00 94.81 333 SER A CA 1
ATOM 2734 C C . SER A 1 333 ? -4.726 4.383 8.961 1.00 94.81 333 SER A C 1
ATOM 2736 O O . SER A 1 333 ? -5.906 4.661 8.766 1.00 94.81 333 SER A O 1
ATOM 2738 N N . PHE A 1 334 ? -3.940 5.114 9.747 1.00 93.50 334 PHE A N 1
ATOM 2739 C CA . PHE A 1 334 ? -4.370 6.296 10.481 1.00 93.50 334 PHE A CA 1
ATOM 2740 C C . PHE A 1 334 ? -3.577 7.508 9.998 1.00 93.50 334 PHE A C 1
ATOM 2742 O O . PHE A 1 334 ? -2.406 7.683 10.349 1.00 93.50 334 PHE A O 1
ATOM 2749 N N . PHE A 1 335 ? -4.232 8.325 9.177 1.00 89.38 335 PHE A N 1
ATOM 2750 C CA . PHE A 1 335 ? -3.664 9.509 8.554 1.00 89.38 335 PHE A CA 1
ATOM 2751 C C . PHE A 1 335 ? -4.151 10.769 9.249 1.00 89.38 335 PHE A C 1
ATOM 2753 O O . PHE A 1 335 ? -5.347 10.971 9.465 1.00 89.38 335 PHE A O 1
ATOM 2760 N N . ILE A 1 336 ? -3.208 11.639 9.590 1.00 86.31 336 ILE A N 1
ATOM 2761 C CA . ILE A 1 336 ? -3.502 12.844 10.350 1.00 86.31 336 ILE A CA 1
ATOM 2762 C C . ILE A 1 336 ? -2.876 14.078 9.700 1.00 86.31 336 ILE A C 1
ATOM 2764 O O . ILE A 1 336 ? -1.692 14.108 9.380 1.00 86.31 336 ILE A O 1
ATOM 2768 N N . GLN A 1 337 ? -3.640 15.157 9.602 1.00 82.88 337 GLN A N 1
ATOM 2769 C CA . GLN A 1 337 ? -3.170 16.456 9.147 1.00 82.88 337 GLN A CA 1
ATOM 2770 C C . GLN A 1 337 ? -3.526 17.532 10.179 1.00 82.88 337 GLN A C 1
ATOM 2772 O O . GLN A 1 337 ? -4.676 17.661 10.577 1.00 82.88 337 GLN A O 1
ATOM 2777 N N . TYR A 1 338 ? -2.545 18.321 10.618 1.00 81.62 338 TYR A N 1
ATOM 2778 C CA . TYR A 1 338 ? -2.726 19.501 11.476 1.00 81.62 338 TYR A CA 1
ATOM 2779 C C . TYR A 1 338 ? -1.691 20.572 11.133 1.00 81.62 338 TYR A C 1
ATOM 2781 O O . TYR A 1 338 ? -0.671 20.305 10.498 1.00 81.62 338 TYR A O 1
ATOM 2789 N N . LYS A 1 339 ? -1.937 21.809 11.575 1.00 76.00 339 LYS A N 1
ATOM 2790 C CA . LYS A 1 339 ? -1.024 22.942 11.379 1.00 76.00 339 LYS A CA 1
ATOM 2791 C C . LYS A 1 339 ? -0.613 23.536 12.722 1.00 76.00 339 LYS A C 1
ATOM 2793 O O . LYS A 1 339 ? -1.452 23.734 13.592 1.00 76.00 339 LYS A O 1
ATOM 2798 N N . ASN A 1 340 ? 0.674 23.859 12.858 1.00 71.19 340 ASN A N 1
ATOM 2799 C CA . ASN A 1 340 ? 1.249 24.583 14.002 1.00 71.19 340 ASN A CA 1
ATOM 2800 C C . ASN A 1 340 ? 0.937 23.959 15.379 1.00 71.19 340 ASN A C 1
ATOM 2802 O O . ASN A 1 340 ? 0.697 24.671 16.356 1.00 71.19 340 ASN A O 1
ATOM 2806 N N . ALA A 1 341 ? 0.948 22.629 15.460 1.00 78.81 341 ALA A N 1
ATOM 2807 C CA . ALA A 1 341 ? 0.554 21.889 16.651 1.00 78.81 341 ALA A CA 1
ATOM 2808 C C . ALA A 1 341 ? 1.426 20.649 16.897 1.00 78.81 341 ALA A C 1
ATOM 2810 O O . ALA A 1 341 ? 2.175 20.223 16.015 1.00 78.81 341 ALA A O 1
ATOM 2811 N N . VAL A 1 342 ? 1.324 20.088 18.105 1.00 82.88 342 VAL A N 1
ATOM 2812 C CA . VAL A 1 342 ? 1.943 18.813 18.500 1.00 82.88 342 VAL A CA 1
ATOM 2813 C C . VAL A 1 342 ? 0.850 17.863 18.959 1.00 82.88 342 VAL A C 1
ATOM 2815 O O . VAL A 1 342 ? 0.141 18.168 19.920 1.00 82.88 342 VAL A O 1
ATOM 2818 N N . LEU A 1 343 ? 0.735 16.704 18.314 1.00 85.81 343 LEU A N 1
ATOM 2819 C CA . LEU A 1 343 ? -0.219 15.681 18.735 1.00 85.81 343 LEU A CA 1
ATOM 2820 C C . LEU A 1 343 ? 0.200 15.087 20.084 1.00 85.81 343 LEU A C 1
ATOM 2822 O O . LEU A 1 343 ? 1.293 14.533 20.205 1.00 85.81 343 LEU A O 1
ATOM 2826 N N . GLN A 1 344 ? -0.658 15.202 21.095 1.00 87.38 344 GLN A N 1
ATOM 2827 C CA . GLN A 1 344 ? -0.398 14.657 22.427 1.00 87.38 344 GLN A CA 1
ATOM 2828 C C . GLN A 1 344 ? -0.936 13.238 22.592 1.00 87.38 344 GLN A C 1
ATOM 2830 O O . GLN A 1 344 ? -1.849 12.806 21.886 1.00 87.38 344 GLN A O 1
ATOM 2835 N N . GLU A 1 345 ? -0.340 12.507 23.535 1.00 87.56 345 GLU A N 1
ATOM 2836 C CA . GLU A 1 345 ? -0.835 11.186 23.910 1.00 87.56 345 GLU A CA 1
ATOM 2837 C C . GLU A 1 345 ? -2.283 11.289 24.411 1.00 87.56 345 GLU A C 1
ATOM 2839 O O . GLU A 1 345 ? -2.631 12.156 25.211 1.00 87.56 345 GLU A O 1
ATOM 2844 N N . SER A 1 346 ? -3.128 10.385 23.930 1.00 89.31 346 SER A N 1
ATOM 2845 C CA . SER A 1 346 ? -4.546 10.283 24.262 1.00 89.31 346 SER A CA 1
ATOM 2846 C C . SER A 1 346 ? -4.962 8.819 24.377 1.00 89.31 346 SER A C 1
ATOM 2848 O O . SER A 1 346 ? -4.262 7.925 23.900 1.00 89.31 346 SER A O 1
ATOM 2850 N N . GLN A 1 347 ? -6.145 8.554 24.935 1.00 91.00 347 GLN A N 1
ATOM 2851 C CA . GLN A 1 347 ? -6.714 7.200 24.949 1.00 91.00 347 GLN A CA 1
ATOM 2852 C C . GLN A 1 347 ? -6.814 6.593 23.539 1.00 91.00 347 GLN A C 1
ATOM 2854 O O . GLN A 1 347 ? -6.620 5.391 23.374 1.00 91.00 347 GLN A O 1
ATOM 2859 N N . LEU A 1 348 ? -7.044 7.421 22.513 1.00 92.12 348 LEU A N 1
ATOM 2860 C CA . LEU A 1 348 ? -7.088 6.975 21.123 1.00 92.12 348 LEU A CA 1
ATOM 2861 C C . LEU A 1 348 ? -5.717 6.491 20.644 1.00 92.12 348 LEU A C 1
ATOM 2863 O O . LEU A 1 348 ? -5.603 5.371 20.156 1.00 92.12 348 LEU A O 1
ATOM 2867 N N . THR A 1 349 ? -4.661 7.291 20.821 1.00 92.12 349 THR A N 1
ATOM 2868 C CA . THR A 1 349 ? -3.302 6.894 20.402 1.00 92.12 349 THR A CA 1
ATOM 2869 C C . THR A 1 349 ? -2.807 5.670 21.172 1.00 92.12 349 THR A C 1
ATOM 2871 O O . THR A 1 349 ? -2.082 4.839 20.626 1.00 92.12 349 THR A O 1
ATOM 2874 N N . GLN A 1 350 ? -3.229 5.531 22.433 1.00 93.62 350 GLN A N 1
ATOM 2875 C CA . GLN A 1 350 ? -2.987 4.335 23.236 1.00 93.62 350 GLN A CA 1
ATOM 2876 C C . GLN A 1 350 ? -3.704 3.114 22.650 1.00 93.62 350 GLN A C 1
ATOM 2878 O O . GLN A 1 350 ? -3.052 2.110 22.380 1.00 93.62 350 GLN A O 1
ATOM 2883 N N . CYS A 1 351 ? -5.005 3.225 22.364 1.00 94.94 351 CYS A N 1
ATOM 2884 C CA . CYS A 1 351 ? -5.793 2.159 21.749 1.00 94.94 351 CYS A CA 1
ATOM 2885 C C . CYS A 1 351 ? -5.216 1.715 20.395 1.00 94.94 351 CYS A C 1
ATOM 2887 O O . CYS A 1 351 ? -5.102 0.516 20.147 1.00 94.94 351 CYS A O 1
ATOM 2889 N N . ILE A 1 352 ? -4.792 2.669 19.558 1.00 96.00 352 ILE A N 1
ATOM 2890 C CA . ILE A 1 352 ? -4.129 2.408 18.272 1.00 96.00 352 ILE A CA 1
ATOM 2891 C C . ILE A 1 352 ? -2.819 1.640 18.480 1.00 96.00 352 ILE A C 1
ATOM 2893 O O . ILE A 1 352 ? -2.587 0.628 17.824 1.00 96.00 352 ILE A O 1
ATOM 2897 N N . SER A 1 353 ? -1.980 2.079 19.422 1.00 95.56 353 SER A N 1
ATOM 2898 C CA . SER A 1 353 ? -0.715 1.399 19.726 1.00 95.56 353 SER A CA 1
ATOM 2899 C C . SER A 1 353 ? -0.939 -0.025 20.239 1.00 95.56 353 SER A C 1
ATOM 2901 O O . SER A 1 353 ? -0.158 -0.928 19.941 1.00 95.56 353 SER A O 1
ATOM 2903 N N . ASP A 1 354 ? -1.994 -0.249 21.024 1.00 96.06 354 ASP A N 1
ATOM 2904 C CA . ASP A 1 354 ? -2.316 -1.553 21.609 1.00 96.06 354 ASP A CA 1
ATOM 2905 C C . ASP A 1 354 ? -2.808 -2.565 20.548 1.00 96.06 354 ASP A C 1
ATOM 2907 O O . ASP A 1 354 ? -2.763 -3.774 20.789 1.00 96.06 354 ASP A O 1
ATOM 2911 N N . LEU A 1 355 ? -3.194 -2.114 19.343 1.00 96.50 355 LEU A N 1
ATOM 2912 C CA . LEU A 1 355 ? -3.508 -3.004 18.213 1.00 96.50 355 LEU A CA 1
ATOM 2913 C C . LEU A 1 355 ? -2.327 -3.898 17.830 1.00 96.50 355 LEU A C 1
ATOM 2915 O O . LEU A 1 355 ? -2.536 -5.062 17.500 1.00 96.50 355 LEU A O 1
ATOM 2919 N N . LEU A 1 356 ? -1.094 -3.394 17.945 1.00 96.44 356 LEU A N 1
ATOM 2920 C CA . LEU A 1 356 ? 0.128 -4.146 17.633 1.00 96.44 356 LEU A CA 1
ATOM 2921 C C . LEU A 1 356 ? 0.284 -5.407 18.494 1.00 96.44 356 LEU A C 1
ATOM 2923 O O . LEU A 1 356 ? 1.012 -6.322 18.116 1.00 96.44 356 LEU A O 1
ATOM 2927 N N . LEU A 1 357 ? -0.392 -5.475 19.644 1.00 94.94 357 LEU A N 1
ATOM 2928 C CA . LEU A 1 357 ? -0.350 -6.617 20.557 1.00 94.94 357 LEU A CA 1
ATOM 2929 C C . LEU A 1 357 ? -1.404 -7.687 20.227 1.00 94.94 357 LEU A C 1
ATOM 2931 O O . LEU A 1 357 ? -1.377 -8.771 20.814 1.00 94.94 357 LEU A O 1
ATOM 2935 N N . ARG A 1 358 ? -2.335 -7.420 19.301 1.00 94.00 358 ARG A N 1
ATOM 2936 C CA . ARG A 1 358 ? -3.428 -8.345 18.971 1.00 94.00 358 ARG A CA 1
ATOM 2937 C C . ARG A 1 358 ? -2.954 -9.489 18.063 1.00 94.00 358 ARG A C 1
ATOM 2939 O O . ARG A 1 358 ? -2.213 -9.222 17.121 1.00 94.00 358 ARG A O 1
ATOM 2946 N N . PRO A 1 359 ? -3.419 -10.737 18.277 1.00 90.69 359 PRO A N 1
ATOM 2947 C CA . PRO A 1 359 ? -2.969 -11.911 17.516 1.00 90.69 359 PRO A CA 1
ATOM 2948 C C . PRO A 1 359 ? -3.143 -11.829 15.992 1.00 90.69 359 PRO A C 1
ATOM 2950 O O . PRO A 1 359 ? -2.261 -12.241 15.247 1.00 90.69 359 PRO A O 1
ATOM 2953 N N . ASP A 1 360 ? -4.278 -11.304 15.523 1.00 89.25 360 ASP A N 1
ATOM 2954 C CA . ASP A 1 360 ? -4.611 -11.257 14.091 1.00 89.25 360 ASP A CA 1
ATOM 2955 C C . ASP A 1 360 ? -4.145 -9.975 13.387 1.00 89.25 360 ASP A C 1
ATOM 2957 O O . ASP A 1 360 ? -4.256 -9.867 12.159 1.00 89.25 360 ASP A O 1
ATOM 2961 N N . PHE A 1 361 ? -3.636 -9.005 14.148 1.00 95.38 361 PHE A N 1
ATOM 2962 C CA . PHE A 1 361 ? -3.234 -7.706 13.631 1.00 95.38 361 PHE A CA 1
ATOM 2963 C C . PHE A 1 361 ? -1.846 -7.781 12.989 1.00 95.38 361 PHE A C 1
ATOM 2965 O O . PHE A 1 361 ? -0.936 -8.410 13.525 1.00 95.38 361 PHE A O 1
ATOM 2972 N N . LYS A 1 362 ? -1.690 -7.164 11.814 1.00 94.50 362 LYS A N 1
ATOM 2973 C CA . LYS A 1 362 ? -0.507 -7.318 10.957 1.00 94.50 362 LYS A CA 1
ATOM 2974 C C . LYS A 1 362 ? 0.142 -6.008 10.547 1.00 94.50 362 LYS A C 1
ATOM 2976 O O . LYS A 1 362 ? 1.348 -6.004 10.336 1.00 94.50 362 LYS A O 1
ATOM 2981 N N . ASP A 1 363 ? -0.626 -4.939 10.376 1.00 96.38 363 ASP A N 1
ATOM 2982 C CA . ASP A 1 363 ? -0.128 -3.719 9.735 1.00 96.38 363 ASP A CA 1
ATOM 2983 C C . ASP A 1 363 ? -0.737 -2.470 10.381 1.00 96.38 363 ASP A C 1
ATOM 2985 O O . ASP A 1 363 ? -1.958 -2.294 10.383 1.00 96.38 363 ASP A O 1
ATOM 2989 N N . LEU A 1 364 ? 0.126 -1.627 10.950 1.00 97.81 364 LEU A N 1
ATOM 2990 C CA . LEU A 1 364 ? -0.224 -0.300 11.436 1.00 97.81 364 LEU A CA 1
ATOM 2991 C C . LEU A 1 364 ? 0.524 0.756 10.626 1.00 97.81 364 LEU A C 1
ATOM 2993 O O . LEU A 1 364 ? 1.743 0.889 10.739 1.00 97.81 364 LEU A O 1
ATOM 2997 N N . THR A 1 365 ? -0.233 1.577 9.910 1.00 95.88 365 THR A N 1
ATOM 2998 C CA . THR A 1 365 ? 0.253 2.816 9.306 1.00 95.88 365 THR A CA 1
ATOM 2999 C C . THR A 1 365 ? -0.168 3.983 10.194 1.00 95.88 365 THR A C 1
ATOM 3001 O O . THR A 1 365 ? -1.361 4.193 10.413 1.00 95.88 365 THR A O 1
ATOM 3004 N N . PHE A 1 366 ? 0.795 4.731 10.728 1.00 93.69 366 PHE A N 1
ATOM 3005 C CA . PHE A 1 366 ? 0.553 5.932 11.526 1.00 93.69 366 PHE A CA 1
ATOM 3006 C C . PHE A 1 366 ? 1.318 7.100 10.905 1.00 93.69 366 PHE A C 1
ATOM 3008 O O . PHE A 1 366 ? 2.526 7.259 11.104 1.00 93.69 366 PHE A O 1
ATOM 3015 N N . GLU A 1 367 ? 0.617 7.906 10.115 1.00 87.75 367 GLU A N 1
ATOM 3016 C CA . GLU A 1 367 ? 1.252 8.857 9.209 1.00 87.75 367 GLU A CA 1
ATOM 3017 C C . GLU A 1 367 ? 0.620 10.239 9.262 1.00 87.75 367 GLU A C 1
ATOM 3019 O O . GLU A 1 367 ? -0.585 10.405 9.453 1.00 87.75 367 GLU A O 1
ATOM 3024 N N . THR A 1 368 ? 1.447 11.253 9.018 1.00 78.88 368 THR A N 1
ATOM 3025 C CA . THR A 1 368 ? 0.979 12.609 8.768 1.00 78.88 368 THR A CA 1
ATOM 3026 C C . THR A 1 368 ? 1.089 12.930 7.280 1.00 78.88 368 THR A C 1
ATOM 3028 O O . THR A 1 368 ? 2.172 12.831 6.695 1.00 78.88 368 THR A O 1
ATOM 3031 N N . ARG A 1 369 ? -0.035 13.262 6.629 1.00 65.31 369 ARG A N 1
ATOM 3032 C CA . ARG A 1 369 ? -0.107 13.332 5.157 1.00 65.31 369 ARG A CA 1
ATOM 3033 C C . ARG A 1 369 ? 0.811 14.437 4.612 1.00 65.31 369 ARG A C 1
ATOM 3035 O O . ARG A 1 369 ? 0.816 15.563 5.106 1.00 65.31 369 ARG A O 1
ATOM 3042 N N . ARG A 1 370 ? 1.555 14.123 3.542 1.00 62.91 370 ARG A N 1
ATOM 3043 C CA . ARG A 1 370 ? 2.457 15.005 2.757 1.00 62.91 370 ARG A CA 1
ATOM 3044 C C . ARG A 1 370 ? 3.737 15.486 3.455 1.00 62.91 370 ARG A C 1
ATOM 3046 O O . ARG A 1 370 ? 4.743 15.657 2.772 1.00 62.91 370 ARG A O 1
ATOM 3053 N N . ILE A 1 371 ? 3.726 15.733 4.764 1.00 70.06 371 ILE A N 1
ATOM 3054 C CA . ILE A 1 371 ? 4.885 16.219 5.534 1.00 70.06 371 ILE A CA 1
ATOM 3055 C C . ILE A 1 371 ? 4.843 15.598 6.932 1.00 70.06 371 ILE A C 1
ATOM 3057 O O . ILE A 1 371 ? 3.771 15.522 7.526 1.00 70.06 371 ILE A O 1
ATOM 3061 N N . ALA A 1 372 ? 5.995 15.203 7.481 1.00 80.31 372 ALA A N 1
ATOM 3062 C CA . ALA A 1 372 ? 6.105 14.789 8.877 1.00 80.31 372 ALA A CA 1
ATOM 3063 C C . ALA A 1 372 ? 5.713 15.921 9.842 1.00 80.31 372 ALA A C 1
ATOM 3065 O O . ALA A 1 372 ? 6.359 16.973 9.892 1.00 80.31 372 ALA A O 1
ATOM 3066 N N . LEU A 1 373 ? 4.672 15.692 10.645 1.00 83.81 373 LEU A N 1
ATOM 3067 C CA . LEU A 1 373 ? 4.200 16.639 11.651 1.00 83.81 373 LEU A CA 1
ATOM 3068 C C . LEU A 1 373 ? 4.646 16.241 13.067 1.00 83.81 373 LEU A C 1
ATOM 3070 O O . LEU A 1 373 ? 4.855 15.057 13.344 1.00 83.81 373 LEU A O 1
ATOM 3074 N N . PRO A 1 374 ? 4.801 17.215 13.985 1.00 86.69 374 PRO A N 1
ATOM 3075 C CA . PRO A 1 374 ? 5.254 16.943 15.344 1.00 86.69 374 PRO A CA 1
ATOM 3076 C C . PRO A 1 374 ? 4.279 16.076 16.151 1.00 86.69 374 PRO A C 1
ATOM 3078 O O . PRO A 1 374 ? 3.112 16.441 16.297 1.00 86.69 374 PRO A O 1
ATOM 3081 N N . VAL A 1 375 ? 4.759 14.985 16.745 1.00 88.75 375 VAL A N 1
ATOM 3082 C CA . VAL A 1 375 ? 4.011 14.145 17.705 1.00 88.75 375 VAL A CA 1
ATOM 3083 C C . VAL A 1 375 ? 4.708 14.146 19.060 1.00 88.75 375 VAL A C 1
ATOM 3085 O O . VAL A 1 375 ? 5.907 14.381 19.132 1.00 88.75 375 VAL A O 1
ATOM 3088 N N . SER A 1 376 ? 4.002 13.885 20.157 1.00 88.62 376 SER A N 1
ATOM 3089 C CA . SER A 1 376 ? 4.651 13.749 21.462 1.00 88.62 376 SER A CA 1
ATOM 3090 C C . SER A 1 376 ? 5.576 12.527 21.497 1.00 88.62 376 SER A C 1
ATOM 3092 O O . SER A 1 376 ? 5.309 11.498 20.870 1.00 88.62 376 SER A O 1
ATOM 3094 N N . PHE A 1 377 ? 6.657 12.621 22.274 1.00 88.94 377 PHE A N 1
ATOM 3095 C CA . PHE A 1 377 ? 7.577 11.501 22.480 1.00 88.94 377 PHE A CA 1
ATOM 3096 C C . PHE A 1 377 ? 6.866 10.258 23.042 1.00 88.94 377 PHE A C 1
ATOM 3098 O O . PHE A 1 377 ? 7.186 9.142 22.646 1.00 88.94 377 PHE A O 1
ATOM 3105 N N . ASN A 1 378 ? 5.853 10.438 23.894 1.00 89.50 378 ASN A N 1
ATOM 3106 C CA . ASN A 1 378 ? 5.096 9.327 24.475 1.00 89.50 378 ASN A CA 1
ATOM 3107 C C . ASN A 1 378 ? 4.376 8.474 23.421 1.00 89.50 378 ASN A C 1
ATOM 3109 O O . ASN A 1 378 ? 4.348 7.251 23.552 1.00 89.50 378 ASN A O 1
ATOM 3113 N N . ILE A 1 379 ? 3.823 9.092 22.368 1.00 91.81 379 ILE A N 1
ATOM 3114 C CA . ILE A 1 379 ? 3.190 8.351 21.265 1.00 91.81 379 ILE A CA 1
ATOM 3115 C C . ILE A 1 379 ? 4.233 7.465 20.583 1.00 91.81 379 ILE A C 1
ATOM 3117 O O . ILE A 1 379 ? 4.015 6.266 20.417 1.00 91.81 379 ILE A O 1
ATOM 3121 N N . LEU A 1 380 ? 5.387 8.042 20.237 1.00 91.44 380 LEU A N 1
ATOM 3122 C CA . LEU A 1 380 ? 6.480 7.316 19.595 1.00 91.44 380 LEU A CA 1
ATOM 3123 C C . LEU A 1 380 ? 6.983 6.165 20.472 1.00 91.44 380 LEU A C 1
ATOM 3125 O O . LEU A 1 380 ? 7.083 5.031 20.009 1.00 91.44 380 LEU A O 1
ATOM 3129 N N . LEU A 1 381 ? 7.256 6.454 21.747 1.00 91.31 381 LEU A N 1
ATOM 3130 C CA . LEU A 1 381 ? 7.726 5.480 22.725 1.00 91.31 381 LEU A CA 1
ATOM 3131 C C . LEU A 1 381 ? 6.757 4.299 22.831 1.00 91.31 381 LEU A C 1
ATOM 3133 O O . LEU A 1 381 ? 7.194 3.152 22.798 1.00 91.31 381 LEU A O 1
ATOM 3137 N N . ARG A 1 382 ? 5.448 4.561 22.908 1.00 92.81 382 ARG A N 1
ATOM 3138 C CA . ARG A 1 382 ? 4.436 3.507 23.039 1.00 92.81 382 ARG A CA 1
ATOM 3139 C C . ARG A 1 382 ? 4.278 2.673 21.768 1.00 92.81 382 ARG A C 1
ATOM 3141 O O . ARG A 1 382 ? 4.176 1.452 21.870 1.00 92.81 382 ARG A O 1
ATOM 3148 N N . LEU A 1 383 ? 4.316 3.299 20.588 1.00 95.38 383 LEU A N 1
ATOM 3149 C CA . LEU A 1 383 ? 4.301 2.589 19.303 1.00 95.38 383 LEU A CA 1
ATOM 3150 C C . LEU A 1 383 ? 5.495 1.634 19.188 1.00 95.38 383 LEU A C 1
ATOM 3152 O O . LEU A 1 383 ? 5.310 0.449 18.915 1.00 95.38 383 LEU A O 1
ATOM 3156 N N . PHE A 1 384 ? 6.708 2.121 19.462 1.00 93.88 384 PHE A N 1
ATOM 3157 C CA . PHE A 1 384 ? 7.917 1.300 19.402 1.00 93.88 384 PHE A CA 1
ATOM 3158 C C . PHE A 1 384 ? 7.955 0.229 20.492 1.00 93.88 384 PHE A C 1
ATOM 3160 O O . PHE A 1 384 ? 8.314 -0.911 20.202 1.00 93.88 384 PHE A O 1
ATOM 3167 N N . HIS A 1 385 ? 7.535 0.555 21.717 1.00 93.69 385 HIS A N 1
ATOM 3168 C CA . HIS A 1 385 ? 7.416 -0.423 22.793 1.00 93.69 385 HIS A CA 1
ATOM 3169 C C . HIS A 1 385 ? 6.494 -1.574 22.382 1.00 93.69 385 HIS A C 1
ATOM 3171 O O . HIS A 1 385 ? 6.904 -2.731 22.418 1.00 93.69 385 HIS A O 1
ATOM 3177 N N . ASN A 1 386 ? 5.277 -1.275 21.919 1.00 95.75 386 ASN A N 1
ATOM 3178 C CA . ASN A 1 386 ? 4.324 -2.312 21.533 1.00 95.75 386 ASN A CA 1
ATOM 3179 C C . ASN A 1 386 ? 4.775 -3.082 20.283 1.00 95.75 386 ASN A C 1
ATOM 3181 O O . ASN A 1 386 ? 4.591 -4.296 20.225 1.00 95.75 386 ASN A O 1
ATOM 3185 N N . PHE A 1 387 ? 5.421 -2.425 19.318 1.00 96.69 387 PHE A N 1
ATOM 3186 C CA . PHE A 1 387 ? 6.005 -3.077 18.145 1.00 96.69 387 PHE A CA 1
ATOM 3187 C C . PHE A 1 387 ? 7.086 -4.098 18.530 1.00 96.69 387 PHE A C 1
ATOM 3189 O O . PHE A 1 387 ? 7.007 -5.275 18.163 1.00 96.69 387 PHE A O 1
ATOM 3196 N N . PHE A 1 388 ? 8.080 -3.690 19.322 1.00 94.12 388 PHE A N 1
ATOM 3197 C CA . PHE A 1 388 ? 9.171 -4.575 19.731 1.00 94.12 388 PHE A CA 1
ATOM 3198 C C . PHE A 1 388 ? 8.713 -5.657 20.712 1.00 94.12 388 PHE A C 1
ATOM 3200 O O . PHE A 1 388 ? 9.144 -6.806 20.583 1.00 94.12 388 PHE A O 1
ATOM 3207 N N . TYR A 1 389 ? 7.775 -5.344 21.604 1.00 94.50 389 TYR A N 1
ATOM 3208 C CA . TYR A 1 389 ? 7.223 -6.295 22.566 1.00 94.50 389 TYR A CA 1
ATOM 3209 C C . TYR A 1 389 ? 6.250 -7.311 21.941 1.00 94.50 389 TYR A C 1
ATOM 3211 O O . TYR A 1 389 ? 6.131 -8.430 22.441 1.00 94.50 389 TYR A O 1
ATOM 3219 N N . SER A 1 390 ? 5.571 -6.958 20.841 1.00 94.94 390 SER A N 1
ATOM 3220 C CA . SER A 1 390 ? 4.501 -7.779 20.259 1.00 94.94 390 SER A CA 1
ATOM 3221 C C . SER A 1 390 ? 4.916 -9.242 20.024 1.00 94.94 390 SER A C 1
ATOM 3223 O O . SER A 1 390 ? 6.000 -9.486 19.476 1.00 94.94 390 SER A O 1
ATOM 3225 N N . PRO A 1 391 ? 4.062 -10.220 20.388 1.00 93.81 391 PRO A N 1
ATOM 3226 C CA . PRO A 1 391 ? 4.273 -11.634 20.093 1.00 93.81 391 PRO A CA 1
ATOM 3227 C C . PRO A 1 391 ? 3.862 -12.027 18.668 1.00 93.81 391 PRO A C 1
ATOM 3229 O O . PRO A 1 391 ? 3.890 -13.211 18.340 1.00 93.81 391 PRO A O 1
ATOM 3232 N N . ASN A 1 392 ? 3.493 -11.062 17.823 1.00 93.62 392 ASN A N 1
ATOM 3233 C CA . ASN A 1 392 ? 2.972 -11.309 16.484 1.00 93.62 392 ASN A CA 1
ATOM 3234 C C . ASN A 1 392 ? 3.876 -10.680 15.407 1.00 93.62 392 ASN A C 1
ATOM 3236 O O . ASN A 1 392 ? 4.595 -9.711 15.681 1.00 93.62 392 ASN A O 1
ATOM 3240 N N . PRO A 1 393 ? 3.844 -11.209 14.170 1.00 92.62 393 PRO A N 1
ATOM 3241 C CA . PRO A 1 393 ? 4.508 -10.589 13.032 1.00 92.62 393 PRO A CA 1
ATOM 3242 C C . PRO A 1 393 ? 3.744 -9.326 12.615 1.00 92.62 393 PRO A C 1
ATOM 3244 O O . PRO A 1 393 ? 2.685 -9.410 11.991 1.00 92.62 393 PRO A O 1
ATOM 3247 N N . VAL A 1 394 ? 4.281 -8.160 12.973 1.00 96.31 394 VAL A N 1
ATOM 3248 C CA . VAL A 1 394 ? 3.663 -6.856 12.701 1.00 96.31 394 VAL A CA 1
ATOM 3249 C C . VAL A 1 394 ? 4.547 -5.975 11.825 1.00 96.31 394 VAL A C 1
ATOM 3251 O O . VAL A 1 394 ? 5.776 -5.994 11.926 1.00 96.31 394 VAL A O 1
ATOM 3254 N N . THR A 1 395 ? 3.898 -5.178 10.985 1.00 97.38 395 THR A N 1
ATOM 3255 C CA . THR A 1 395 ? 4.493 -4.088 10.214 1.00 97.38 395 THR A CA 1
ATOM 3256 C C . THR A 1 395 ? 4.083 -2.762 10.837 1.00 97.38 395 THR A C 1
ATOM 3258 O O . THR A 1 395 ? 2.915 -2.576 11.181 1.00 97.38 395 THR A O 1
ATOM 3261 N N . LEU A 1 396 ? 5.052 -1.867 11.009 1.00 97.69 396 LEU A N 1
ATOM 3262 C CA . LEU A 1 396 ? 4.837 -0.505 11.478 1.00 97.69 396 LEU A CA 1
ATOM 3263 C C . LEU A 1 396 ? 5.373 0.471 10.429 1.00 97.69 396 LEU A C 1
ATOM 3265 O O . LEU A 1 396 ? 6.580 0.487 10.177 1.00 97.69 396 LEU A O 1
ATOM 3269 N N . SER A 1 397 ? 4.489 1.290 9.867 1.00 96.25 397 SER A N 1
ATOM 3270 C CA . SER A 1 397 ? 4.832 2.356 8.921 1.00 96.25 397 SER A CA 1
ATOM 3271 C C . SER A 1 397 ? 4.568 3.716 9.561 1.00 96.25 397 SER A C 1
ATOM 3273 O O . SER A 1 397 ? 3.474 3.961 10.073 1.00 96.25 397 SER A O 1
ATOM 3275 N N . LEU A 1 398 ? 5.582 4.584 9.576 1.00 93.88 398 LEU A N 1
ATOM 3276 C CA . LEU A 1 398 ? 5.542 5.886 10.244 1.00 93.88 398 LEU A CA 1
ATOM 3277 C C . LEU A 1 398 ? 5.927 7.024 9.297 1.00 93.88 398 LEU A C 1
ATOM 3279 O O . LEU A 1 398 ? 6.923 6.930 8.583 1.00 93.88 398 LEU A O 1
ATOM 3283 N N . CYS A 1 399 ? 5.207 8.140 9.408 1.00 91.12 399 CYS A N 1
ATOM 3284 C CA . CYS A 1 399 ? 5.576 9.446 8.858 1.00 91.12 399 CYS A CA 1
ATOM 3285 C C . CYS A 1 399 ? 5.284 10.502 9.924 1.00 91.12 399 CYS A C 1
ATOM 3287 O O . CYS A 1 399 ? 4.130 10.874 10.129 1.00 91.12 399 CYS A O 1
ATOM 3289 N N . LEU A 1 400 ? 6.311 10.912 10.674 1.00 89.31 400 LEU A N 1
ATOM 3290 C CA . LEU A 1 400 ? 6.161 11.806 11.826 1.00 89.31 400 LEU A CA 1
ATOM 3291 C C . LEU A 1 400 ? 7.451 12.555 12.164 1.00 89.31 400 LEU A C 1
ATOM 3293 O O . LEU A 1 400 ? 8.558 12.139 11.815 1.00 89.31 400 LEU A O 1
ATOM 3297 N N . LYS A 1 401 ? 7.304 13.659 12.899 1.00 88.62 401 LYS A N 1
ATOM 3298 C CA . LYS A 1 401 ? 8.412 14.404 13.497 1.00 88.62 401 LYS A CA 1
ATOM 3299 C C . LYS A 1 401 ? 8.414 14.194 15.006 1.00 88.62 401 LYS A C 1
ATOM 3301 O O . LYS A 1 401 ? 7.479 14.586 15.701 1.00 88.62 401 LYS A O 1
ATOM 3306 N N . CYS A 1 402 ? 9.475 13.593 15.524 1.00 82.31 402 CYS A N 1
ATOM 3307 C CA . CYS A 1 402 ? 9.674 13.439 16.956 1.00 82.31 402 CYS A CA 1
ATOM 3308 C C . CYS A 1 402 ? 10.395 14.673 17.523 1.00 82.31 402 CYS A C 1
ATOM 3310 O O . CYS A 1 402 ? 11.419 15.077 16.965 1.00 82.31 402 CYS A O 1
ATOM 3312 N N . PRO A 1 403 ? 9.915 15.272 18.626 1.00 77.88 403 PRO A N 1
ATOM 3313 C CA . PRO A 1 403 ? 10.671 16.269 19.363 1.00 77.88 403 PRO A CA 1
ATOM 3314 C C . PRO A 1 403 ? 11.945 15.663 19.943 1.00 77.88 403 PRO A C 1
ATOM 3316 O O . PRO A 1 403 ? 12.055 14.448 20.109 1.00 77.88 403 PRO A O 1
ATOM 3319 N N . ASP A 1 404 ? 12.890 16.528 20.291 1.00 80.62 404 ASP A N 1
ATOM 3320 C CA . ASP A 1 404 ? 14.093 16.094 20.982 1.00 80.62 404 ASP A CA 1
ATOM 3321 C C . ASP A 1 404 ? 13.773 15.598 22.402 1.00 80.62 404 ASP A C 1
ATOM 3323 O O . ASP A 1 404 ? 12.918 16.166 23.093 1.00 80.62 404 ASP A O 1
ATOM 3327 N N . PHE A 1 405 ? 14.446 14.530 22.827 1.00 83.69 405 PHE A N 1
ATOM 3328 C CA . PHE A 1 405 ? 14.256 13.895 24.129 1.00 83.69 405 PHE A CA 1
ATOM 3329 C C . PHE A 1 405 ? 15.601 13.423 24.695 1.00 83.69 405 PHE A C 1
ATOM 3331 O O . PHE A 1 405 ? 16.499 13.079 23.929 1.00 83.69 405 PHE A O 1
ATOM 3338 N N . PRO A 1 406 ? 15.778 13.408 26.029 1.00 81.12 406 PRO A N 1
ATOM 3339 C CA . PRO A 1 406 ? 17.027 12.945 26.623 1.00 81.12 406 PRO A CA 1
ATOM 3340 C C . PRO A 1 406 ? 17.252 11.450 26.335 1.00 81.12 406 PRO A C 1
ATOM 3342 O O . PRO A 1 406 ? 16.276 10.704 26.269 1.00 81.12 406 PRO A O 1
ATOM 3345 N N . PRO A 1 407 ? 18.510 10.983 26.224 1.00 81.62 407 PRO A N 1
ATOM 3346 C CA . PRO A 1 407 ? 18.805 9.566 26.032 1.00 81.62 407 PRO A CA 1
ATOM 3347 C C . PRO A 1 407 ? 18.103 8.699 27.078 1.00 81.62 407 PRO A C 1
ATOM 3349 O O . PRO A 1 407 ? 18.217 8.960 28.279 1.00 81.62 407 PRO A O 1
ATOM 3352 N N . LEU A 1 408 ? 17.399 7.663 26.626 1.00 80.50 408 LEU A N 1
ATOM 3353 C CA . LEU A 1 408 ? 16.802 6.684 27.525 1.00 80.50 408 LEU A CA 1
ATOM 3354 C C . LEU A 1 408 ? 17.892 5.791 28.124 1.00 80.50 408 LEU A C 1
ATOM 3356 O O . LEU A 1 408 ? 18.819 5.370 27.432 1.00 80.50 408 LEU A O 1
ATOM 3360 N N . THR A 1 409 ? 17.777 5.505 29.421 1.00 73.00 409 THR A N 1
ATOM 3361 C CA . THR A 1 409 ? 18.672 4.574 30.126 1.00 73.00 409 THR A CA 1
ATOM 3362 C C . THR A 1 409 ? 18.213 3.126 30.022 1.00 73.00 409 THR A C 1
ATOM 3364 O O . THR A 1 409 ? 19.048 2.225 30.059 1.00 73.00 409 THR A O 1
ATOM 3367 N N . ASP A 1 410 ? 16.905 2.908 29.877 1.00 73.31 410 ASP A N 1
ATOM 3368 C CA . ASP A 1 410 ? 16.306 1.580 29.811 1.00 73.31 410 ASP A CA 1
ATOM 3369 C C . ASP A 1 410 ? 16.000 1.219 28.357 1.00 73.31 410 ASP A C 1
ATOM 3371 O O . ASP A 1 410 ? 15.301 1.948 27.650 1.00 73.31 410 ASP A O 1
ATOM 3375 N N . LEU A 1 411 ? 16.535 0.080 27.916 1.00 70.38 411 LEU A N 1
ATOM 3376 C CA . LEU A 1 411 ? 16.263 -0.463 26.589 1.00 70.38 411 LEU A CA 1
ATOM 3377 C C . LEU A 1 411 ? 14.818 -0.964 26.503 1.00 70.38 411 LEU A C 1
ATOM 3379 O O . LEU A 1 411 ? 14.267 -1.491 27.473 1.00 70.38 411 LEU A O 1
ATOM 3383 N N . LEU A 1 412 ? 14.223 -0.858 25.313 1.00 81.62 412 LEU A N 1
ATOM 3384 C CA . LEU A 1 412 ? 12.923 -1.463 25.046 1.00 81.62 412 LEU A CA 1
ATOM 3385 C C . LEU A 1 412 ? 12.977 -2.979 25.253 1.00 81.62 412 LEU A C 1
ATOM 3387 O O . LEU A 1 412 ? 13.924 -3.651 24.843 1.00 81.62 412 LEU A O 1
ATOM 3391 N N . ILE A 1 413 ? 11.923 -3.525 25.859 1.00 84.31 413 ILE A N 1
ATOM 3392 C CA . ILE A 1 413 ? 11.748 -4.971 25.970 1.00 84.31 413 ILE A CA 1
ATOM 3393 C C . ILE A 1 413 ? 11.416 -5.502 24.577 1.00 84.31 413 ILE A C 1
ATOM 3395 O O . ILE A 1 413 ? 10.388 -5.143 24.001 1.00 84.31 413 ILE A O 1
ATOM 3399 N N . VAL A 1 414 ? 12.274 -6.374 24.048 1.00 88.56 414 VAL A N 1
ATOM 3400 C CA . VAL A 1 414 ? 12.087 -6.955 22.718 1.00 88.56 414 VAL A CA 1
ATOM 3401 C C . VAL A 1 414 ? 11.698 -8.423 22.814 1.00 88.56 414 VAL A C 1
ATOM 3403 O O . VAL A 1 414 ? 12.296 -9.205 23.552 1.00 88.56 414 VAL A O 1
ATOM 3406 N N . ASN A 1 415 ? 10.683 -8.814 22.045 1.00 91.12 415 ASN A N 1
ATOM 3407 C CA . ASN A 1 415 ? 10.349 -10.215 21.846 1.00 91.12 415 ASN A CA 1
ATOM 3408 C C . ASN A 1 415 ? 11.235 -10.824 20.749 1.00 91.12 415 ASN A C 1
ATOM 3410 O O . ASN A 1 415 ? 10.893 -10.784 19.562 1.00 91.12 415 ASN A O 1
ATOM 3414 N N . HIS A 1 416 ? 12.352 -11.412 21.179 1.00 89.00 416 HIS A N 1
ATOM 3415 C CA . HIS A 1 416 ? 13.373 -12.002 20.312 1.00 89.00 416 HIS A CA 1
ATOM 3416 C C . HIS A 1 416 ? 12.865 -13.129 19.395 1.00 89.00 416 HIS A C 1
ATOM 3418 O O . HIS A 1 416 ? 13.439 -13.352 18.331 1.00 89.00 416 HIS A O 1
ATOM 3424 N N . GLU A 1 417 ? 11.780 -13.830 19.748 1.00 89.62 417 GLU A N 1
ATOM 3425 C CA . GLU A 1 417 ? 11.238 -14.911 18.907 1.00 89.62 417 GLU A CA 1
ATOM 3426 C C . GLU A 1 417 ? 10.596 -14.382 17.615 1.00 89.62 417 GLU A C 1
ATOM 3428 O O . GLU A 1 417 ? 10.543 -15.093 16.611 1.00 89.62 417 GLU A O 1
ATOM 3433 N N . GLN A 1 418 ? 10.127 -13.129 17.622 1.00 90.94 418 GLN A N 1
ATOM 3434 C CA . GLN A 1 418 ? 9.362 -12.537 16.519 1.00 90.94 418 GLN A CA 1
ATOM 3435 C C . GLN A 1 418 ? 10.071 -11.394 15.797 1.00 90.94 418 GLN A C 1
ATOM 3437 O O . GLN A 1 418 ? 9.589 -10.957 14.755 1.00 90.94 418 GLN A O 1
ATOM 3442 N N . GLU A 1 419 ? 11.215 -10.924 16.298 1.00 88.75 419 GLU A N 1
ATOM 3443 C CA . GLU A 1 419 ? 12.016 -9.849 15.688 1.00 88.75 419 GLU A CA 1
ATOM 3444 C C . GLU A 1 419 ? 12.183 -10.024 14.171 1.00 88.75 419 GLU A C 1
ATOM 3446 O O . GLU A 1 419 ? 11.817 -9.152 13.389 1.00 88.75 419 GLU A O 1
ATOM 3451 N N . SER A 1 420 ? 12.626 -11.207 13.733 1.00 92.81 420 SER A N 1
ATOM 3452 C CA . SER A 1 420 ? 12.882 -11.509 12.313 1.00 92.81 420 SER A CA 1
ATOM 3453 C C . SER A 1 420 ? 11.637 -11.606 11.416 1.00 92.81 420 SER A C 1
ATOM 3455 O O . SER A 1 420 ? 11.773 -11.828 10.208 1.00 92.81 420 SER A O 1
ATOM 3457 N N . ASN A 1 421 ? 10.441 -11.440 11.990 1.00 94.25 421 ASN A N 1
ATOM 3458 C CA . ASN A 1 421 ? 9.157 -11.412 11.290 1.00 94.25 421 ASN A CA 1
ATOM 3459 C C . ASN A 1 421 ? 8.491 -10.023 11.314 1.00 94.25 421 ASN A C 1
ATOM 3461 O O . ASN A 1 421 ? 7.416 -9.868 10.737 1.00 94.25 421 ASN A O 1
ATOM 3465 N N . LYS A 1 422 ? 9.107 -9.027 11.962 1.00 96.19 422 LYS A N 1
ATOM 3466 C CA . LYS A 1 422 ? 8.588 -7.656 12.060 1.00 96.19 422 LYS A CA 1
ATOM 3467 C C . LYS A 1 422 ? 9.177 -6.752 10.990 1.00 96.19 422 LYS A C 1
ATOM 3469 O O . LYS A 1 422 ? 10.352 -6.874 10.656 1.00 96.19 422 LYS A O 1
ATOM 3474 N N . SER A 1 423 ? 8.390 -5.819 10.482 1.00 97.88 423 SER A N 1
ATOM 3475 C CA . SER A 1 423 ? 8.811 -4.907 9.416 1.00 97.88 423 SER A CA 1
ATOM 3476 C C . SER A 1 423 ? 8.641 -3.457 9.857 1.00 97.88 423 SER A C 1
ATOM 3478 O O . SER A 1 423 ? 7.620 -3.105 10.438 1.00 97.88 423 SER A O 1
ATOM 3480 N N . LEU A 1 424 ? 9.652 -2.626 9.607 1.00 96.75 424 LEU A N 1
ATOM 3481 C CA . LEU A 1 424 ? 9.633 -1.203 9.948 1.00 96.75 424 LEU A CA 1
ATOM 3482 C C . LEU A 1 424 ? 9.808 -0.361 8.686 1.00 96.75 424 LEU A C 1
ATOM 3484 O O . LEU A 1 424 ? 10.769 -0.556 7.935 1.00 96.75 424 LEU A O 1
ATOM 3488 N N . GLU A 1 425 ? 8.911 0.596 8.492 1.00 95.56 425 GLU A N 1
ATOM 3489 C CA . GLU A 1 425 ? 8.971 1.588 7.426 1.00 95.56 425 GLU A CA 1
ATOM 3490 C C . GLU A 1 425 ? 8.943 3.001 8.016 1.00 95.56 425 GLU A C 1
ATOM 3492 O O . GLU A 1 425 ? 8.069 3.354 8.807 1.00 95.56 425 GLU A O 1
ATOM 3497 N N . LEU A 1 426 ? 9.935 3.807 7.645 1.00 92.88 426 LEU A N 1
ATOM 3498 C CA . LEU A 1 426 ? 10.064 5.202 8.050 1.00 92.88 426 LEU A CA 1
ATOM 3499 C C . LEU A 1 426 ? 10.042 6.075 6.800 1.00 92.88 426 LEU A C 1
ATOM 3501 O O . LEU A 1 426 ? 10.998 6.067 6.022 1.00 92.88 426 LEU A O 1
ATOM 3505 N N . THR A 1 427 ? 8.980 6.850 6.634 1.00 89.62 427 THR A N 1
ATOM 3506 C CA . THR A 1 427 ? 8.756 7.696 5.463 1.00 89.62 427 THR A CA 1
ATOM 3507 C C . THR A 1 427 ? 8.780 9.156 5.875 1.00 89.62 427 THR A C 1
ATOM 3509 O O . THR A 1 427 ? 7.965 9.589 6.679 1.00 89.62 427 THR A O 1
ATOM 3512 N N . ASN A 1 428 ? 9.718 9.931 5.325 1.00 86.31 428 ASN A N 1
ATOM 3513 C CA . ASN A 1 428 ? 9.838 11.373 5.564 1.00 86.31 428 ASN A CA 1
ATOM 3514 C C . ASN A 1 428 ? 9.911 11.766 7.056 1.00 86.31 428 ASN A C 1
ATOM 3516 O O . ASN A 1 428 ? 9.507 12.862 7.429 1.00 86.31 428 ASN A O 1
ATOM 3520 N N . CYS A 1 429 ? 10.384 10.871 7.929 1.00 87.25 429 CYS A N 1
ATOM 3521 C CA . CYS A 1 429 ? 10.455 11.136 9.363 1.00 87.25 429 CYS A CA 1
ATOM 3522 C C . CYS A 1 429 ? 11.539 12.170 9.702 1.00 87.25 429 CYS A C 1
ATOM 3524 O O . CYS A 1 429 ? 12.576 12.243 9.049 1.00 87.25 429 CYS A O 1
ATOM 3526 N N . THR A 1 430 ? 11.355 12.887 10.810 1.00 86.69 430 THR A N 1
ATOM 3527 C CA . THR A 1 430 ? 12.432 13.634 11.479 1.00 86.69 430 THR A CA 1
ATOM 3528 C C . THR A 1 430 ? 12.510 13.132 12.915 1.00 86.69 430 THR A C 1
ATOM 3530 O O . THR A 1 430 ? 11.571 13.319 13.686 1.00 86.69 430 THR A O 1
ATOM 3533 N N . LEU A 1 431 ? 13.594 12.450 13.279 1.00 84.38 431 LEU A N 1
ATOM 3534 C CA . LEU A 1 431 ? 13.751 11.814 14.590 1.00 84.38 431 LEU A CA 1
ATOM 3535 C C . LEU A 1 431 ? 14.764 12.577 15.449 1.00 84.38 431 LEU A C 1
ATOM 3537 O O . LEU A 1 431 ? 15.653 13.242 14.920 1.00 84.38 431 LEU A O 1
ATOM 3541 N N . SER A 1 432 ? 14.633 12.478 16.775 1.00 84.56 432 SER A N 1
ATOM 3542 C CA . SER A 1 432 ? 15.636 13.028 17.697 1.00 84.56 432 SER A CA 1
ATOM 3543 C C . SER A 1 432 ? 17.004 12.375 17.445 1.00 84.56 432 SER A C 1
ATOM 3545 O O . SER A 1 432 ? 17.063 11.164 17.221 1.00 84.56 432 SER A O 1
ATOM 3547 N N . PRO A 1 433 ? 18.121 13.111 17.587 1.00 78.69 433 PRO A N 1
ATOM 3548 C CA . PRO A 1 433 ? 19.464 12.527 17.591 1.00 78.69 433 PRO A CA 1
ATOM 3549 C C . PRO A 1 433 ? 19.650 11.418 18.639 1.00 78.69 433 PRO A C 1
ATOM 3551 O O . PRO A 1 433 ? 20.508 10.549 18.489 1.00 78.69 433 PRO A O 1
ATOM 3554 N N . HIS A 1 434 ? 18.843 11.430 19.702 1.00 84.31 434 HIS A N 1
ATOM 3555 C CA . HIS A 1 434 ? 18.858 10.434 20.768 1.00 84.31 434 HIS A CA 1
ATOM 3556 C C . HIS A 1 434 ? 17.976 9.215 20.477 1.00 84.31 434 HIS A C 1
ATOM 3558 O O . HIS A 1 434 ? 17.899 8.307 21.306 1.00 84.31 434 HIS A O 1
ATOM 3564 N N . PHE A 1 435 ? 17.365 9.131 19.293 1.00 85.75 435 PHE A N 1
ATOM 3565 C CA . PHE A 1 435 ? 16.501 8.018 18.910 1.00 85.75 435 PHE A CA 1
ATOM 3566 C C . PHE A 1 435 ? 17.191 6.656 18.957 1.00 85.75 435 PHE A C 1
ATOM 3568 O O . PHE A 1 435 ? 16.561 5.667 19.318 1.00 85.75 435 PHE A O 1
ATOM 3575 N N . SER A 1 436 ? 18.501 6.595 18.713 1.00 84.75 436 SER A N 1
ATOM 3576 C CA . SER A 1 436 ? 19.254 5.346 18.847 1.00 84.75 436 SER A CA 1
ATOM 3577 C C . SER A 1 436 ? 19.169 4.733 20.250 1.00 84.75 436 SER A C 1
ATOM 3579 O O . SER A 1 436 ? 19.319 3.527 20.380 1.00 84.75 436 SER A O 1
ATOM 3581 N N . SER A 1 437 ? 18.938 5.543 21.296 1.00 85.12 437 SER A N 1
ATOM 3582 C CA . SER A 1 437 ? 18.775 5.051 22.676 1.00 85.12 437 SER A CA 1
ATOM 3583 C C . SER A 1 437 ? 17.469 4.280 22.897 1.00 85.12 437 SER A C 1
ATOM 3585 O O . SER A 1 437 ? 17.366 3.516 23.849 1.00 85.12 437 SER A O 1
ATOM 3587 N N . LEU A 1 438 ? 16.482 4.458 22.011 1.00 86.25 438 LEU A N 1
ATOM 3588 C CA . LEU A 1 438 ? 15.220 3.721 22.023 1.00 86.25 438 LEU A CA 1
ATOM 3589 C C . LEU A 1 438 ? 15.365 2.328 21.390 1.00 86.25 438 LEU A C 1
ATOM 3591 O O . LEU A 1 438 ? 14.609 1.414 21.707 1.00 86.25 438 LEU A O 1
ATOM 3595 N N . LEU A 1 439 ? 16.306 2.169 20.462 1.00 88.38 439 LEU A N 1
ATOM 3596 C CA . LEU A 1 439 ? 16.465 0.952 19.675 1.00 88.38 439 LEU A CA 1
ATOM 3597 C C . LEU A 1 439 ? 17.399 -0.054 20.369 1.00 88.38 439 LEU A C 1
ATOM 3599 O O . LEU A 1 439 ? 18.342 0.344 21.054 1.00 88.38 439 LEU A O 1
ATOM 3603 N N . PRO A 1 440 ? 17.204 -1.368 20.157 1.00 87.75 440 PRO A N 1
ATOM 3604 C CA . PRO A 1 440 ? 18.195 -2.358 20.563 1.00 87.75 440 PRO A CA 1
ATOM 3605 C C . PRO A 1 440 ? 19.500 -2.168 19.773 1.00 87.75 440 PRO A C 1
ATOM 3607 O O . PRO A 1 440 ? 19.461 -1.989 18.557 1.00 87.75 440 PRO A O 1
ATOM 3610 N N . CYS A 1 441 ? 20.661 -2.279 20.436 1.00 87.94 441 CYS A N 1
ATOM 3611 C CA . CYS A 1 441 ? 21.978 -2.110 19.794 1.00 87.94 441 CYS A CA 1
ATOM 3612 C C . CYS A 1 441 ? 22.204 -3.061 18.607 1.00 87.94 441 CYS A C 1
ATOM 3614 O O . CYS A 1 441 ? 22.899 -2.713 17.655 1.00 87.94 441 CYS A O 1
ATOM 3616 N N . ASN A 1 442 ? 21.615 -4.257 18.676 1.00 91.88 442 ASN A N 1
ATOM 3617 C CA . ASN A 1 442 ? 21.604 -5.246 17.607 1.00 91.88 442 ASN A CA 1
ATOM 3618 C C . ASN A 1 442 ? 20.164 -5.393 17.112 1.00 91.88 442 ASN A C 1
ATOM 3620 O O . ASN A 1 442 ? 19.369 -6.130 17.692 1.00 91.88 442 ASN A O 1
ATOM 3624 N N . LEU A 1 443 ? 19.821 -4.646 16.065 1.00 93.00 443 LEU A N 1
ATOM 3625 C CA . LEU A 1 443 ? 18.466 -4.597 15.531 1.00 93.00 443 LEU A CA 1
ATOM 3626 C C . LEU A 1 443 ? 18.233 -5.766 14.573 1.00 93.00 443 LEU A C 1
ATOM 3628 O O . LEU A 1 443 ? 18.926 -5.893 13.565 1.00 93.00 443 LEU A O 1
ATOM 3632 N N . VAL A 1 444 ? 17.226 -6.593 14.848 1.00 95.31 444 VAL A N 1
ATOM 3633 C CA . VAL A 1 444 ? 16.811 -7.694 13.969 1.00 95.31 444 VAL A CA 1
ATOM 3634 C C . VAL A 1 444 ? 15.382 -7.450 13.497 1.00 95.31 444 VAL A C 1
ATOM 3636 O O . VAL A 1 444 ? 14.486 -7.263 14.315 1.00 95.31 444 VAL A O 1
ATOM 3639 N N . LEU A 1 445 ? 15.169 -7.447 12.180 1.00 96.62 445 LEU A N 1
ATOM 3640 C CA . LEU A 1 445 ? 13.854 -7.266 11.552 1.00 96.62 445 LEU A CA 1
ATOM 3641 C C . LEU A 1 445 ? 13.693 -8.202 10.344 1.00 96.62 445 LEU A C 1
ATOM 3643 O O . LEU A 1 445 ? 14.660 -8.741 9.811 1.00 96.62 445 LEU A O 1
ATOM 3647 N N . ASN A 1 446 ? 12.467 -8.392 9.871 1.00 97.00 446 ASN A N 1
ATOM 3648 C CA . ASN A 1 446 ? 12.199 -8.960 8.553 1.00 97.00 446 ASN A CA 1
ATOM 3649 C C . ASN A 1 446 ? 12.607 -7.974 7.451 1.00 97.00 446 ASN A C 1
ATOM 3651 O O . ASN A 1 446 ? 13.376 -8.324 6.553 1.00 97.00 446 ASN A O 1
ATOM 3655 N N . SER A 1 447 ? 12.137 -6.729 7.543 1.00 97.62 447 SER A N 1
ATOM 3656 C CA . SER A 1 447 ? 12.522 -5.664 6.621 1.00 97.62 447 SER A CA 1
ATOM 3657 C C . SER A 1 447 ? 12.658 -4.312 7.310 1.00 97.62 447 SER A C 1
ATOM 3659 O O . SER A 1 447 ? 11.936 -4.009 8.260 1.00 97.62 447 SER A O 1
ATOM 3661 N N . LEU A 1 448 ? 13.575 -3.498 6.790 1.00 96.81 448 LEU A N 1
ATOM 3662 C CA . LEU A 1 448 ? 13.738 -2.095 7.155 1.00 96.81 448 LEU A CA 1
ATOM 3663 C C . LEU A 1 448 ? 13.682 -1.254 5.881 1.00 96.81 448 LEU A C 1
ATOM 3665 O O . LEU A 1 448 ? 14.512 -1.434 4.986 1.00 96.81 448 LEU A O 1
ATOM 3669 N N . LYS A 1 449 ? 12.712 -0.344 5.808 1.00 95.62 449 LYS A N 1
ATOM 3670 C CA . LYS A 1 449 ? 12.544 0.597 4.701 1.00 95.62 449 LYS A CA 1
ATOM 3671 C C . LYS A 1 449 ? 12.632 2.027 5.221 1.00 95.62 449 LYS A C 1
ATOM 3673 O O . LYS A 1 449 ? 11.962 2.383 6.185 1.00 95.62 449 LYS A O 1
ATOM 3678 N N . VAL A 1 450 ? 13.477 2.836 4.593 1.00 92.88 450 VAL A N 1
ATOM 3679 C CA . VAL A 1 450 ? 13.673 4.246 4.940 1.00 92.88 450 VAL A CA 1
ATOM 3680 C C . VAL A 1 450 ? 13.523 5.079 3.669 1.00 92.88 450 VAL A C 1
ATOM 3682 O O . VAL A 1 450 ? 14.307 4.922 2.732 1.00 92.88 450 VAL A O 1
ATOM 3685 N N . VAL A 1 451 ? 12.519 5.953 3.638 1.00 88.06 451 VAL A N 1
ATOM 3686 C CA . VAL A 1 451 ? 12.113 6.741 2.466 1.00 88.06 451 VAL A CA 1
ATOM 3687 C C . VAL A 1 451 ? 12.234 8.235 2.764 1.00 88.06 451 VAL A C 1
ATOM 3689 O O . VAL A 1 451 ? 11.811 8.678 3.830 1.00 88.06 451 VAL A O 1
ATOM 3692 N N . CYS A 1 452 ? 12.767 9.025 1.824 1.00 74.81 452 CYS A N 1
ATOM 3693 C CA . CYS A 1 452 ? 12.858 10.493 1.915 1.00 74.81 452 CYS A CA 1
ATOM 3694 C C . CYS A 1 452 ? 13.493 10.975 3.235 1.00 74.81 452 CYS A C 1
ATOM 3696 O O . CYS A 1 452 ? 12.890 11.729 3.991 1.00 74.81 452 CYS A O 1
ATOM 3698 N N . PHE A 1 453 ? 14.697 10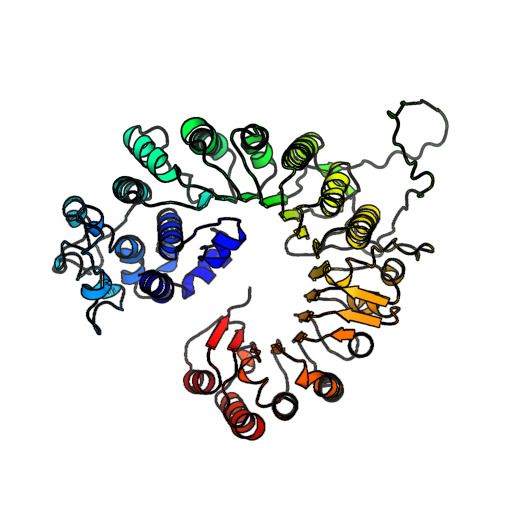.502 3.550 1.00 70.19 453 PHE A N 1
ATOM 3699 C CA . PHE A 1 453 ? 15.332 10.739 4.850 1.00 70.19 453 PHE A CA 1
ATOM 3700 C C . PHE A 1 453 ? 16.217 11.989 4.892 1.00 70.19 453 PHE A C 1
ATOM 3702 O O . PHE A 1 453 ? 16.970 12.289 3.961 1.00 70.19 453 PHE A O 1
ATOM 3709 N N . GLU A 1 454 ? 16.201 12.659 6.043 1.00 72.56 454 GLU A N 1
ATOM 3710 C CA . GLU A 1 454 ? 17.182 13.679 6.412 1.00 72.56 454 GLU A CA 1
ATOM 3711 C C . GLU A 1 454 ? 18.403 13.058 7.118 1.00 72.56 454 GLU A C 1
ATOM 3713 O O . GLU A 1 454 ? 18.412 11.882 7.499 1.00 72.56 454 GLU A O 1
ATOM 3718 N N . LEU A 1 455 ? 19.455 13.862 7.316 1.00 75.75 455 LEU A N 1
ATOM 3719 C CA . LEU A 1 455 ? 20.663 13.439 8.035 1.00 75.75 455 LEU A CA 1
ATOM 3720 C C . LEU A 1 455 ? 20.340 12.915 9.444 1.00 75.75 455 LEU A C 1
ATOM 3722 O O . LEU A 1 455 ? 20.986 11.975 9.908 1.00 75.75 455 LEU A O 1
ATOM 3726 N N . ASP A 1 456 ? 19.331 13.484 10.099 1.00 73.94 456 ASP A N 1
ATOM 3727 C CA . ASP A 1 456 ? 18.945 13.140 11.469 1.00 73.94 456 ASP A CA 1
ATOM 3728 C C . ASP A 1 456 ? 18.396 11.709 11.569 1.00 73.94 456 ASP A C 1
ATOM 3730 O O . ASP A 1 456 ? 18.745 10.965 12.488 1.00 73.94 456 ASP A O 1
ATOM 3734 N N . VAL A 1 457 ? 17.624 11.260 10.571 1.00 80.81 457 VAL A N 1
ATOM 3735 C CA . VAL A 1 457 ? 17.116 9.878 10.508 1.00 80.81 457 VAL A CA 1
ATOM 3736 C C . VAL A 1 457 ? 18.256 8.886 10.329 1.00 80.81 457 VAL A C 1
ATOM 3738 O O . VAL A 1 457 ? 18.303 7.869 11.009 1.00 80.81 457 VAL A O 1
ATOM 3741 N N . LEU A 1 458 ? 19.216 9.180 9.452 1.00 81.31 458 LEU A N 1
ATOM 3742 C CA . LEU A 1 458 ? 20.382 8.309 9.276 1.00 81.31 458 LEU A CA 1
ATOM 3743 C C . LEU A 1 458 ? 21.248 8.261 10.537 1.00 81.31 458 LEU A C 1
ATOM 3745 O O . LEU A 1 458 ? 21.721 7.198 10.936 1.00 81.31 458 LEU A O 1
ATOM 3749 N N . SER A 1 459 ? 21.426 9.415 11.181 1.00 80.19 459 SER A N 1
ATOM 3750 C CA . SER A 1 459 ? 22.185 9.540 12.428 1.00 80.19 459 SER A CA 1
ATOM 3751 C C . SER A 1 459 ? 21.520 8.779 13.576 1.00 80.19 459 SER A C 1
ATOM 3753 O O . SER A 1 459 ? 22.212 8.267 14.452 1.00 80.19 459 SER A O 1
ATOM 3755 N N . SER A 1 460 ? 20.197 8.609 13.524 1.00 82.88 460 SER A N 1
ATOM 3756 C CA . SER A 1 460 ? 19.432 7.818 14.493 1.00 82.88 460 SER A CA 1
ATOM 3757 C C . SER A 1 460 ? 19.816 6.330 14.508 1.00 82.88 460 SER A C 1
ATOM 3759 O O . SER A 1 460 ? 19.575 5.651 15.503 1.00 82.88 460 SER A O 1
ATOM 3761 N N . PHE A 1 461 ? 20.453 5.821 13.447 1.00 86.06 461 PHE A N 1
ATOM 3762 C CA . PHE A 1 461 ? 20.990 4.455 13.388 1.00 86.06 461 PHE A CA 1
ATOM 3763 C C . PHE A 1 461 ? 22.496 4.381 13.688 1.00 86.06 461 PHE A C 1
ATOM 3765 O O . PHE A 1 461 ? 23.043 3.287 13.794 1.00 86.06 461 PHE A O 1
ATOM 3772 N N . ALA A 1 462 ? 23.186 5.518 13.831 1.00 77.75 462 ALA A N 1
ATOM 3773 C CA . ALA A 1 462 ? 24.649 5.560 13.863 1.00 77.75 462 ALA A CA 1
ATOM 3774 C C . ALA A 1 462 ? 25.272 4.901 15.105 1.00 77.75 462 ALA A C 1
ATOM 3776 O O . ALA A 1 462 ? 26.415 4.458 15.036 1.00 77.75 462 ALA A O 1
ATOM 3777 N N . ASN A 1 463 ? 24.535 4.830 16.217 1.00 80.50 463 ASN A N 1
ATOM 3778 C CA . ASN A 1 463 ? 25.010 4.217 17.463 1.00 80.50 463 ASN A CA 1
ATOM 3779 C C . ASN A 1 463 ? 24.662 2.723 17.579 1.00 80.50 463 ASN A C 1
ATOM 3781 O O . ASN A 1 463 ? 24.926 2.124 18.619 1.00 80.50 463 ASN A O 1
ATOM 3785 N N . LEU A 1 464 ? 24.047 2.126 16.555 1.00 89.00 464 LEU A N 1
ATOM 3786 C CA . LEU A 1 464 ? 23.763 0.694 16.544 1.00 89.00 464 LEU A CA 1
ATOM 3787 C C . LEU A 1 464 ? 25.019 -0.096 16.168 1.00 89.00 464 LEU A C 1
ATOM 3789 O O . LEU A 1 464 ? 25.806 0.326 15.322 1.00 89.00 464 LEU A O 1
ATOM 3793 N N . GLU A 1 465 ? 25.185 -1.268 16.774 1.00 92.25 465 GLU A N 1
ATOM 3794 C CA . GLU A 1 465 ? 26.289 -2.182 16.472 1.00 92.25 465 GLU A CA 1
ATOM 3795 C C . GLU A 1 465 ? 26.019 -2.967 15.188 1.00 92.25 465 GLU A C 1
ATOM 3797 O O . GLU A 1 465 ? 26.922 -3.174 14.375 1.00 92.25 465 GLU A O 1
ATOM 3802 N N . SER A 1 466 ? 24.774 -3.410 14.993 1.00 94.94 466 SER A N 1
ATOM 3803 C CA . SER A 1 466 ? 24.371 -4.129 13.789 1.00 94.94 466 SER A CA 1
ATOM 3804 C C . SER A 1 466 ? 22.879 -4.001 13.492 1.00 94.94 466 SER A C 1
ATOM 3806 O O . SER A 1 466 ? 22.051 -3.822 14.387 1.00 94.94 466 SER A O 1
ATOM 3808 N N . ILE A 1 467 ? 22.541 -4.121 12.208 1.00 96.19 467 ILE A N 1
ATOM 3809 C CA . ILE A 1 467 ? 21.170 -4.224 11.710 1.00 96.19 467 ILE A CA 1
ATOM 3810 C C . ILE A 1 467 ? 21.096 -5.469 10.825 1.00 96.19 467 ILE A C 1
ATOM 3812 O O . ILE A 1 467 ? 21.726 -5.524 9.771 1.00 96.19 467 ILE A O 1
ATOM 3816 N N . LYS A 1 468 ? 20.324 -6.476 11.228 1.00 96.88 468 LYS A N 1
ATOM 3817 C CA . LYS A 1 468 ? 20.120 -7.710 10.466 1.00 96.88 468 LYS A CA 1
ATOM 3818 C C . LYS A 1 468 ? 18.692 -7.776 9.946 1.00 96.88 468 LYS A C 1
ATOM 3820 O O . LYS A 1 468 ? 17.751 -7.888 10.728 1.00 96.88 468 LYS A O 1
ATOM 3825 N N . VAL A 1 469 ? 18.541 -7.766 8.626 1.00 97.19 469 VAL A N 1
ATOM 3826 C CA . VAL A 1 469 ? 17.237 -7.845 7.958 1.00 97.19 469 VAL A CA 1
ATOM 3827 C C . VAL A 1 469 ? 17.237 -8.857 6.819 1.00 97.19 469 VAL A C 1
ATOM 3829 O O . VAL A 1 469 ? 18.295 -9.277 6.356 1.00 97.19 469 VAL A O 1
ATOM 3832 N N . LYS A 1 470 ? 16.064 -9.288 6.347 1.00 96.00 470 LYS A N 1
ATOM 3833 C CA . LYS A 1 470 ? 15.982 -10.009 5.064 1.00 96.00 470 LYS A CA 1
ATOM 3834 C C . LYS A 1 470 ? 16.035 -9.016 3.910 1.00 96.00 470 LYS A C 1
ATOM 3836 O O . LYS A 1 470 ? 16.837 -9.199 3.001 1.00 96.00 470 LYS A O 1
ATOM 3841 N N . SER A 1 471 ? 15.259 -7.937 4.002 1.00 96.69 471 SER A N 1
ATOM 3842 C CA . SER A 1 471 ? 15.190 -6.890 2.980 1.00 96.69 471 SER A CA 1
ATOM 3843 C C . SER A 1 471 ? 15.494 -5.511 3.564 1.00 96.69 471 SER A C 1
ATOM 3845 O O . SER A 1 471 ? 14.894 -5.102 4.561 1.00 96.69 471 SER A O 1
ATOM 3847 N N . PHE A 1 472 ? 16.433 -4.796 2.948 1.00 96.75 472 PHE A N 1
ATOM 3848 C CA . PHE A 1 472 ? 16.779 -3.419 3.284 1.00 96.75 472 PHE A CA 1
ATOM 3849 C C . PHE A 1 472 ? 16.472 -2.504 2.103 1.00 96.75 472 PHE A C 1
ATOM 3851 O O . PHE A 1 472 ? 16.902 -2.768 0.979 1.00 96.75 472 PHE A O 1
ATOM 3858 N N . SER A 1 473 ? 15.743 -1.422 2.365 1.00 95.44 473 SER A N 1
ATOM 3859 C CA . SER A 1 473 ? 15.368 -0.451 1.340 1.00 95.44 473 SER A CA 1
ATOM 3860 C C . SER A 1 473 ? 15.702 0.968 1.787 1.00 95.44 473 SER A C 1
ATOM 3862 O O . SER A 1 473 ? 15.283 1.401 2.860 1.00 95.44 473 SER A O 1
ATOM 3864 N N . LEU A 1 474 ? 16.458 1.686 0.959 1.00 93.12 474 LEU A N 1
ATOM 3865 C CA . LEU A 1 474 ? 16.834 3.080 1.174 1.00 93.12 474 LEU A CA 1
ATOM 3866 C C . LEU A 1 474 ? 16.427 3.882 -0.060 1.00 93.12 474 LEU A C 1
ATOM 3868 O O . LEU A 1 474 ? 17.064 3.781 -1.111 1.00 93.12 474 LEU A O 1
ATOM 3872 N N . GLU A 1 475 ? 15.352 4.652 0.061 1.00 89.81 475 GLU A N 1
ATOM 3873 C CA . GLU A 1 475 ? 14.666 5.255 -1.079 1.00 89.81 475 GLU A CA 1
ATOM 3874 C C . GLU A 1 475 ? 14.575 6.780 -0.952 1.00 89.81 475 GLU A C 1
ATOM 3876 O O . GLU A 1 475 ? 14.375 7.341 0.123 1.00 89.81 475 GLU A O 1
ATOM 3881 N N . HIS A 1 476 ? 14.723 7.464 -2.083 1.00 78.62 476 HIS A N 1
ATOM 3882 C CA . HIS A 1 476 ? 14.492 8.897 -2.265 1.00 78.62 476 HIS A CA 1
ATOM 3883 C C . HIS A 1 476 ? 15.294 9.826 -1.344 1.00 78.62 476 HIS A C 1
ATOM 3885 O O . HIS A 1 476 ? 14.894 10.958 -1.096 1.00 78.62 476 HIS A O 1
ATOM 3891 N N . GLY A 1 477 ? 16.459 9.378 -0.876 1.00 78.62 477 GLY A N 1
ATOM 3892 C CA . GLY A 1 477 ? 17.409 10.232 -0.167 1.00 78.62 477 GLY A CA 1
ATOM 3893 C C . GLY A 1 477 ? 18.495 10.833 -1.055 1.00 78.62 477 GLY A C 1
ATOM 3894 O O . GLY A 1 477 ? 18.566 10.600 -2.266 1.00 78.62 477 GLY A O 1
ATOM 3895 N N . HIS A 1 478 ? 19.382 11.592 -0.418 1.00 84.94 478 HIS A N 1
ATOM 3896 C CA . HIS A 1 478 ? 20.471 12.310 -1.071 1.00 84.94 478 HIS A CA 1
ATOM 3897 C C . HIS A 1 478 ? 21.835 11.875 -0.500 1.00 84.94 478 HIS A C 1
ATOM 3899 O O . HIS A 1 478 ? 22.102 12.045 0.692 1.00 84.94 478 HIS A O 1
ATOM 3905 N N . PHE A 1 479 ? 22.719 11.354 -1.353 1.00 86.50 479 PHE A N 1
ATOM 3906 C CA . PHE A 1 479 ? 24.105 11.004 -1.037 1.00 86.50 479 PHE A CA 1
ATOM 3907 C C . PHE A 1 479 ? 25.044 12.112 -1.534 1.00 86.50 479 PHE A C 1
ATOM 3909 O O . PHE A 1 479 ? 25.334 12.228 -2.723 1.00 86.50 479 PHE A O 1
ATOM 3916 N N . PHE A 1 480 ? 25.488 12.958 -0.609 1.00 87.75 480 PHE A N 1
ATOM 3917 C CA . PHE A 1 480 ? 26.415 14.067 -0.845 1.00 87.75 480 PHE A CA 1
ATOM 3918 C C . PHE A 1 480 ? 27.372 14.188 0.342 1.00 87.75 480 PHE A C 1
ATOM 3920 O O . PHE A 1 480 ? 27.224 13.493 1.347 1.00 87.75 480 PHE A O 1
ATOM 3927 N N . ASN A 1 481 ? 28.344 15.095 0.269 1.00 85.81 481 ASN A N 1
ATOM 3928 C CA . ASN A 1 481 ? 29.403 15.204 1.275 1.00 85.81 481 ASN A CA 1
ATOM 3929 C C . ASN A 1 481 ? 28.936 15.292 2.744 1.00 85.81 481 ASN A C 1
ATOM 3931 O O . ASN A 1 481 ? 29.631 14.787 3.621 1.00 85.81 481 ASN A O 1
ATOM 3935 N N . LYS A 1 482 ? 27.770 15.887 3.047 1.00 85.94 482 LYS A N 1
ATOM 3936 C CA . LYS A 1 482 ? 27.277 15.958 4.440 1.00 85.94 482 LYS A CA 1
ATOM 3937 C C . LYS A 1 482 ? 26.635 14.654 4.925 1.00 85.94 482 LYS A C 1
ATOM 3939 O O . LYS A 1 482 ? 26.636 14.404 6.124 1.00 85.94 482 LYS A O 1
ATOM 3944 N N . THR A 1 483 ? 26.077 13.841 4.027 1.00 86.38 483 THR A N 1
ATOM 3945 C CA . THR A 1 483 ? 25.383 12.583 4.363 1.00 86.38 483 THR A CA 1
ATOM 3946 C C . THR A 1 483 ? 26.255 11.345 4.160 1.00 86.38 483 THR A C 1
ATOM 3948 O O . THR A 1 483 ? 25.934 10.281 4.690 1.00 86.38 483 THR A O 1
ATOM 3951 N N . SER A 1 484 ? 27.383 11.476 3.455 1.00 88.50 484 SER A N 1
ATOM 3952 C CA . SER A 1 484 ? 28.271 10.369 3.081 1.00 88.50 484 SER A CA 1
ATOM 3953 C C . SER A 1 484 ? 28.757 9.549 4.278 1.00 88.50 484 SER A C 1
ATOM 3955 O O . SER A 1 484 ? 28.734 8.322 4.214 1.00 88.50 484 SER A O 1
ATOM 3957 N N . SER A 1 485 ? 29.131 10.197 5.387 1.00 88.88 485 SER A N 1
ATOM 3958 C CA . SER A 1 485 ? 29.572 9.515 6.614 1.00 88.88 485 SER A CA 1
ATOM 3959 C C . SER A 1 485 ? 28.462 8.649 7.218 1.00 88.88 485 SER A C 1
ATOM 3961 O O . SER A 1 485 ? 28.670 7.464 7.482 1.00 88.88 485 SER A O 1
ATOM 3963 N N . ALA A 1 486 ? 27.259 9.211 7.366 1.00 88.06 486 ALA A N 1
ATOM 3964 C CA . ALA A 1 486 ? 26.122 8.511 7.956 1.00 88.06 486 ALA A CA 1
ATOM 3965 C C . ALA A 1 486 ? 25.677 7.323 7.088 1.00 88.06 486 ALA A C 1
ATOM 3967 O O . ALA A 1 486 ? 25.473 6.225 7.599 1.00 88.06 486 ALA A O 1
ATOM 3968 N N . ILE A 1 487 ? 25.613 7.509 5.765 1.00 89.25 487 ILE A N 1
ATOM 3969 C CA . ILE A 1 487 ? 25.240 6.438 4.830 1.00 89.25 487 ILE A CA 1
ATOM 3970 C C . ILE A 1 487 ? 26.330 5.359 4.769 1.00 89.25 487 ILE A C 1
ATOM 3972 O O . ILE A 1 487 ? 26.011 4.174 4.791 1.00 89.25 487 ILE A O 1
ATOM 3976 N N . SER A 1 488 ? 27.612 5.739 4.776 1.00 90.62 488 SER A N 1
ATOM 3977 C CA . SER A 1 488 ? 28.720 4.774 4.842 1.00 90.62 488 SER A CA 1
ATOM 3978 C C . SER A 1 488 ? 28.670 3.944 6.124 1.00 90.62 488 SER A C 1
ATOM 3980 O O . SER A 1 488 ? 28.902 2.739 6.084 1.00 90.62 488 SER A O 1
ATOM 3982 N N . SER A 1 489 ? 28.357 4.577 7.260 1.00 90.19 489 SER A N 1
ATOM 3983 C CA . SER A 1 489 ? 28.170 3.879 8.533 1.00 90.19 489 SER A CA 1
ATOM 3984 C C . SER A 1 489 ? 27.013 2.883 8.444 1.00 90.19 489 SER A C 1
ATOM 3986 O O . SER A 1 489 ? 27.187 1.703 8.744 1.00 90.19 489 SER A O 1
ATOM 3988 N N . LEU A 1 490 ? 25.867 3.324 7.913 1.00 91.12 490 LEU A N 1
ATOM 3989 C CA . LEU A 1 490 ? 24.686 2.483 7.734 1.00 91.12 490 LEU A CA 1
ATOM 3990 C C . LEU A 1 490 ? 24.981 1.253 6.857 1.00 91.12 490 LEU A C 1
ATOM 3992 O O . LEU A 1 490 ? 24.657 0.130 7.232 1.00 91.12 490 LEU A O 1
ATOM 3996 N N . PHE A 1 491 ? 25.673 1.432 5.729 1.00 91.69 491 PHE A N 1
ATOM 3997 C CA . PHE A 1 491 ? 26.043 0.334 4.823 1.00 91.69 491 PHE A CA 1
ATOM 3998 C C . PHE A 1 491 ? 26.960 -0.713 5.475 1.00 91.69 491 PHE A C 1
ATOM 4000 O O . PHE A 1 491 ? 26.941 -1.884 5.083 1.00 91.69 491 PHE A O 1
ATOM 4007 N N . ARG A 1 492 ? 27.762 -0.302 6.466 1.00 92.00 492 ARG A N 1
ATOM 4008 C CA . ARG A 1 492 ? 28.659 -1.193 7.212 1.00 92.00 492 ARG A CA 1
ATOM 4009 C C . ARG A 1 492 ? 27.920 -2.016 8.260 1.00 92.00 492 ARG A C 1
ATOM 4011 O O . ARG A 1 492 ? 28.229 -3.195 8.403 1.00 92.00 492 ARG A O 1
ATOM 4018 N N . ILE A 1 493 ? 26.966 -1.416 8.972 1.00 93.56 493 ILE A N 1
ATOM 4019 C CA . ILE A 1 493 ? 26.232 -2.094 10.053 1.00 93.56 493 ILE A CA 1
ATOM 4020 C C . ILE A 1 493 ? 25.059 -2.941 9.541 1.00 93.56 493 ILE A C 1
ATOM 4022 O O . ILE A 1 493 ? 24.631 -3.866 10.232 1.00 93.56 493 ILE A O 1
ATOM 4026 N N . VAL A 1 494 ? 24.539 -2.655 8.339 1.00 95.50 494 VAL A N 1
ATOM 4027 C CA . VAL A 1 494 ? 23.420 -3.397 7.742 1.00 95.50 494 VAL A CA 1
ATOM 4028 C C . VAL A 1 494 ? 23.894 -4.687 7.064 1.00 95.50 494 VAL A C 1
ATOM 4030 O O . VAL A 1 494 ? 24.730 -4.699 6.154 1.00 95.50 494 VAL A O 1
ATOM 4033 N N . SER A 1 495 ? 23.270 -5.790 7.468 1.00 95.44 495 SER A N 1
ATOM 4034 C CA . SER A 1 495 ? 23.345 -7.107 6.847 1.00 95.44 495 SER A CA 1
ATOM 4035 C C . SER A 1 495 ? 21.956 -7.494 6.341 1.00 95.44 495 SER A C 1
ATOM 4037 O O . SER A 1 495 ? 21.044 -7.724 7.136 1.00 95.44 495 SER A O 1
ATOM 4039 N N . ALA A 1 496 ? 21.794 -7.535 5.016 1.00 95.88 496 ALA A N 1
ATOM 4040 C CA . ALA A 1 496 ? 20.536 -7.862 4.347 1.00 95.88 496 ALA A CA 1
ATOM 4041 C C . ALA A 1 496 ? 20.748 -8.865 3.211 1.00 95.88 496 ALA A C 1
ATOM 4043 O O . ALA A 1 496 ? 21.816 -8.874 2.603 1.00 95.88 496 ALA A O 1
ATOM 4044 N N . GLN A 1 497 ? 19.741 -9.694 2.925 1.00 92.69 497 GLN A N 1
ATOM 4045 C CA . GLN A 1 497 ? 19.754 -10.627 1.787 1.00 92.69 497 GLN A CA 1
ATOM 4046 C C . GLN A 1 497 ? 19.332 -9.938 0.485 1.00 92.69 497 GLN A C 1
ATOM 4048 O O . GLN A 1 497 ? 19.737 -10.352 -0.598 1.00 92.69 497 GLN A O 1
ATOM 4053 N N . GLU A 1 498 ? 18.536 -8.878 0.602 1.00 93.81 498 GLU A N 1
ATOM 4054 C CA . GLU A 1 498 ? 18.055 -8.073 -0.510 1.00 93.81 498 GLU A CA 1
ATOM 4055 C C . GLU A 1 498 ? 18.263 -6.591 -0.210 1.00 93.81 498 GLU A C 1
ATOM 4057 O O . GLU A 1 498 ? 17.903 -6.111 0.867 1.00 93.81 498 GLU A O 1
ATOM 4062 N N . TRP A 1 499 ? 18.830 -5.875 -1.178 1.00 94.62 499 TRP A N 1
ATOM 4063 C CA . TRP A 1 499 ? 19.039 -4.432 -1.125 1.00 94.62 499 TRP A CA 1
ATOM 4064 C C . TRP A 1 499 ? 18.229 -3.741 -2.222 1.00 94.62 499 TRP A C 1
ATOM 4066 O O . TRP A 1 499 ? 18.317 -4.110 -3.398 1.00 94.62 499 TRP A O 1
ATOM 4076 N N . ASN A 1 500 ? 17.476 -2.712 -1.841 1.00 94.50 500 ASN A N 1
ATOM 4077 C CA . ASN A 1 500 ? 16.754 -1.829 -2.753 1.00 94.50 500 ASN A CA 1
ATOM 4078 C C . ASN A 1 500 ? 17.202 -0.391 -2.500 1.00 94.50 500 ASN A C 1
ATOM 4080 O O . ASN A 1 500 ? 16.911 0.178 -1.452 1.00 94.50 500 ASN A O 1
ATOM 4084 N N . ILE A 1 501 ? 17.944 0.195 -3.435 1.00 93.31 501 ILE A N 1
ATOM 4085 C CA . ILE A 1 501 ? 18.550 1.514 -3.249 1.00 93.31 501 ILE A CA 1
ATOM 4086 C C . ILE A 1 501 ? 18.058 2.442 -4.345 1.00 93.31 501 ILE A C 1
ATOM 4088 O O . ILE A 1 501 ? 18.359 2.217 -5.511 1.00 93.31 501 ILE A O 1
ATOM 4092 N N . ILE A 1 502 ? 17.334 3.497 -3.976 1.00 91.31 502 ILE A N 1
ATOM 4093 C CA . ILE A 1 502 ? 16.898 4.552 -4.894 1.00 91.31 502 ILE A CA 1
ATOM 4094 C C . ILE A 1 502 ? 17.331 5.892 -4.310 1.00 91.31 502 ILE A C 1
ATOM 4096 O O . ILE A 1 502 ? 16.873 6.266 -3.238 1.00 91.31 502 ILE A O 1
ATOM 4100 N N . MET A 1 503 ? 18.205 6.647 -4.974 1.00 90.19 503 MET A N 1
ATOM 4101 C CA . MET A 1 503 ? 18.703 7.905 -4.402 1.00 90.19 503 MET A CA 1
ATOM 4102 C C . MET A 1 503 ? 19.224 8.897 -5.436 1.00 90.19 503 MET A C 1
ATOM 4104 O O . MET A 1 503 ? 19.403 8.577 -6.609 1.00 90.19 503 MET A O 1
ATOM 4108 N N . THR A 1 504 ? 19.458 10.126 -4.981 1.00 89.38 504 THR A N 1
ATOM 4109 C CA . THR A 1 504 ? 20.232 11.140 -5.707 1.00 89.38 504 THR A CA 1
ATOM 4110 C C . THR A 1 504 ? 21.673 11.128 -5.204 1.00 89.38 504 THR A C 1
ATOM 4112 O O . THR A 1 504 ? 21.886 11.215 -3.998 1.00 89.38 504 THR A O 1
ATOM 4115 N N . ILE A 1 505 ? 22.656 11.068 -6.099 1.00 89.94 505 ILE A N 1
ATOM 4116 C CA . ILE A 1 505 ? 24.082 10.917 -5.770 1.00 89.94 505 ILE A CA 1
ATOM 4117 C C . ILE A 1 505 ? 24.869 12.074 -6.377 1.00 89.94 505 ILE A C 1
ATOM 4119 O O . ILE A 1 505 ? 24.778 12.318 -7.574 1.00 89.94 505 ILE A O 1
ATOM 4123 N N . SER A 1 506 ? 25.649 12.791 -5.580 1.00 88.31 506 SER A N 1
ATOM 4124 C CA . SER A 1 506 ? 26.482 13.884 -6.090 1.00 88.31 506 SER A CA 1
ATOM 4125 C C . SER A 1 506 ? 27.812 13.372 -6.672 1.00 88.31 506 SER A C 1
ATOM 4127 O O . SER A 1 506 ? 28.369 12.385 -6.191 1.00 88.31 506 SER A O 1
ATOM 4129 N N . ASP A 1 507 ? 28.326 14.044 -7.710 1.00 85.88 507 ASP A N 1
ATOM 4130 C CA . ASP A 1 507 ? 29.553 13.647 -8.429 1.00 85.88 507 ASP A CA 1
ATOM 4131 C C . ASP A 1 507 ? 30.790 13.598 -7.510 1.00 85.88 507 ASP A C 1
ATOM 4133 O O . ASP A 1 507 ? 31.669 12.762 -7.687 1.00 85.88 507 ASP A O 1
ATOM 4137 N N . ASP A 1 508 ? 30.849 14.457 -6.492 1.00 88.06 508 ASP A N 1
ATOM 4138 C CA . ASP A 1 508 ? 31.955 14.549 -5.527 1.00 88.06 508 ASP A CA 1
ATOM 4139 C C . ASP A 1 508 ? 32.095 13.329 -4.605 1.00 88.06 508 ASP A C 1
ATOM 4141 O O . ASP A 1 508 ? 33.138 13.149 -3.979 1.00 88.06 508 ASP A O 1
ATOM 4145 N N . VAL A 1 509 ? 31.064 12.489 -4.512 1.00 89.25 509 VAL A N 1
ATOM 4146 C CA . VAL A 1 509 ? 31.040 11.307 -3.639 1.00 89.25 509 VAL A CA 1
ATOM 4147 C C . VAL A 1 509 ? 30.799 10.008 -4.411 1.00 89.25 509 VAL A C 1
ATOM 4149 O O . VAL A 1 509 ? 30.602 8.954 -3.802 1.00 89.25 509 VAL A O 1
ATOM 4152 N N . ILE A 1 510 ? 30.827 10.047 -5.746 1.00 88.31 510 ILE A N 1
ATOM 4153 C CA . ILE A 1 510 ? 30.448 8.893 -6.564 1.00 88.31 510 ILE A CA 1
ATOM 4154 C C . ILE A 1 510 ? 31.399 7.708 -6.415 1.00 88.31 510 ILE A C 1
ATOM 4156 O O . ILE A 1 510 ? 30.940 6.570 -6.347 1.00 88.31 510 ILE A O 1
ATOM 4160 N N . ASP A 1 511 ? 32.702 7.955 -6.300 1.00 88.38 511 ASP A N 1
ATOM 4161 C CA . ASP A 1 511 ? 33.690 6.887 -6.130 1.00 88.38 511 ASP A CA 1
ATOM 4162 C C . ASP A 1 511 ? 33.462 6.145 -4.808 1.00 88.38 511 ASP A C 1
ATOM 4164 O O . ASP A 1 511 ? 33.471 4.913 -4.758 1.00 88.38 511 ASP A O 1
ATOM 4168 N N . LEU A 1 512 ? 33.165 6.898 -3.743 1.00 90.88 512 LEU A N 1
ATOM 4169 C CA . LEU A 1 512 ? 32.812 6.337 -2.443 1.00 90.88 512 LEU A CA 1
ATOM 4170 C C . LEU A 1 512 ? 31.527 5.506 -2.536 1.00 90.88 512 LEU A C 1
ATOM 4172 O O . LEU A 1 512 ? 31.492 4.378 -2.050 1.00 90.88 512 LEU A O 1
ATOM 4176 N N . PHE A 1 513 ? 30.484 6.035 -3.179 1.00 89.44 513 PHE A N 1
ATOM 4177 C CA . PHE A 1 513 ? 29.230 5.304 -3.355 1.00 89.44 513 PHE A CA 1
ATOM 4178 C C . PHE A 1 513 ? 29.419 4.014 -4.162 1.00 89.44 513 PHE A C 1
ATOM 4180 O O . PHE A 1 513 ? 28.937 2.953 -3.771 1.00 89.44 513 PHE A O 1
ATOM 4187 N N . THR A 1 514 ? 30.158 4.098 -5.266 1.00 88.31 514 THR A N 1
ATOM 4188 C CA . THR A 1 514 ? 30.439 2.970 -6.160 1.00 88.31 514 THR A CA 1
ATOM 4189 C C . THR A 1 514 ? 31.193 1.869 -5.418 1.00 88.31 514 THR A C 1
ATOM 4191 O O . THR A 1 514 ? 30.854 0.694 -5.554 1.00 88.31 514 THR A O 1
ATOM 4194 N N . SER A 1 515 ? 32.151 2.241 -4.560 1.00 89.62 515 SER A N 1
ATOM 4195 C CA . SER A 1 515 ? 32.838 1.310 -3.660 1.00 89.62 515 SER A CA 1
ATOM 4196 C C . SER A 1 515 ? 31.861 0.604 -2.713 1.00 89.62 515 SER A C 1
ATOM 4198 O O . SER A 1 515 ? 31.878 -0.621 -2.624 1.00 89.62 515 SER A O 1
ATOM 4200 N N . LEU A 1 516 ? 30.984 1.357 -2.039 1.00 90.25 516 LEU A N 1
ATOM 4201 C CA . LEU A 1 516 ? 30.004 0.809 -1.092 1.00 90.25 516 LEU A CA 1
ATOM 4202 C C . LEU A 1 516 ? 29.003 -0.141 -1.763 1.00 90.25 516 LEU A C 1
ATOM 4204 O O . LEU A 1 516 ? 28.685 -1.195 -1.213 1.00 90.25 516 LEU A O 1
ATOM 4208 N N . ILE A 1 517 ? 28.502 0.215 -2.948 1.00 87.12 517 ILE A N 1
ATOM 4209 C CA . ILE A 1 517 ? 27.552 -0.627 -3.683 1.00 87.12 517 ILE A CA 1
ATOM 4210 C C . ILE A 1 517 ? 28.223 -1.860 -4.267 1.00 87.12 517 ILE A C 1
ATOM 4212 O O . ILE A 1 517 ? 27.623 -2.928 -4.218 1.00 87.12 517 ILE A O 1
ATOM 4216 N N . SER A 1 518 ? 29.460 -1.758 -4.757 1.00 84.69 518 SER A N 1
ATOM 4217 C CA . SER A 1 518 ? 30.195 -2.916 -5.286 1.00 84.69 518 SER A CA 1
ATOM 4218 C C . SER A 1 518 ? 30.313 -4.035 -4.246 1.00 84.69 518 SER A C 1
ATOM 4220 O O . SER A 1 518 ? 30.124 -5.204 -4.576 1.00 84.69 518 SER A O 1
ATOM 4222 N N . GLU A 1 519 ? 30.531 -3.692 -2.971 1.00 85.38 519 GLU A N 1
ATOM 4223 C CA . GLU A 1 519 ? 30.571 -4.662 -1.863 1.00 85.38 519 GLU A CA 1
ATOM 4224 C C . GLU A 1 519 ? 29.239 -5.398 -1.638 1.00 85.38 519 GLU A C 1
ATOM 4226 O O . GLU A 1 519 ? 29.221 -6.490 -1.064 1.00 85.38 519 GLU A O 1
ATOM 4231 N N . LYS A 1 520 ? 28.117 -4.809 -2.067 1.00 87.50 520 LYS A N 1
ATOM 4232 C CA . LYS A 1 520 ? 26.752 -5.320 -1.855 1.00 87.50 520 LYS A CA 1
ATOM 4233 C C . LYS A 1 520 ? 26.043 -5.713 -3.153 1.00 87.50 520 LYS A C 1
ATOM 4235 O O . LYS A 1 520 ? 24.896 -6.145 -3.105 1.00 87.50 520 LYS A O 1
ATOM 4240 N N . ALA A 1 521 ? 26.692 -5.579 -4.306 1.00 80.75 521 ALA A N 1
ATOM 4241 C CA . ALA A 1 521 ? 26.021 -5.632 -5.602 1.00 80.75 521 ALA A CA 1
ATOM 4242 C C . ALA A 1 521 ? 25.368 -6.990 -5.905 1.00 80.75 521 ALA A C 1
ATOM 4244 O O . ALA A 1 521 ? 24.292 -7.028 -6.490 1.00 80.75 521 ALA A O 1
ATOM 4245 N N . TYR A 1 522 ? 25.946 -8.095 -5.426 1.00 83.06 522 TYR A N 1
ATOM 4246 C CA . TYR A 1 522 ? 25.356 -9.436 -5.553 1.00 83.06 522 TYR A CA 1
ATOM 4247 C C . TYR A 1 522 ? 24.059 -9.623 -4.736 1.00 83.06 522 TYR A C 1
ATOM 4249 O O . TYR A 1 522 ? 23.330 -10.587 -4.944 1.00 83.06 522 TYR A O 1
ATOM 4257 N N . LEU A 1 523 ? 23.765 -8.710 -3.805 1.00 90.19 523 LEU A N 1
ATOM 4258 C CA . LEU A 1 523 ? 22.539 -8.679 -2.997 1.00 90.19 523 LEU A CA 1
ATOM 4259 C C . LEU A 1 523 ? 21.553 -7.609 -3.492 1.00 90.19 523 LEU A C 1
ATOM 4261 O O . LEU A 1 523 ? 20.457 -7.465 -2.946 1.00 90.19 523 LEU A O 1
ATOM 4265 N N . LEU A 1 524 ? 21.940 -6.827 -4.502 1.00 90.75 524 LEU A N 1
ATOM 4266 C CA . LEU A 1 524 ? 21.156 -5.714 -5.014 1.00 90.75 524 LEU A CA 1
ATOM 4267 C C . LEU A 1 524 ? 20.030 -6.244 -5.904 1.00 90.75 524 LEU A C 1
ATOM 4269 O O . LEU A 1 524 ? 20.266 -6.904 -6.914 1.00 90.75 524 LEU A O 1
ATOM 4273 N N . ARG A 1 525 ? 18.785 -5.954 -5.523 1.00 92.38 525 ARG A N 1
ATOM 4274 C CA . ARG A 1 525 ? 17.579 -6.334 -6.276 1.00 92.38 525 ARG A CA 1
ATOM 4275 C C . ARG A 1 525 ? 16.989 -5.162 -7.043 1.00 92.38 525 ARG A C 1
ATOM 4277 O O . ARG A 1 525 ? 16.414 -5.362 -8.111 1.00 92.38 525 ARG A O 1
ATOM 4284 N N . ASN A 1 526 ? 17.153 -3.950 -6.527 1.00 92.75 526 ASN A N 1
ATOM 4285 C CA . ASN A 1 526 ? 16.699 -2.732 -7.177 1.00 92.75 526 ASN A CA 1
ATOM 4286 C C . ASN A 1 526 ? 17.734 -1.623 -7.004 1.00 92.75 526 ASN A C 1
ATOM 4288 O O . ASN A 1 526 ? 18.160 -1.341 -5.882 1.00 92.75 526 ASN A O 1
ATOM 4292 N N . PHE A 1 527 ? 18.096 -0.976 -8.107 1.00 92.69 527 PHE A N 1
ATOM 4293 C CA . PHE A 1 527 ? 18.893 0.242 -8.099 1.00 92.69 527 PHE A CA 1
ATOM 4294 C C . PHE A 1 527 ? 18.160 1.361 -8.831 1.00 92.69 527 PHE A C 1
ATOM 4296 O O . PHE A 1 527 ? 17.708 1.177 -9.959 1.00 92.69 527 PHE A O 1
ATOM 4303 N N . GLY A 1 528 ? 18.079 2.534 -8.214 1.00 90.56 528 GLY A N 1
ATOM 4304 C CA . GLY A 1 528 ? 17.438 3.704 -8.780 1.00 90.56 528 GLY A CA 1
ATOM 4305 C C . GLY A 1 528 ? 18.260 4.972 -8.625 1.00 90.56 528 GLY A C 1
ATOM 4306 O O . GLY A 1 528 ? 18.748 5.281 -7.539 1.00 90.56 528 GLY A O 1
ATOM 4307 N N . LEU A 1 529 ? 18.354 5.742 -9.707 1.00 89.81 529 LEU A N 1
ATOM 4308 C CA . LEU A 1 529 ? 19.031 7.030 -9.727 1.00 89.81 529 LEU A CA 1
ATOM 4309 C C . LEU A 1 529 ? 18.040 8.164 -10.006 1.00 89.81 529 LEU A C 1
ATOM 4311 O O . LEU A 1 529 ? 17.498 8.288 -11.106 1.00 89.81 529 LEU A O 1
ATOM 4315 N N . MET A 1 530 ? 17.842 9.017 -9.001 1.00 85.19 530 MET A N 1
ATOM 4316 C CA . MET A 1 530 ? 16.899 10.144 -9.033 1.00 85.19 530 MET A CA 1
ATOM 4317 C C . MET A 1 530 ? 17.536 11.458 -9.513 1.00 85.19 530 MET A C 1
ATOM 4319 O O . MET A 1 530 ? 16.862 12.488 -9.546 1.00 85.19 530 MET A O 1
ATOM 4323 N N . ASN A 1 531 ? 18.821 11.442 -9.882 1.00 82.56 531 ASN A N 1
ATOM 4324 C CA . ASN A 1 531 ? 19.570 12.623 -10.306 1.00 82.56 531 ASN A CA 1
ATOM 4325 C C . ASN A 1 531 ? 18.904 13.386 -11.450 1.00 82.56 531 ASN A C 1
ATOM 4327 O O . ASN A 1 531 ? 18.413 12.806 -12.412 1.00 82.56 531 ASN A O 1
ATOM 4331 N N . TRP A 1 532 ? 18.974 14.713 -11.370 1.00 73.38 532 TRP A N 1
ATOM 4332 C CA . TRP A 1 532 ? 18.631 15.596 -12.490 1.00 73.38 532 TRP A CA 1
ATOM 4333 C C . TRP A 1 532 ? 19.867 16.011 -13.284 1.00 73.38 532 TRP A C 1
ATOM 4335 O O . TRP A 1 532 ? 19.759 16.388 -14.445 1.00 73.38 532 TRP A O 1
ATOM 4345 N N . ASN A 1 533 ? 21.028 15.972 -12.636 1.00 73.69 533 ASN A N 1
ATOM 4346 C CA . ASN A 1 533 ? 22.320 16.302 -13.201 1.00 73.69 533 ASN A CA 1
ATOM 4347 C C . ASN A 1 533 ? 23.358 15.395 -12.528 1.00 73.69 533 ASN A C 1
ATOM 4349 O O . ASN A 1 533 ? 23.457 15.362 -11.300 1.00 73.69 533 ASN A O 1
ATOM 4353 N N . ILE A 1 534 ? 24.053 14.608 -13.333 1.00 85.00 534 ILE A N 1
ATOM 4354 C CA . ILE A 1 534 ? 25.239 13.832 -12.979 1.00 85.00 534 ILE A CA 1
ATOM 4355 C C . ILE A 1 534 ? 26.082 13.776 -14.246 1.00 85.00 534 ILE A C 1
ATOM 4357 O O . ILE A 1 534 ? 25.525 13.705 -15.347 1.00 85.00 534 ILE A O 1
ATOM 4361 N N . SER A 1 535 ? 27.405 13.844 -14.129 1.00 88.06 535 SER A N 1
ATOM 4362 C CA . SER A 1 535 ? 28.233 13.789 -15.330 1.00 88.06 535 SER A CA 1
ATOM 4363 C C . SER A 1 535 ? 28.078 12.434 -16.043 1.00 88.06 535 SER A C 1
ATOM 4365 O O . SER A 1 535 ? 27.983 11.381 -15.409 1.00 88.06 535 SER A O 1
ATOM 4367 N N . THR A 1 536 ? 28.057 12.428 -17.379 1.00 88.25 536 THR A N 1
ATOM 4368 C CA . THR A 1 536 ? 27.972 11.181 -18.161 1.00 88.25 536 THR A CA 1
ATOM 4369 C C . THR A 1 536 ? 29.077 10.175 -17.798 1.00 88.25 536 THR A C 1
ATOM 4371 O O . THR A 1 536 ? 28.754 8.998 -17.637 1.00 88.25 536 THR A O 1
ATOM 4374 N N . PRO A 1 537 ? 30.354 10.578 -17.603 1.00 89.19 537 PRO A N 1
ATOM 4375 C CA . PRO A 1 537 ? 31.398 9.647 -17.168 1.00 89.19 537 PRO A CA 1
ATOM 4376 C C . PRO A 1 537 ? 31.091 8.993 -15.816 1.00 89.19 537 PRO A C 1
ATOM 4378 O O . PRO A 1 537 ? 31.220 7.777 -15.682 1.00 89.19 537 PRO A O 1
ATOM 4381 N N . SER A 1 538 ? 30.634 9.784 -14.844 1.00 88.62 538 SER A N 1
ATOM 4382 C CA . SER A 1 538 ? 30.207 9.315 -13.524 1.00 88.62 538 SER A CA 1
ATOM 4383 C C . SER A 1 538 ? 29.074 8.289 -13.620 1.00 88.62 538 SER A C 1
ATOM 4385 O O . SER A 1 538 ? 29.164 7.194 -13.061 1.00 88.62 538 SER A O 1
ATOM 4387 N N . LEU A 1 539 ? 28.027 8.614 -14.383 1.00 89.81 539 LEU A N 1
ATOM 4388 C CA . LEU A 1 539 ? 26.876 7.740 -14.600 1.00 89.81 539 LEU A CA 1
ATOM 4389 C C . LEU A 1 539 ? 27.288 6.391 -15.202 1.00 89.81 539 LEU A C 1
ATOM 4391 O O . LEU A 1 539 ? 26.910 5.340 -14.684 1.00 89.81 539 LEU A O 1
ATOM 4395 N N . LEU A 1 540 ? 28.079 6.419 -16.278 1.00 90.94 540 LEU A N 1
ATOM 4396 C CA . LEU A 1 540 ? 28.531 5.207 -16.960 1.00 90.94 540 LEU A CA 1
ATOM 4397 C C . LEU A 1 540 ? 29.448 4.361 -16.073 1.00 90.94 540 LEU A C 1
ATOM 4399 O O . LEU A 1 540 ? 29.291 3.144 -16.049 1.00 90.94 540 LEU A O 1
ATOM 4403 N N . SER A 1 541 ? 30.349 4.988 -15.312 1.00 88.56 541 SER A N 1
ATOM 4404 C CA . SER A 1 541 ? 31.232 4.296 -14.364 1.00 88.56 541 SER A CA 1
ATOM 4405 C C . SER A 1 541 ? 30.435 3.517 -13.311 1.00 88.56 541 SER A C 1
ATOM 4407 O O . SER A 1 541 ? 30.682 2.332 -13.075 1.00 88.56 541 SER A O 1
ATOM 4409 N N . MET A 1 542 ? 29.413 4.151 -12.733 1.00 90.06 542 MET A N 1
ATOM 4410 C CA . MET A 1 542 ? 28.562 3.532 -11.720 1.00 90.06 542 MET A CA 1
ATOM 4411 C C . MET A 1 542 ? 27.730 2.376 -12.289 1.00 90.06 542 MET A C 1
ATOM 4413 O O . MET A 1 542 ? 27.705 1.292 -11.708 1.00 90.06 542 MET A O 1
ATOM 4417 N N . ILE A 1 543 ? 27.088 2.567 -13.448 1.00 91.69 543 ILE A N 1
ATOM 4418 C CA . ILE A 1 543 ? 26.309 1.501 -14.098 1.00 91.69 543 ILE A CA 1
ATOM 4419 C C . ILE A 1 543 ? 27.206 0.335 -14.516 1.00 91.69 543 ILE A C 1
ATOM 4421 O O . ILE A 1 543 ? 26.853 -0.821 -14.286 1.00 91.69 543 ILE A O 1
ATOM 4425 N N . GLN A 1 544 ? 28.396 0.619 -15.048 1.00 91.88 544 GLN A N 1
ATOM 4426 C CA . GLN A 1 544 ? 29.385 -0.406 -15.364 1.00 91.88 544 GLN A CA 1
ATOM 4427 C C . GLN A 1 544 ? 29.779 -1.208 -14.118 1.00 91.88 544 GLN A C 1
ATOM 4429 O O . GLN A 1 544 ? 29.837 -2.436 -14.185 1.00 91.88 544 GLN A O 1
ATOM 4434 N N . SER A 1 545 ? 30.050 -0.541 -12.994 1.00 89.44 545 SER A N 1
ATOM 4435 C CA . SER A 1 545 ? 30.403 -1.193 -11.727 1.00 89.44 545 SER A CA 1
ATOM 4436 C C . SER A 1 545 ? 29.284 -2.113 -11.228 1.00 89.44 545 SER A C 1
ATOM 4438 O O . SER A 1 545 ? 29.556 -3.266 -10.883 1.00 89.44 545 SER A O 1
ATOM 4440 N N . ILE A 1 546 ? 28.030 -1.656 -11.275 1.00 90.56 546 ILE A N 1
ATOM 4441 C CA . ILE A 1 546 ? 26.865 -2.461 -10.890 1.00 90.56 546 ILE A CA 1
ATOM 4442 C C . ILE A 1 546 ? 26.739 -3.683 -11.803 1.00 90.56 546 ILE A C 1
ATOM 4444 O O . ILE A 1 546 ? 26.750 -4.807 -11.310 1.00 90.56 546 ILE A O 1
ATOM 4448 N N . PHE A 1 547 ? 26.693 -3.492 -13.125 1.00 91.69 547 PHE A N 1
ATOM 4449 C CA . PHE A 1 547 ? 26.542 -4.600 -14.075 1.00 91.69 547 PHE A CA 1
ATOM 4450 C C . PHE A 1 547 ? 27.687 -5.607 -14.001 1.00 91.69 547 PHE A C 1
ATOM 4452 O O . PHE A 1 547 ? 27.444 -6.805 -14.076 1.00 91.69 547 PHE A O 1
ATOM 4459 N N . SER A 1 548 ? 28.920 -5.141 -13.789 1.00 88.94 548 SER A N 1
ATOM 4460 C CA . SER A 1 548 ? 30.086 -6.020 -13.619 1.00 88.94 548 SER A CA 1
ATOM 4461 C C . SER A 1 548 ? 30.012 -6.884 -12.361 1.00 88.94 548 SER A C 1
ATOM 4463 O O . SER A 1 548 ? 30.713 -7.889 -12.274 1.00 88.94 548 SER A O 1
ATOM 4465 N N . SER A 1 549 ? 29.205 -6.477 -11.382 1.00 86.19 549 SER A N 1
ATOM 4466 C CA . SER A 1 549 ? 29.104 -7.132 -10.078 1.00 86.19 549 SER A CA 1
ATOM 4467 C C . SER A 1 549 ? 27.844 -7.993 -9.932 1.00 86.19 549 SER A C 1
ATOM 4469 O O . SER A 1 549 ? 27.716 -8.727 -8.952 1.00 86.19 549 SER A O 1
ATOM 4471 N N . LEU A 1 550 ? 26.916 -7.926 -10.894 1.00 85.88 550 LEU A N 1
ATOM 4472 C CA . LEU A 1 550 ? 25.739 -8.789 -10.948 1.00 85.88 550 LEU A CA 1
ATOM 4473 C C . LEU A 1 550 ? 26.127 -10.175 -11.468 1.00 85.88 550 LEU A C 1
ATOM 4475 O O . LEU A 1 550 ? 26.801 -10.311 -12.490 1.00 85.88 550 LEU A O 1
ATOM 4479 N N . SER A 1 551 ? 25.658 -11.227 -10.797 1.00 83.50 551 SER A N 1
ATOM 4480 C CA . SER A 1 551 ? 25.791 -12.577 -11.341 1.00 83.50 551 SER A CA 1
ATOM 4481 C C . SER A 1 551 ? 24.778 -12.786 -12.478 1.00 83.50 551 SER A C 1
ATOM 4483 O O . SER A 1 551 ? 23.665 -12.260 -12.397 1.00 83.50 551 SER A O 1
ATOM 4485 N N . PRO A 1 552 ? 25.080 -13.599 -13.510 1.00 81.88 552 PRO A N 1
ATOM 4486 C CA . PRO A 1 552 ? 24.123 -13.887 -14.583 1.00 81.88 552 PRO A CA 1
ATOM 4487 C C . PRO A 1 552 ? 22.781 -14.460 -14.097 1.00 81.88 552 PRO A C 1
ATOM 4489 O O . PRO A 1 552 ? 21.768 -14.292 -14.768 1.00 81.88 552 PRO A O 1
ATOM 4492 N N . ALA A 1 553 ? 22.765 -15.123 -12.935 1.00 85.06 553 ALA A N 1
ATOM 4493 C CA . ALA A 1 553 ? 21.551 -15.662 -12.327 1.00 85.06 553 ALA A CA 1
ATOM 4494 C C . ALA A 1 553 ? 20.695 -14.584 -11.637 1.00 85.06 553 ALA A C 1
ATOM 4496 O O . ALA A 1 553 ? 19.485 -14.752 -11.526 1.00 85.06 553 ALA A O 1
ATOM 4497 N N . ASP A 1 554 ? 21.297 -13.475 -11.200 1.00 84.25 554 ASP A N 1
ATOM 4498 C CA . ASP A 1 554 ? 20.594 -12.382 -10.520 1.00 84.25 554 ASP A CA 1
ATOM 4499 C C . ASP A 1 554 ? 20.022 -11.343 -11.493 1.00 84.25 554 ASP A C 1
ATOM 4501 O O . ASP A 1 554 ? 19.045 -10.668 -11.164 1.00 84.25 554 ASP A O 1
ATOM 4505 N N . VAL A 1 555 ? 20.586 -11.236 -12.702 1.00 86.12 555 VAL A N 1
ATOM 4506 C CA . VAL A 1 555 ? 20.164 -10.273 -13.736 1.00 86.12 555 VAL A CA 1
ATOM 4507 C C . VAL A 1 555 ? 18.648 -10.326 -14.023 1.00 86.12 555 VAL A C 1
ATOM 4509 O O . VAL A 1 555 ? 18.016 -9.267 -13.970 1.00 86.12 555 VAL A O 1
ATOM 4512 N N . PRO A 1 556 ? 18.002 -11.500 -14.207 1.00 88.94 556 PRO A N 1
ATOM 4513 C CA . PRO A 1 556 ? 16.553 -11.587 -14.438 1.00 88.94 556 PRO A CA 1
ATOM 4514 C C . PRO A 1 556 ? 15.679 -11.125 -13.268 1.00 88.94 556 PRO A C 1
ATOM 4516 O O . PRO A 1 556 ? 14.466 -10.983 -13.421 1.00 88.94 556 PRO A O 1
ATOM 4519 N N . HIS A 1 557 ? 16.268 -10.917 -12.090 1.00 89.00 557 HIS A N 1
ATOM 4520 C CA . HIS A 1 557 ? 15.580 -10.450 -10.889 1.00 89.00 557 HIS A CA 1
ATOM 4521 C C . HIS A 1 557 ? 15.877 -8.980 -10.574 1.00 89.00 557 HIS A C 1
ATOM 4523 O O . HIS A 1 557 ? 15.193 -8.393 -9.732 1.00 89.00 557 HIS A O 1
ATOM 4529 N N . PHE A 1 558 ? 16.847 -8.381 -11.267 1.00 91.56 558 PHE A N 1
ATOM 4530 C CA . PHE A 1 558 ? 17.310 -7.022 -11.039 1.00 91.56 558 PHE A CA 1
ATOM 4531 C C . PHE A 1 558 ? 16.393 -5.977 -11.682 1.00 91.56 558 PHE A C 1
ATOM 4533 O O . PHE A 1 558 ? 16.007 -6.091 -12.851 1.00 91.56 558 PHE A O 1
ATOM 4540 N N . LYS A 1 559 ? 16.061 -4.938 -10.913 1.00 93.69 559 LYS A N 1
ATOM 4541 C CA . LYS A 1 559 ? 15.300 -3.768 -11.356 1.00 93.69 559 LYS A CA 1
ATOM 4542 C C . LYS A 1 559 ? 16.201 -2.540 -11.421 1.00 93.69 559 LYS A C 1
ATOM 4544 O O . LYS A 1 559 ? 17.023 -2.320 -10.533 1.00 93.69 559 LYS A O 1
ATOM 4549 N N . LEU A 1 560 ? 16.002 -1.727 -12.449 1.00 92.69 560 LEU A N 1
ATOM 4550 C CA . LEU A 1 560 ? 16.776 -0.515 -12.678 1.00 92.69 560 LEU A CA 1
ATOM 4551 C C . LEU A 1 560 ? 15.842 0.680 -12.849 1.00 92.69 560 LEU A C 1
ATOM 4553 O O . LEU A 1 560 ? 14.880 0.602 -13.601 1.00 92.69 560 LEU A O 1
ATOM 4557 N N . THR A 1 561 ? 16.108 1.782 -12.158 1.00 90.50 561 THR A N 1
ATOM 4558 C CA . THR A 1 561 ? 15.252 2.972 -12.166 1.00 90.50 561 THR A CA 1
ATOM 4559 C C . THR A 1 561 ? 16.063 4.224 -12.497 1.00 90.50 561 THR A C 1
ATOM 4561 O O . THR A 1 561 ? 17.130 4.445 -11.931 1.00 90.50 561 THR A O 1
ATOM 4564 N N . PHE A 1 562 ? 15.560 5.076 -13.386 1.00 87.81 562 PHE A N 1
ATOM 4565 C CA . PHE A 1 562 ? 16.225 6.312 -13.801 1.00 87.81 562 PHE A CA 1
ATOM 4566 C C . PHE A 1 562 ? 15.263 7.484 -13.855 1.00 87.81 562 PHE A C 1
ATOM 4568 O O . PHE A 1 562 ? 14.102 7.319 -14.207 1.00 87.81 562 PHE A O 1
ATOM 4575 N N . ASN A 1 563 ? 15.763 8.692 -13.620 1.00 82.88 563 ASN A N 1
ATOM 4576 C CA . ASN A 1 563 ? 15.082 9.904 -14.059 1.00 82.88 563 ASN A CA 1
ATOM 4577 C C . ASN A 1 563 ? 15.194 10.053 -15.591 1.00 82.88 563 ASN A C 1
ATOM 4579 O O . ASN A 1 563 ? 16.285 9.908 -16.142 1.00 82.88 563 ASN A O 1
ATOM 4583 N N . TYR A 1 564 ? 14.096 10.384 -16.282 1.00 79.44 564 TYR A N 1
ATOM 4584 C CA . TYR A 1 564 ? 14.080 10.569 -17.743 1.00 79.44 564 TYR A CA 1
ATOM 4585 C C . TYR A 1 564 ? 15.113 11.584 -18.244 1.00 79.44 564 TYR A C 1
ATOM 4587 O O . TYR A 1 564 ? 15.621 11.439 -19.351 1.00 79.44 564 TYR A O 1
ATOM 4595 N N . ARG A 1 565 ? 15.453 12.596 -17.431 1.00 78.19 565 ARG A N 1
ATOM 4596 C CA . ARG A 1 565 ? 16.425 13.641 -17.792 1.00 78.19 565 ARG A CA 1
ATOM 4597 C C . ARG A 1 565 ? 17.838 13.112 -17.976 1.00 78.19 565 ARG A C 1
ATOM 4599 O O . ARG A 1 565 ? 18.656 13.793 -18.579 1.00 78.19 565 ARG A O 1
ATOM 4606 N N . LEU A 1 566 ? 18.121 11.927 -17.445 1.00 80.94 566 LEU A N 1
ATOM 4607 C CA . LEU A 1 566 ? 19.412 11.265 -17.588 1.00 80.94 566 LEU A CA 1
ATOM 4608 C C . LEU A 1 566 ? 19.521 10.463 -18.884 1.00 80.94 566 LEU A C 1
ATOM 4610 O O . LEU A 1 566 ? 20.605 9.981 -19.191 1.00 80.94 566 LEU A O 1
ATOM 4614 N N . LEU A 1 567 ? 18.418 10.262 -19.609 1.00 84.19 567 LEU A N 1
ATOM 4615 C CA . LEU A 1 567 ? 18.372 9.368 -20.758 1.00 84.19 567 LEU A CA 1
ATOM 4616 C C . LEU A 1 567 ? 18.299 10.164 -22.062 1.00 84.19 567 LEU A C 1
ATOM 4618 O O . LEU A 1 567 ? 17.289 10.796 -22.374 1.00 84.19 567 LEU A O 1
ATOM 4622 N N . ASP A 1 568 ? 19.359 10.054 -22.855 1.00 84.88 568 ASP A N 1
ATOM 4623 C CA . ASP A 1 568 ? 19.377 10.392 -24.275 1.00 84.88 568 ASP A CA 1
ATOM 4624 C C . ASP A 1 568 ? 19.797 9.168 -25.110 1.00 84.88 568 ASP A C 1
ATOM 4626 O O . ASP A 1 568 ? 20.180 8.126 -24.568 1.00 84.88 568 ASP A O 1
ATOM 4630 N N . ASP A 1 569 ? 19.721 9.275 -26.440 1.00 83.75 569 ASP A N 1
ATOM 4631 C CA . ASP A 1 569 ? 20.062 8.165 -27.340 1.00 83.75 569 ASP A CA 1
ATOM 4632 C C . ASP A 1 569 ? 21.512 7.667 -27.156 1.00 83.75 569 ASP A C 1
ATOM 4634 O O . ASP A 1 569 ? 21.785 6.481 -27.350 1.00 83.75 569 ASP A O 1
ATOM 4638 N N . GLN A 1 570 ? 22.454 8.543 -26.784 1.00 87.88 570 GLN A N 1
ATOM 4639 C CA . GLN A 1 570 ? 23.860 8.171 -26.598 1.00 87.88 570 GLN A CA 1
ATOM 4640 C C . GLN A 1 570 ? 24.065 7.423 -25.281 1.00 87.88 570 GLN A C 1
ATOM 4642 O O . GLN A 1 570 ? 24.759 6.407 -25.256 1.00 87.88 570 GLN A O 1
ATOM 4647 N N . ILE A 1 571 ? 23.439 7.892 -24.202 1.00 90.12 571 ILE A N 1
ATOM 4648 C CA . ILE A 1 571 ? 23.505 7.271 -22.878 1.00 90.12 571 ILE A CA 1
ATOM 4649 C C . ILE A 1 571 ? 22.823 5.907 -22.902 1.00 90.12 571 ILE A C 1
ATOM 4651 O O . ILE A 1 571 ? 23.398 4.937 -22.413 1.00 90.12 571 ILE A O 1
ATOM 4655 N N . VAL A 1 572 ? 21.641 5.793 -23.519 1.00 89.69 572 VAL A N 1
ATOM 4656 C CA . VAL A 1 572 ? 20.942 4.503 -23.622 1.00 89.69 572 VAL A CA 1
ATOM 4657 C C . VAL A 1 572 ? 21.749 3.511 -24.455 1.00 89.69 572 VAL A C 1
ATOM 4659 O O . VAL A 1 572 ? 21.866 2.350 -24.068 1.00 89.69 572 VAL A O 1
ATOM 4662 N N . LYS A 1 573 ? 22.382 3.959 -25.546 1.00 90.62 573 LYS A N 1
ATOM 4663 C CA . LYS A 1 573 ? 23.296 3.106 -26.312 1.00 90.62 573 LYS A CA 1
ATOM 4664 C C . LYS A 1 573 ? 24.498 2.655 -25.477 1.00 90.62 573 LYS A C 1
ATOM 4666 O O . LYS A 1 573 ? 24.850 1.484 -25.499 1.00 90.62 573 LYS A O 1
ATOM 4671 N N . ALA A 1 574 ? 25.097 3.553 -24.699 1.00 93.31 574 ALA A N 1
ATOM 4672 C CA . ALA A 1 574 ? 26.201 3.190 -23.818 1.00 93.31 574 ALA A CA 1
ATOM 4673 C C . ALA A 1 574 ? 25.767 2.203 -22.716 1.00 93.31 574 ALA A C 1
ATOM 4675 O O . ALA A 1 574 ? 26.511 1.283 -22.388 1.00 93.31 574 ALA A O 1
ATOM 4676 N N . PHE A 1 575 ? 24.555 2.342 -22.169 1.00 93.75 575 PHE A N 1
ATOM 4677 C CA . PHE A 1 575 ? 23.982 1.360 -21.244 1.00 93.75 575 PHE A CA 1
ATOM 4678 C C . PHE A 1 575 ? 23.756 0.004 -21.905 1.00 93.75 575 PHE A C 1
ATOM 4680 O O . PHE A 1 575 ? 24.049 -1.013 -21.279 1.00 93.75 575 PHE A O 1
ATOM 4687 N N . TYR A 1 576 ? 23.277 -0.011 -23.149 1.00 93.75 576 TYR A N 1
ATOM 4688 C CA . TYR A 1 576 ? 23.119 -1.231 -23.933 1.00 93.75 576 TYR A CA 1
ATOM 4689 C C . TYR A 1 576 ? 24.464 -1.945 -24.118 1.00 93.75 576 TYR A C 1
ATOM 4691 O O . TYR A 1 576 ? 24.576 -3.121 -23.781 1.00 93.75 576 TYR A O 1
ATOM 4699 N N . ASP A 1 577 ? 25.506 -1.221 -24.536 1.00 94.69 577 ASP A N 1
ATOM 4700 C CA . ASP A 1 577 ? 26.852 -1.778 -24.723 1.00 94.69 577 ASP A CA 1
ATOM 4701 C C . ASP A 1 577 ? 27.424 -2.339 -23.401 1.00 94.69 577 ASP A C 1
ATOM 4703 O O . ASP A 1 577 ? 28.056 -3.399 -23.373 1.00 94.69 577 ASP A O 1
ATOM 4707 N N . LEU A 1 578 ? 27.191 -1.649 -22.275 1.00 94.88 578 LEU A N 1
ATOM 4708 C CA . LEU A 1 578 ? 27.599 -2.118 -20.947 1.00 94.88 578 LEU A CA 1
ATOM 4709 C C . LEU A 1 578 ? 26.829 -3.369 -20.515 1.00 94.88 578 LEU A C 1
ATOM 4711 O O . LEU A 1 578 ? 27.430 -4.300 -19.980 1.00 94.88 578 LEU A O 1
ATOM 4715 N N . TRP A 1 579 ? 25.518 -3.402 -20.734 1.00 94.75 579 TRP A N 1
ATOM 4716 C CA . TRP A 1 579 ? 24.668 -4.544 -20.412 1.00 94.75 579 TRP A CA 1
ATOM 4717 C C . TRP A 1 579 ? 25.031 -5.774 -21.246 1.00 94.75 579 TRP A C 1
ATOM 4719 O O . TRP A 1 579 ? 25.202 -6.859 -20.693 1.00 94.75 579 TRP A O 1
ATOM 4729 N N . GLU A 1 580 ? 25.227 -5.616 -22.554 1.00 93.62 580 GLU A N 1
ATOM 4730 C CA . GLU A 1 580 ? 25.637 -6.713 -23.431 1.00 93.62 580 GLU A CA 1
ATOM 4731 C C . GLU A 1 580 ? 26.979 -7.294 -22.965 1.00 93.62 580 GLU A C 1
ATOM 4733 O O . GLU A 1 580 ? 27.121 -8.508 -22.798 1.00 93.62 580 GLU A O 1
ATOM 4738 N N . LYS A 1 581 ? 27.939 -6.416 -22.655 1.00 94.94 581 LYS A N 1
ATOM 4739 C CA . LYS A 1 581 ? 29.284 -6.798 -22.225 1.00 94.94 581 LYS A CA 1
ATOM 4740 C C . LYS A 1 581 ? 29.337 -7.442 -20.838 1.00 94.94 581 LYS A C 1
ATOM 4742 O O . LYS A 1 581 ? 30.117 -8.370 -20.640 1.00 94.94 581 LYS A O 1
ATOM 4747 N N . HIS A 1 582 ? 28.593 -6.916 -19.866 1.00 91.94 582 HIS A N 1
ATOM 4748 C CA . HIS A 1 582 ? 28.745 -7.287 -18.454 1.00 91.94 582 HIS A CA 1
ATOM 4749 C C . HIS A 1 582 ? 27.624 -8.195 -17.935 1.00 91.94 582 HIS A C 1
ATOM 4751 O O . HIS A 1 582 ? 27.865 -9.004 -17.045 1.00 91.94 582 HIS A O 1
ATOM 4757 N N . CYS A 1 583 ? 26.429 -8.130 -18.525 1.00 89.88 583 CYS A N 1
ATOM 4758 C CA . CYS A 1 583 ? 25.287 -8.977 -18.175 1.00 89.88 583 CYS A CA 1
ATOM 4759 C C . CYS A 1 583 ? 25.041 -10.110 -19.188 1.00 89.88 583 CYS A C 1
ATOM 4761 O O . CYS A 1 583 ? 24.045 -10.821 -19.067 1.00 89.88 583 CYS A O 1
ATOM 4763 N N . ASN A 1 584 ? 25.928 -10.303 -20.176 1.00 89.81 584 ASN A N 1
ATOM 4764 C CA . ASN A 1 584 ? 25.831 -11.339 -21.217 1.00 89.81 584 ASN A CA 1
ATOM 4765 C C . ASN A 1 584 ? 24.498 -11.317 -21.986 1.00 89.81 584 ASN A C 1
ATOM 4767 O O . ASN A 1 584 ? 23.958 -12.372 -22.321 1.00 89.81 584 ASN A O 1
ATOM 4771 N N . ALA A 1 585 ? 23.942 -10.122 -22.207 1.00 88.56 585 ALA A N 1
ATOM 4772 C CA . ALA A 1 585 ? 22.638 -9.918 -22.839 1.00 88.56 585 ALA A CA 1
ATOM 4773 C C . ALA A 1 585 ? 21.460 -10.657 -22.154 1.00 88.56 585 ALA A C 1
ATOM 4775 O O . ALA A 1 585 ? 20.422 -10.915 -22.769 1.00 88.56 585 ALA A O 1
ATOM 4776 N N . VAL A 1 586 ? 21.589 -11.001 -20.868 1.00 91.62 586 VAL A N 1
ATOM 4777 C CA . VAL A 1 586 ? 20.477 -11.535 -20.072 1.00 91.62 586 VAL A CA 1
ATOM 4778 C C . VAL A 1 586 ? 19.535 -10.387 -19.719 1.00 91.62 586 VAL A C 1
ATOM 4780 O O . VAL A 1 586 ? 19.967 -9.375 -19.170 1.00 91.62 586 VAL A O 1
ATOM 4783 N N . LYS A 1 587 ? 18.242 -10.524 -20.026 1.00 91.94 587 LYS A N 1
ATOM 4784 C CA . LYS A 1 587 ? 17.259 -9.468 -19.754 1.00 91.94 587 LYS A CA 1
ATOM 4785 C C . LYS A 1 587 ? 17.129 -9.176 -18.261 1.00 91.94 587 LYS A C 1
ATOM 4787 O O . LYS A 1 587 ? 17.015 -10.094 -17.451 1.00 91.94 587 LYS A O 1
ATOM 4792 N N . LEU A 1 588 ? 17.079 -7.890 -17.925 1.00 92.69 588 LEU A N 1
ATOM 4793 C CA . LEU A 1 588 ? 16.721 -7.401 -16.596 1.00 92.69 588 LEU A CA 1
ATOM 4794 C C . LEU A 1 588 ? 15.245 -7.695 -16.301 1.00 92.69 588 LEU A C 1
ATOM 4796 O O . LEU A 1 588 ? 14.428 -7.824 -17.219 1.00 92.69 588 LEU A O 1
ATOM 4800 N N . LYS A 1 589 ? 14.872 -7.718 -15.016 1.00 92.69 589 LYS A N 1
ATOM 4801 C CA . LYS A 1 589 ? 13.463 -7.855 -14.621 1.00 92.69 589 LYS A CA 1
ATOM 4802 C C . LYS A 1 589 ? 12.636 -6.692 -15.158 1.00 92.69 589 LYS A C 1
ATOM 4804 O O . LYS A 1 589 ? 11.636 -6.903 -15.834 1.00 92.69 589 LYS A O 1
ATOM 4809 N N . LYS A 1 590 ? 13.049 -5.470 -14.815 1.00 90.50 590 LYS A N 1
ATOM 4810 C CA . LYS A 1 590 ? 12.267 -4.256 -15.057 1.00 90.50 590 LYS A CA 1
ATOM 4811 C C . LYS A 1 590 ? 13.162 -3.024 -15.148 1.00 90.50 590 LYS A C 1
ATOM 4813 O O . LYS A 1 590 ? 14.062 -2.868 -14.323 1.00 90.50 590 LYS A O 1
ATOM 4818 N N . ILE A 1 591 ? 12.880 -2.141 -16.102 1.00 90.00 591 ILE A N 1
ATOM 4819 C CA . ILE A 1 591 ? 13.442 -0.786 -16.162 1.00 90.00 591 ILE A CA 1
ATOM 4820 C C . ILE A 1 591 ? 12.324 0.228 -15.910 1.00 90.00 591 ILE A C 1
ATOM 4822 O O . ILE A 1 591 ? 11.312 0.213 -16.602 1.00 90.00 591 ILE A O 1
ATOM 4826 N N . ASN A 1 592 ? 12.524 1.125 -14.949 1.00 86.06 592 ASN A N 1
ATOM 4827 C CA . ASN A 1 592 ? 11.630 2.232 -14.628 1.00 86.06 592 ASN A CA 1
ATOM 4828 C C . ASN A 1 592 ? 12.251 3.566 -15.069 1.00 86.06 592 ASN A C 1
ATOM 4830 O O . ASN A 1 592 ? 13.392 3.864 -14.726 1.00 86.06 592 ASN A O 1
ATOM 4834 N N . VAL A 1 593 ? 11.493 4.403 -15.774 1.00 83.31 593 VAL A N 1
ATOM 4835 C CA . VAL A 1 593 ? 11.901 5.759 -16.178 1.00 83.31 593 VAL A CA 1
ATOM 4836 C C . VAL A 1 593 ? 10.940 6.788 -15.575 1.00 83.31 593 VAL A C 1
ATOM 4838 O O . VAL A 1 593 ? 9.761 6.791 -15.906 1.00 83.31 593 VAL A O 1
ATOM 4841 N N . LEU A 1 594 ? 11.427 7.654 -14.690 1.00 76.12 594 LEU A N 1
ATOM 4842 C CA . LEU A 1 594 ? 10.653 8.553 -13.823 1.00 76.12 594 LEU A CA 1
ATOM 4843 C C . LEU A 1 594 ? 10.566 10.001 -14.371 1.00 76.12 594 LEU A C 1
ATOM 4845 O O . LEU A 1 594 ? 11.512 10.442 -15.010 1.00 76.12 594 LEU A O 1
ATOM 4849 N N . ASP A 1 595 ? 9.494 10.752 -14.040 1.00 62.62 595 ASP A N 1
ATOM 4850 C CA . ASP A 1 595 ? 9.172 12.184 -14.355 1.00 62.62 595 ASP A CA 1
ATOM 4851 C C . ASP A 1 595 ? 8.797 12.518 -15.825 1.00 62.62 595 ASP A C 1
ATOM 4853 O O . ASP A 1 595 ? 9.348 13.386 -16.485 1.00 62.62 595 ASP A O 1
ATOM 4857 N N . ARG A 1 596 ? 7.754 11.869 -16.344 1.00 59.38 596 ARG A N 1
ATOM 4858 C CA . ARG A 1 596 ? 7.210 12.013 -17.712 1.00 59.38 596 ARG A CA 1
ATOM 4859 C C . ARG A 1 596 ? 6.491 13.331 -18.096 1.00 59.38 596 ARG A C 1
ATOM 4861 O O . ARG A 1 596 ? 5.514 13.285 -18.838 1.00 59.38 596 ARG A O 1
ATOM 4868 N N . ARG A 1 597 ? 6.913 14.514 -17.638 1.00 48.91 597 ARG A N 1
ATOM 4869 C CA . ARG A 1 597 ? 6.151 15.753 -17.930 1.00 48.91 597 ARG A CA 1
ATOM 4870 C C . ARG A 1 597 ? 5.970 16.102 -19.416 1.00 48.91 597 ARG A C 1
ATOM 4872 O O . ARG A 1 597 ? 5.025 16.813 -19.720 1.00 48.91 597 ARG A O 1
ATOM 4879 N N . GLU A 1 598 ? 6.778 15.570 -20.329 1.00 43.50 598 GLU A N 1
ATOM 4880 C CA . GLU A 1 598 ? 6.600 15.769 -21.773 1.00 43.50 598 GLU A CA 1
ATOM 4881 C C . GLU A 1 598 ? 7.070 14.523 -22.537 1.00 43.50 598 GLU A C 1
ATOM 4883 O O . GLU A 1 598 ? 8.267 14.319 -22.735 1.00 43.50 598 GLU A O 1
ATOM 4888 N N . PHE A 1 599 ? 6.152 13.657 -22.970 1.00 44.50 599 PHE A N 1
ATOM 4889 C CA . PHE A 1 599 ? 6.489 12.589 -23.915 1.00 44.50 599 PHE A CA 1
ATOM 4890 C C . PHE A 1 599 ? 6.087 12.997 -25.327 1.00 44.50 599 PHE A C 1
ATOM 4892 O O . PHE A 1 599 ? 4.928 12.903 -25.708 1.00 44.50 599 PHE A O 1
ATOM 4899 N N . GLY A 1 600 ? 7.075 13.448 -26.101 1.00 38.03 600 GLY A N 1
ATOM 4900 C CA . GLY A 1 600 ? 6.922 13.758 -27.525 1.00 38.03 600 GLY A CA 1
ATOM 4901 C C . GLY A 1 600 ? 7.758 12.894 -28.471 1.00 38.03 600 GLY A C 1
ATOM 4902 O O . GLY A 1 600 ? 7.577 12.982 -29.680 1.00 38.03 600 GLY A O 1
ATOM 4903 N N . LYS A 1 601 ? 8.691 12.069 -27.990 1.00 55.16 601 LYS A N 1
ATOM 4904 C CA . LYS A 1 601 ? 9.561 11.225 -28.837 1.00 55.16 601 LYS A CA 1
ATOM 4905 C C . LYS A 1 601 ? 10.126 10.101 -27.998 1.00 55.16 601 LYS A C 1
ATOM 4907 O O . LYS A 1 601 ? 10.470 10.433 -26.880 1.00 55.16 601 LYS A O 1
ATOM 4912 N N . LEU A 1 602 ? 10.334 8.885 -28.530 1.00 56.38 602 LEU A N 1
ATOM 4913 C CA . LEU A 1 602 ? 11.434 8.017 -28.073 1.00 56.38 602 LEU A CA 1
ATOM 4914 C C . LEU A 1 602 ? 11.928 7.012 -29.126 1.00 56.38 602 LEU A C 1
ATOM 4916 O O . LEU A 1 602 ? 11.376 5.927 -29.278 1.00 56.38 602 LEU A O 1
ATOM 4920 N N . SER A 1 603 ? 13.046 7.347 -29.771 1.00 64.62 603 SER A N 1
ATOM 4921 C CA . SER A 1 603 ? 13.914 6.429 -30.526 1.00 64.62 603 SER A CA 1
ATOM 4922 C C . SER A 1 603 ? 14.554 5.344 -29.652 1.00 64.62 603 SER A C 1
ATOM 4924 O O . SER A 1 603 ? 14.854 4.270 -30.159 1.00 64.62 603 SER A O 1
ATOM 4926 N N . TYR A 1 604 ? 14.742 5.589 -28.349 1.00 77.75 604 TYR A N 1
ATOM 4927 C CA . TYR A 1 604 ? 15.474 4.673 -27.468 1.00 77.75 604 TYR A CA 1
ATOM 4928 C C . TYR A 1 604 ? 14.611 3.658 -26.696 1.00 77.75 604 TYR A C 1
ATOM 4930 O O . TYR A 1 604 ? 15.159 2.771 -26.046 1.00 77.75 604 TYR A O 1
ATOM 4938 N N . MET A 1 605 ? 13.272 3.732 -26.750 1.00 76.25 605 MET A N 1
ATOM 4939 C CA . MET A 1 605 ? 12.409 2.770 -26.029 1.00 76.25 605 MET A CA 1
ATOM 4940 C C . MET A 1 605 ? 12.568 1.339 -26.524 1.00 76.25 605 MET A C 1
ATOM 4942 O O . MET A 1 605 ? 12.533 0.413 -25.718 1.00 76.25 605 MET A O 1
ATOM 4946 N N . SER A 1 606 ? 12.774 1.156 -27.830 1.00 79.44 606 SER A N 1
ATOM 4947 C CA . SER A 1 606 ? 13.045 -0.166 -28.397 1.00 79.44 606 SER A CA 1
ATOM 4948 C C . SER A 1 606 ? 14.293 -0.791 -27.774 1.00 79.44 606 SER A C 1
ATOM 4950 O O . SER A 1 606 ? 14.270 -1.966 -27.433 1.00 79.44 606 SER A O 1
ATOM 4952 N N . VAL A 1 607 ? 15.333 0.011 -27.528 1.00 85.94 607 VAL A N 1
ATOM 4953 C CA . VAL A 1 607 ? 16.584 -0.441 -26.901 1.00 85.94 607 VAL A CA 1
ATOM 4954 C C . VAL A 1 607 ? 16.351 -0.854 -25.445 1.00 85.94 607 VAL A C 1
ATOM 4956 O O . VAL A 1 607 ? 16.818 -1.903 -25.011 1.00 85.94 607 VAL A O 1
ATOM 4959 N N . LEU A 1 608 ? 15.568 -0.086 -24.681 1.00 86.94 608 LEU A N 1
ATOM 4960 C CA . LEU A 1 608 ? 15.231 -0.458 -23.300 1.00 86.94 608 LEU A CA 1
ATOM 4961 C C . LEU A 1 608 ? 14.401 -1.755 -23.231 1.00 86.94 608 LEU A C 1
ATOM 4963 O O . LEU A 1 608 ? 14.613 -2.569 -22.333 1.00 86.94 608 LEU A O 1
ATOM 4967 N N . LEU A 1 609 ? 13.484 -1.971 -24.184 1.00 85.00 609 LEU A N 1
ATOM 4968 C CA . LEU A 1 609 ? 12.674 -3.197 -24.292 1.00 85.00 609 LEU A CA 1
ATOM 4969 C C . LEU A 1 609 ? 13.504 -4.430 -24.689 1.00 85.00 609 LEU A C 1
ATOM 4971 O O . LEU A 1 609 ? 13.131 -5.565 -24.376 1.00 85.00 609 LEU A O 1
ATOM 4975 N N . GLU A 1 610 ? 14.640 -4.234 -25.358 1.00 89.00 610 GLU A N 1
ATOM 4976 C CA . GLU A 1 610 ? 15.613 -5.304 -25.592 1.00 89.00 610 GLU A CA 1
ATOM 4977 C C . GLU A 1 610 ? 16.333 -5.692 -24.294 1.00 89.00 610 GLU A C 1
ATOM 4979 O O . GLU A 1 610 ? 16.500 -6.881 -24.026 1.00 89.00 610 GLU A O 1
ATOM 4984 N N . MET A 1 611 ? 16.669 -4.714 -23.447 1.00 92.44 611 MET A N 1
ATOM 4985 C CA . MET A 1 611 ? 17.418 -4.931 -22.204 1.00 92.44 611 MET A CA 1
ATOM 4986 C C . MET A 1 611 ? 16.593 -5.530 -21.054 1.00 92.44 611 MET A C 1
ATOM 4988 O O . MET A 1 611 ? 17.172 -6.126 -20.146 1.00 92.44 611 MET A O 1
ATOM 4992 N N . ALA A 1 612 ? 15.265 -5.376 -21.043 1.00 90.62 612 ALA A N 1
ATOM 4993 C CA . ALA A 1 612 ? 14.411 -5.798 -19.928 1.00 90.62 612 ALA A CA 1
ATOM 4994 C C . ALA A 1 612 ? 13.163 -6.574 -20.369 1.00 90.62 612 ALA A C 1
ATOM 4996 O O . ALA A 1 612 ? 12.734 -6.506 -21.522 1.00 90.62 612 ALA A O 1
ATOM 4997 N N . ASN A 1 613 ? 12.577 -7.332 -19.438 1.00 83.50 613 ASN A N 1
ATOM 4998 C CA . ASN A 1 613 ? 11.276 -7.975 -19.646 1.00 83.50 613 ASN A CA 1
ATOM 4999 C C . ASN A 1 613 ? 10.133 -6.958 -19.571 1.00 83.50 613 ASN A C 1
ATOM 5001 O O . ASN A 1 613 ? 9.194 -7.021 -20.357 1.00 83.50 613 ASN A O 1
ATOM 5005 N N . GLU A 1 614 ? 10.250 -5.999 -18.657 1.00 82.31 614 GLU A N 1
ATOM 5006 C CA . GLU A 1 614 ? 9.279 -4.934 -18.450 1.00 82.31 614 GLU A CA 1
ATOM 5007 C C . GLU A 1 614 ? 9.966 -3.568 -18.533 1.00 82.31 614 GLU A C 1
ATOM 5009 O O . GLU A 1 614 ? 11.007 -3.345 -17.912 1.00 82.31 614 GLU A O 1
ATOM 5014 N N . VAL A 1 615 ? 9.367 -2.620 -19.251 1.00 79.62 615 VAL A N 1
ATOM 5015 C CA . VAL A 1 615 ? 9.806 -1.220 -19.246 1.00 79.62 615 VAL A CA 1
ATOM 5016 C C . VAL A 1 615 ? 8.625 -0.352 -18.859 1.00 79.62 615 VAL A C 1
ATOM 5018 O O . VAL A 1 615 ? 7.638 -0.258 -19.584 1.00 79.62 615 VAL A O 1
ATOM 5021 N N . TYR A 1 616 ? 8.738 0.293 -17.706 1.00 72.56 616 TYR A N 1
ATOM 5022 C CA . TYR A 1 616 ? 7.744 1.212 -17.186 1.00 72.56 616 TYR A CA 1
ATOM 5023 C C . TYR A 1 616 ? 8.275 2.630 -17.249 1.00 72.56 616 TYR A C 1
ATOM 5025 O O . TYR A 1 616 ? 9.435 2.907 -16.956 1.00 72.56 616 TYR A O 1
ATOM 5033 N N . ALA A 1 617 ? 7.392 3.555 -17.591 1.00 63.25 617 ALA A N 1
ATOM 5034 C CA . ALA A 1 617 ? 7.680 4.967 -17.478 1.00 63.25 617 ALA A CA 1
ATOM 5035 C C . ALA A 1 617 ? 6.665 5.609 -16.527 1.00 63.25 617 ALA A C 1
ATOM 5037 O O . ALA A 1 617 ? 5.463 5.695 -16.806 1.00 63.25 617 ALA A O 1
ATOM 5038 N N . GLU A 1 618 ? 7.150 6.007 -15.361 1.00 49.81 618 GLU A N 1
ATOM 5039 C CA . GLU A 1 618 ? 6.383 6.645 -14.304 1.00 49.81 618 GLU A CA 1
ATOM 5040 C C . GLU A 1 618 ? 6.538 8.163 -14.370 1.00 49.81 618 GLU A C 1
ATOM 5042 O O . GLU A 1 618 ? 7.568 8.728 -14.722 1.00 49.81 618 GLU A O 1
ATOM 5047 N N . SER A 1 619 ? 5.474 8.859 -14.015 1.00 45.34 619 SER A N 1
ATOM 5048 C CA . SER A 1 619 ? 5.480 10.299 -13.808 1.00 45.34 619 SER A CA 1
ATOM 5049 C C . SER A 1 619 ? 5.444 10.543 -12.311 1.00 45.34 619 SER A C 1
ATOM 5051 O O . SER A 1 619 ? 4.479 10.141 -11.668 1.00 45.34 619 SER A O 1
ATOM 5053 N N . TRP A 1 620 ? 6.462 11.191 -11.766 1.00 36.41 620 TRP A N 1
ATOM 5054 C CA . TRP A 1 620 ? 6.460 11.567 -10.361 1.00 36.41 620 TRP A CA 1
ATOM 5055 C C . TRP A 1 620 ? 5.542 12.771 -10.136 1.00 36.41 620 TRP A C 1
ATOM 5057 O O . TRP A 1 620 ? 5.716 13.810 -10.782 1.00 36.41 620 TRP A O 1
ATOM 5067 N N . ARG A 1 621 ? 4.581 12.624 -9.225 1.00 30.55 621 ARG A N 1
ATOM 5068 C CA . ARG A 1 621 ? 4.054 13.714 -8.405 1.00 30.55 621 ARG A CA 1
ATOM 5069 C C . ARG A 1 621 ? 3.922 13.232 -6.979 1.00 30.55 621 ARG A C 1
ATOM 5071 O O . ARG A 1 621 ? 3.246 12.200 -6.805 1.00 30.55 621 ARG A O 1
#

Radius of gyration: 27.8 Å; chains: 1; bounding box: 72×51×88 Å

Secondary structure (DSSP, 8-state):
-HHHHHHHHHHHS-HHHHHHHHTTTS-----HHHHHHTT-S---HHHHHHHHHHHHHT-TTGGGGTTSS-HHHHHHHHHHHTTTGGGGGS-TTS--GGGGS-TTTSSSHHHHHHHHTT-TTTS-GGGGGGSPPTTTTTSTT------HHHHHHHHHHTT----EEEEETTTSSS--TT-HHHHHHHHHHGGG--EEEEES--GGGHHHHHHHHIIIIIIS---EEEEEEESHHHHHHHHHHHS-TTTEEEEEEEEEEE--TTTEEE--------------------SS---------PPP-SSS-PEEEEE-HHHHHHHHHHHHH-TT--EEEEEEE-SSEEEPP-HHHHHHHHGGGSTT--EEEEEESSSPPBB-HHHHHHHHHHHHH-SS--EEEEE-BPPP-PPPSSPPP--TTTGGG-EEEEES-B--TTGGGTS-SEEE-SEEEEES--HHHHHTTTT-SEEE-SEEEEEEEEESTTTHHHHHHHHHHEE-SEEEEEEEE-GGGHHHHHHHHHTTGGGEEEEEE--S---HHHHHHHHHHHHHHS-TTTGGG-EEEEEGGG--HHHHHHHHHHHHHHHTTPPEEEEEEE--S-----SSHHHHHHHEEEEEEE---

Organism: Amphimedon queenslandica (NCBI:txid400682)

Foldseek 3Di:
DLVVLVVCQVLQDPVVCLVVCVVVVLDHQDAQVNLVVLVDDDDTSLLSLLLNLLSVLLQPVLVVVCPPDPVVCSQCRSVLSQFQLLQLVDDPVPDDVVVLDDPPAPSDSVRSLVSVVVDSNGPPPVCSVLRDHPVCPDDPPDRRRDHSLNSLQSCLVSQRQHAEDEAECSRQVPDDCVDPVSVVSNLSNLLRYQEYEYPHDDPVCLVVVLVVLCSNQVVNLHAHAYYADAELVVLVSCLVRLLDPSRYQYQEYEYAYEDDPVFKDFDDPPPPDDDDDDDDDDDDDDPDDPPDDDPDPFDDPDDAPATEIDTHPVSLVSQLSSLVRNLLHAEYAYEYEYPSHEYEDDPSLLSLLCLLQRANYAEYHDEYPPAAEHYEPVSVLSNLLSQQDHPYLYEYAYRHEYGADPQDPDERDGDPVRQQRYEYHYENYHYYLNLLSHHDLARHHQEYAYEADDLSVLSSNQNRQAYEYQEYEYEAEEADPVNVVSVLSVLVRYDYQAYAYAYEYAQVCLVVVLVSCLVCLCRYQEYHYPDLDDDLVSVLVSLLSSLQSYDLVSQLRHEYEYEQNQDDPVSLVSSLVSCCVRNVQRAHAEYEYEAPPDDDDDPRVVSNVSRHVYYYYYRDD

Sequence (621 aa):
MDEIWEYIFNERLPLHDKKKIERQYIGDMDTVEELMEKGMKSVTWKDAYFNAVFFFSQATTMSEYEDEDCGCVYRHFVPDLYYGMGTFNSDPANTDIYQCFNTDSTYSIHRVARCAHRCPRLTPDRYTHMYPSPADAPRRDCEFYMSLWDAVMVMADCNVSLKHLYITHYHFKDVNLESTHFLDHFIKLLTTVEAITIHSCNEMMHQSIKKVFDIIFVQNKCSIKFISLDGSQLISIAFPYLIDPSQCSLKQLELEFEFNDDNSYKIDEVNSSSHDALSTVQQPHNPFPLTNVPMFQSSFHGIQKSLPILLNESISHLIIEILQHHQELRKLSFFIQYKNAVLQESQLTQCISDLLLRPDFKDLTFETRRIALPVSFNILLRLFHNFFYSPNPVTLSLCLKCPDFPPLTDLLIVNHEQESNKSLELTNCTLSPHFSSLLPCNLVLNSLKVVCFELDVLSSFANLESIKVKSFSLEHGHFFNKTSSAISSLFRIVSAQEWNIIMTISDDVIDLFTSLISEKAYLLRNFGLMNWNISTPSLLSMIQSIFSSLSPADVPHFKLTFNYRLLDDQIVKAFYDLWEKHCNAVKLKKINVLDRREFGKLSYMSVLLEMANEVYAESWR